Protein 5JSN (pdb70)

Radius of gyration: 28.96 Å; Cα contacts (8 Å, |Δi|>4): 487; chains: 4; bounding box: 71×76×52 Å

Sequence (528 aa):
TGYDNREIVMKYIHYKLSQRGYEWDASPVPPVVHLTLRQAGDDFSRRYRRDFAEMSSQLHLTPFTARGRFATVVEELFRDGVNWGRIVAFFEFGGVMCVESVNREMSPL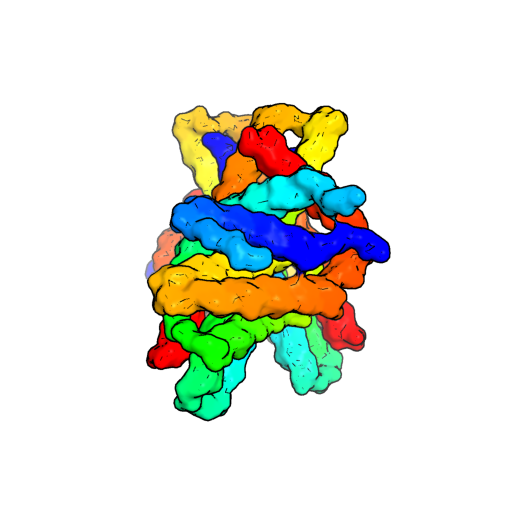VDNIALWMTEYLNRHLHTWIQDNGGWDAFVELYGPSMRLEDPKKVLDKAKDEAENRVRELKQRLEELYKEARKLDLTQEMRQELVDKARAASLQANGDIFYAILRALAEAEKLKKAGLVNSQQLDELKRRLEELAEEARRKAEKLRDEFRLKLEYTGYDNREIVMKYIHYKLSQRGYEWDASPVPPVVHLTLRQAGDDFSSRRYRRDFAEMSSQLHLTPFTARGRFATVVEELFRDGVNWGRIVAFFEFGGVMCVESVNREMSPLVDNIALWMTEYLNRHLHTWIQDNGGWDAFVELYGPSMRLEDPKKVLDKAKDEAENRVRELKQRLEELYKEARKLDLTQEMRQELVDKARAASLQANGDIFYAILRALAEAEKLKKAGLVNSQQLDELKRRLEELAEEARRRKAEKLRDEFRLKLEY

GO terms:
  GO:0031965 nuclear membrane (C, IDA)
  GO:0043066 negative regulation of apoptotic process (P, IGI)
  GO:0008284 positive regulation of cell population proliferation (P, IGI)
  GO:0140297 DNA-binding transcription factor binding (F, IPI)
  GO:0005515 protein binding (F, IPI)
  GO:0005634 nucleus (C, IDA)
  GO:0005737 cytoplasm (C, IDA)
  GO:0005739 mitochondrion (C, IDA)
  GO:0042100 B cell proliferation (P, IDA)
  GO:0016020 membrane (C, IDA)
  GO:0043066 negative regulation of apoptotic process (P, IDA)
  GO:0043524 negative regulation of neuron apoptotic process (P, IDA)
  GO:0009410 response to xenobiotic stimulus (P, IDA)
  GO:0009636 response to toxic substance (P, IDA)
  GO:0043565 sequence-specific DNA binding (F, IDA)
  GO:0030307 positive regulation of cell growth (P, IDA)
  GO:0034097 response to cytokine (P, IDA)
  GO:0051924 regulation of calcium ion transport (P, IDA)
  GO:0070059 intrinsic apoptotic signaling pathway in response to endoplasmic reticulum stress (P, IDA)
  GO:0006915 apoptotic process (P, IDA)

B-factor: mean 54.9, std 17.09, range [26.37, 124.3]

Structure (mmCIF, N/CA/C/O backbone):
data_5JSN
#
_entry.id   5JSN
#
_cell.length_a   65.005
_cell.length_b   65.005
_cell.length_c   134.314
_cell.angle_alpha   90.00
_cell.angle_beta   90.00
_cell.angle_gamma   90.00
#
_symmetry.space_group_name_H-M   'P 41'
#
loop_
_entity.id
_entity.type
_entity.pdbx_description
1 polymer 'Apoptosis regulator Bcl-2'
2 polymer 'Bcl2 inhibitor'
3 water water
#
loop_
_atom_site.group_PDB
_atom_site.id
_atom_site.type_symbol
_atom_site.label_atom_id
_atom_site.label_alt_id
_atom_site.label_comp_id
_atom_site.label_asym_id
_atom_site.label_entity_id
_atom_site.label_seq_id
_atom_site.pdbx_PDB_ins_code
_atom_site.Cartn_x
_atom_site.Cartn_y
_atom_site.Cartn_z
_atom_site.occupancy
_atom_site.B_iso_or_equiv
_atom_site.auth_seq_id
_atom_site.auth_comp_id
_atom_site.auth_asym_id
_atom_site.auth_atom_id
_atom_site.pdbx_PDB_model_num
ATOM 1 N N . THR A 1 7 ? -8.569 -13.462 77.751 1.00 86.41 7 THR A N 1
ATOM 2 C CA . THR A 1 7 ? -9.649 -12.583 77.191 1.00 81.70 7 THR A CA 1
ATOM 3 C C . THR A 1 7 ? -9.095 -11.701 76.005 1.00 71.50 7 THR A C 1
ATOM 4 O O . THR A 1 7 ? -8.030 -11.960 75.409 1.00 60.10 7 THR A O 1
ATOM 8 N N . GLY A 1 8 ? -9.852 -10.668 75.672 1.00 67.16 8 GLY A N 1
ATOM 9 C CA . GLY A 1 8 ? -9.737 -9.998 74.414 1.00 62.47 8 GLY A CA 1
ATOM 10 C C . GLY A 1 8 ? -10.351 -10.787 73.276 1.00 58.82 8 GLY A C 1
ATOM 11 O O . GLY A 1 8 ? -10.767 -11.936 73.409 1.00 61.56 8 GLY A O 1
ATOM 12 N N . TYR A 1 9 ? -10.350 -10.128 72.135 1.00 55.52 9 TYR A N 1
ATOM 13 C CA . TYR A 1 9 ? -11.096 -10.517 70.990 1.00 53.99 9 TYR A CA 1
ATOM 14 C C . TYR A 1 9 ? -10.271 -11.471 70.168 1.00 53.00 9 TYR A C 1
ATOM 15 O O . TYR A 1 9 ? -9.032 -11.396 70.172 1.00 47.22 9 TYR A O 1
ATOM 24 N N . ASP A 1 10 ? -10.984 -12.347 69.462 1.00 49.53 10 ASP A N 1
ATOM 25 C CA . ASP A 1 10 ? -10.416 -13.241 68.499 1.00 51.82 10 ASP A CA 1
ATOM 26 C C . ASP A 1 10 ? -9.739 -12.544 67.309 1.00 52.26 10 ASP A C 1
ATOM 27 O O . ASP A 1 10 ? -10.407 -11.981 66.381 1.00 49.36 10 ASP A O 1
ATOM 32 N N . ASN A 1 11 ? -8.407 -12.661 67.290 1.00 53.37 11 ASN A N 1
ATOM 33 C CA . ASN A 1 11 ? -7.606 -11.977 66.278 1.00 53.53 11 ASN A CA 1
ATOM 34 C C . ASN A 1 11 ? -7.686 -12.631 64.913 1.00 49.35 11 ASN A C 1
ATOM 35 O O . ASN A 1 11 ? -7.489 -11.964 63.926 1.00 46.46 11 ASN A O 1
ATOM 40 N N . ARG A 1 12 ? -7.899 -13.934 64.842 1.00 49.23 12 ARG A N 1
ATOM 41 C CA . ARG A 1 12 ? -8.221 -14.566 63.531 1.00 50.59 12 ARG A CA 1
ATOM 42 C C . ARG A 1 12 ? -9.441 -13.936 62.867 1.00 48.08 12 ARG A C 1
ATOM 43 O O . ARG A 1 12 ? -9.410 -13.628 61.671 1.00 46.24 12 ARG A O 1
ATOM 51 N N . GLU A 1 13 ? -10.473 -13.680 63.645 1.00 48.43 13 GLU A N 1
ATOM 52 C CA . GLU A 1 13 ? -11.701 -13.078 63.086 1.00 51.67 13 GLU A CA 1
ATOM 53 C C . GLU A 1 13 ? -11.406 -11.675 62.599 1.00 46.69 13 GLU A C 1
ATOM 54 O O . GLU A 1 13 ? -11.865 -11.265 61.556 1.00 47.71 13 GLU A O 1
ATOM 60 N N . ILE A 1 14 ? -10.630 -10.919 63.364 1.00 46.23 14 ILE A N 1
ATOM 61 C CA . ILE A 1 14 ? -10.330 -9.576 62.967 1.00 42.58 14 ILE A CA 1
ATOM 62 C C . ILE A 1 14 ? -9.619 -9.556 61.613 1.00 41.88 14 ILE A C 1
ATOM 63 O O . ILE A 1 14 ? -9.987 -8.783 60.702 1.00 39.90 14 ILE A O 1
ATOM 68 N N . VAL A 1 15 ? -8.643 -10.450 61.478 1.00 41.71 15 VAL A N 1
ATOM 69 C CA . VAL A 1 15 ? -7.832 -10.567 60.273 1.00 39.60 15 VAL A CA 1
ATOM 70 C C . VAL A 1 15 ? -8.674 -11.016 59.103 1.00 41.03 15 VAL A C 1
ATOM 71 O O . VAL A 1 15 ? -8.601 -10.418 58.024 1.00 38.79 15 VAL A O 1
ATOM 75 N N . MET A 1 16 ? -9.537 -12.009 59.310 1.00 45.86 16 MET A N 1
ATOM 76 C CA . MET A 1 16 ? -10.372 -12.503 58.208 1.00 49.60 16 MET A CA 1
ATOM 77 C C . MET A 1 16 ? -11.324 -11.467 57.628 1.00 47.43 16 MET A C 1
ATOM 78 O O . MET A 1 16 ? -11.434 -11.340 56.425 1.00 42.58 16 MET A O 1
ATOM 83 N N . LYS A 1 17 ? -12.045 -10.782 58.510 1.00 49.41 17 LYS A N 1
ATOM 84 C CA . LYS A 1 17 ? -12.937 -9.709 58.099 1.00 49.19 17 LYS A CA 1
ATOM 85 C C . LYS A 1 17 ? -12.185 -8.582 57.431 1.00 48.20 17 LYS A C 1
ATOM 86 O O . LYS A 1 17 ? -12.698 -7.949 56.505 1.00 51.58 17 LYS A O 1
ATOM 92 N N . TYR A 1 18 ? -11.008 -8.264 57.943 1.00 43.38 18 TYR A N 1
ATOM 93 C CA . TYR A 1 18 ? -10.290 -7.185 57.391 1.00 41.08 18 TYR A CA 1
ATOM 94 C C . TYR A 1 18 ? -9.847 -7.526 55.910 1.00 40.65 18 TYR A C 1
ATOM 95 O O . TYR A 1 18 ? -10.068 -6.739 55.005 1.00 38.92 18 TYR A O 1
ATOM 104 N N . ILE A 1 19 ? -9.260 -8.708 55.700 1.00 41.69 19 ILE A N 1
ATOM 105 C CA . ILE A 1 19 ? -8.777 -9.123 54.374 1.00 43.61 19 ILE A CA 1
ATOM 106 C C . ILE A 1 19 ? -9.950 -9.338 53.460 1.00 44.52 19 ILE A C 1
ATOM 107 O O . ILE A 1 19 ? -9.958 -8.847 52.321 1.00 46.00 19 ILE A O 1
ATOM 112 N N . HIS A 1 20 ? -10.999 -9.991 53.975 1.00 45.42 20 HIS A N 1
ATOM 113 C CA . HIS A 1 20 ? -12.211 -10.068 53.184 1.00 48.49 20 HIS A CA 1
ATOM 114 C C . HIS A 1 20 ? -12.713 -8.728 52.585 1.00 47.29 20 HIS A C 1
ATOM 115 O O . HIS A 1 20 ? -13.061 -8.641 51.382 1.00 46.49 20 HIS A O 1
ATOM 122 N N . TYR A 1 21 ? -12.814 -7.715 53.432 1.00 45.08 21 TYR A N 1
ATOM 123 C CA . TYR A 1 21 ? -13.214 -6.382 53.005 1.00 46.54 21 TYR A CA 1
ATOM 124 C C . TYR A 1 21 ? -12.216 -5.740 52.008 1.00 47.55 21 TYR A C 1
ATOM 125 O O . TYR A 1 21 ? -12.650 -5.158 51.013 1.00 50.65 21 TYR A O 1
ATOM 134 N N . LYS A 1 22 ? -10.890 -5.788 52.281 1.00 43.81 22 LYS A N 1
ATOM 135 C CA . LYS A 1 22 ? -9.923 -5.225 51.329 1.00 44.01 22 LYS A CA 1
ATOM 136 C C . LYS A 1 22 ? -10.152 -5.831 49.914 1.00 45.95 22 LYS A C 1
ATOM 137 O O . LYS A 1 22 ? -10.230 -5.109 48.920 1.00 45.82 22 LYS A O 1
ATOM 143 N N . LEU A 1 23 ? -10.273 -7.139 49.856 1.00 45.56 23 LEU A N 1
ATOM 144 C CA . LEU A 1 23 ? -10.511 -7.840 48.607 1.00 51.03 23 LEU A CA 1
ATOM 145 C C . LEU A 1 23 ? -11.847 -7.543 47.929 1.00 55.13 23 LEU A C 1
ATOM 146 O O . LEU A 1 23 ? -11.843 -7.240 46.726 1.00 55.96 23 LEU A O 1
ATOM 151 N N . SER A 1 24 ? -12.945 -7.586 48.684 1.00 56.79 24 SER A N 1
ATOM 152 C CA . SER A 1 24 ? -14.278 -7.356 48.097 1.00 62.92 24 SER A CA 1
ATOM 153 C C . SER A 1 24 ? -14.386 -5.896 47.653 1.00 65.36 24 SER A C 1
ATOM 154 O O . SER A 1 24 ? -14.870 -5.633 46.563 1.00 62.44 24 SER A O 1
ATOM 157 N N . GLN A 1 25 ? -13.774 -4.970 48.394 1.00 64.83 25 GLN A N 1
ATOM 158 C CA . GLN A 1 25 ? -13.653 -3.598 47.867 1.00 65.76 25 GLN A CA 1
ATOM 159 C C . GLN A 1 25 ? -12.946 -3.480 46.514 1.00 63.56 25 GLN A C 1
ATOM 160 O O . GLN A 1 25 ? -13.078 -2.459 45.870 1.00 65.05 25 GLN A O 1
ATOM 166 N N . ARG A 1 26 ? -12.203 -4.503 46.090 1.00 59.47 26 ARG A N 1
ATOM 167 C CA . ARG A 1 26 ? -11.602 -4.542 44.742 1.00 57.92 26 ARG A CA 1
ATOM 168 C C . ARG A 1 26 ? -12.196 -5.589 43.834 1.00 61.59 26 ARG A C 1
ATOM 169 O O . ARG A 1 26 ? -11.516 -6.151 42.975 1.00 61.83 26 ARG A O 1
ATOM 177 N N . GLY A 1 27 ? -13.467 -5.897 44.060 1.00 62.79 27 GLY A N 1
ATOM 178 C CA . GLY A 1 27 ? -14.164 -6.838 43.228 1.00 65.05 27 GLY A CA 1
ATOM 179 C C . GLY A 1 27 ? -13.688 -8.281 43.332 1.00 65.17 27 GLY A C 1
ATOM 180 O O . GLY A 1 27 ? -14.038 -9.044 42.459 1.00 67.03 27 GLY A O 1
ATOM 181 N N . TYR A 1 28 ? -12.939 -8.668 44.380 1.00 60.70 28 TYR A N 1
ATOM 182 C CA . TYR A 1 28 ? -12.579 -10.072 44.573 1.00 60.33 28 TYR A CA 1
ATOM 183 C C . TYR A 1 28 ? -13.282 -10.687 45.768 1.00 61.64 28 TYR A C 1
ATOM 184 O O . TYR A 1 28 ? -13.210 -10.182 46.918 1.00 59.86 28 TYR A O 1
ATOM 193 N N . GLU A 1 29 ? -13.858 -11.847 45.544 1.00 64.67 29 GLU A N 1
ATOM 194 C CA . GLU A 1 29 ? -14.599 -12.535 46.568 1.00 68.61 29 GLU A CA 1
ATOM 195 C C . GLU A 1 29 ? -13.675 -13.570 47.185 1.00 65.97 29 GLU A C 1
ATOM 196 O O . GLU A 1 29 ? -13.355 -14.567 46.561 1.00 70.74 29 GLU A O 1
ATOM 202 N N . TRP A 1 30 ? -13.273 -13.338 48.431 1.00 64.68 30 TRP A N 1
ATOM 203 C CA . TRP A 1 30 ? -12.421 -14.276 49.138 1.00 67.19 30 TRP A CA 1
ATOM 204 C C . TRP A 1 30 ? -13.196 -15.196 50.107 1.00 72.52 30 TRP A C 1
ATOM 205 O O . TRP A 1 30 ? -13.647 -14.751 51.152 1.00 77.57 30 TRP A O 1
ATOM 216 N N . ASP A 1 31 ? -13.315 -16.474 49.782 1.00 79.45 31 ASP A N 1
ATOM 217 C CA . ASP A 1 31 ? -13.939 -17.455 50.686 1.00 87.77 31 ASP A CA 1
ATOM 218 C C . ASP A 1 31 ? -12.861 -18.339 51.290 1.00 90.80 31 ASP A C 1
ATOM 219 O O . ASP A 1 31 ? -12.240 -19.119 50.565 1.00 95.88 31 ASP A O 1
ATOM 224 N N . ALA A 1 32 ? -12.643 -18.207 52.600 1.00 93.72 32 ALA A N 1
ATOM 225 C CA . ALA A 1 32 ? -11.777 -19.142 53.356 1.00 96.35 32 ALA A CA 1
ATOM 226 C C . ALA A 1 32 ? -11.947 -18.932 54.851 1.00 90.15 32 ALA A C 1
ATOM 227 O O . ALA A 1 32 ? -11.765 -17.818 55.313 1.00 86.59 32 ALA A O 1
ATOM 229 N N . SER A 1 87 ? -12.890 -14.700 72.239 1.00 71.73 87 SER A N 1
ATOM 230 C CA . SER A 1 87 ? -14.160 -13.956 72.426 1.00 71.06 87 SER A CA 1
ATOM 231 C C . SER A 1 87 ? -14.683 -13.278 71.109 1.00 68.89 87 SER A C 1
ATOM 232 O O . SER A 1 87 ? -13.874 -12.592 70.408 1.00 57.57 87 SER A O 1
ATOM 235 N N . PRO A 1 88 ? -16.001 -13.504 70.744 1.00 66.53 88 PRO A N 1
ATOM 236 C CA . PRO A 1 88 ? -16.647 -12.930 69.530 1.00 67.05 88 PRO A CA 1
ATOM 237 C C . PRO A 1 88 ? -16.531 -11.408 69.416 1.00 65.86 88 PRO A C 1
ATOM 238 O O . PRO A 1 88 ? -16.813 -10.714 70.400 1.00 64.48 88 PRO A O 1
ATOM 242 N N . VAL A 1 89 ? -16.096 -10.887 68.254 1.00 62.32 89 VAL A N 1
ATOM 243 C CA . VAL A 1 89 ? -15.735 -9.453 68.207 1.00 60.15 89 VAL A CA 1
ATOM 244 C C . VAL A 1 89 ? -16.853 -8.484 67.726 1.00 59.88 89 VAL A C 1
ATOM 245 O O . VAL A 1 89 ? -17.562 -8.761 66.746 1.00 58.13 89 VAL A O 1
ATOM 249 N N . PRO A 1 90 ? -17.062 -7.381 68.461 1.00 55.27 90 PRO A N 1
ATOM 250 C CA . PRO A 1 90 ? -18.151 -6.466 68.085 1.00 57.17 90 PRO A CA 1
ATOM 251 C C . PRO A 1 90 ? -17.958 -5.849 66.692 1.00 55.25 90 PRO A C 1
ATOM 252 O O . PRO A 1 90 ? -16.831 -5.585 66.311 1.00 53.06 90 PRO A O 1
ATOM 256 N N . PRO A 1 91 ? -19.064 -5.651 65.928 1.00 57.45 91 PRO A N 1
ATOM 257 C CA . PRO A 1 91 ? -19.002 -4.923 64.684 1.00 55.99 91 PRO A CA 1
ATOM 258 C C . PRO A 1 91 ? -18.154 -3.622 64.705 1.00 52.09 91 PRO A C 1
ATOM 259 O O . PRO A 1 91 ? -17.429 -3.341 63.751 1.00 48.80 91 PRO A O 1
ATOM 263 N N . VAL A 1 92 ? -18.264 -2.853 65.773 1.00 50.89 92 VAL A N 1
ATOM 264 C CA . VAL A 1 92 ? -17.614 -1.575 65.831 1.00 50.18 92 VAL A CA 1
ATOM 265 C C . VAL A 1 92 ? -16.059 -1.734 65.717 1.00 47.19 92 VAL A C 1
ATOM 266 O O . VAL A 1 92 ? -15.417 -0.887 65.152 1.00 43.97 92 VAL A O 1
ATOM 270 N N . VAL A 1 93 ? -15.500 -2.854 66.171 1.00 45.29 93 VAL A N 1
ATOM 271 C CA . VAL A 1 93 ? -14.043 -3.076 66.074 1.00 40.87 93 VAL A CA 1
ATOM 272 C C . VAL A 1 93 ? -13.681 -3.263 64.625 1.00 40.64 93 VAL A C 1
ATOM 273 O O . VAL A 1 93 ? -12.743 -2.562 64.078 1.00 39.08 93 VAL A O 1
ATOM 277 N N . HIS A 1 94 ? -14.475 -4.076 63.936 1.00 42.51 94 HIS A N 1
ATOM 278 C CA . HIS A 1 94 ? -14.211 -4.321 62.528 1.00 42.64 94 HIS A CA 1
ATOM 279 C C . HIS A 1 94 ? -14.272 -3.059 61.667 1.00 43.75 94 HIS A C 1
ATOM 280 O O . HIS A 1 94 ? -13.452 -2.857 60.729 1.00 42.44 94 HIS A O 1
ATOM 287 N N . LEU A 1 95 ? -15.264 -2.245 61.994 1.00 46.72 95 LEU A N 1
ATOM 288 C CA . LEU A 1 95 ? -15.616 -1.042 61.236 1.00 47.28 95 LEU A CA 1
ATOM 289 C C . LEU A 1 95 ? -14.610 0.058 61.468 1.00 43.17 95 LEU A C 1
ATOM 290 O O . LEU A 1 95 ? -14.291 0.794 60.556 1.00 41.53 95 LEU A O 1
ATOM 295 N N . THR A 1 96 ? -14.189 0.203 62.703 1.00 43.22 96 THR A N 1
ATOM 296 C CA . THR A 1 96 ? -13.143 1.109 63.080 1.00 44.20 96 THR A CA 1
ATOM 297 C C . THR A 1 96 ? -11.798 0.825 62.355 1.00 41.24 96 THR A C 1
ATOM 298 O O . THR A 1 96 ? -11.160 1.771 61.827 1.00 38.27 96 THR A O 1
ATOM 302 N N . LEU A 1 97 ? -11.372 -0.438 62.354 1.00 43.03 97 LEU A N 1
ATOM 303 C CA . LEU A 1 97 ? -10.124 -0.906 61.725 1.00 39.05 97 LEU A CA 1
ATOM 304 C C . LEU A 1 97 ? -10.158 -0.766 60.177 1.00 40.59 97 LEU A C 1
ATOM 305 O O . LEU A 1 97 ? -9.254 -0.179 59.639 1.00 42.05 97 LEU A O 1
ATOM 310 N N . ARG A 1 98 ? -11.265 -1.150 59.480 1.00 44.73 98 ARG A N 1
ATOM 311 C CA . ARG A 1 98 ? -11.365 -0.931 58.039 1.00 48.27 98 ARG A CA 1
ATOM 312 C C . ARG A 1 98 ? -11.333 0.558 57.698 1.00 49.31 98 ARG A C 1
ATOM 313 O O . ARG A 1 98 ? -10.786 0.941 56.662 1.00 50.18 98 ARG A O 1
ATOM 321 N N . GLN A 1 99 ? -11.918 1.386 58.538 1.00 46.46 99 GLN A N 1
ATOM 322 C CA . GLN A 1 99 ? -11.860 2.843 58.266 1.00 47.98 99 GLN A CA 1
ATOM 323 C C . GLN A 1 99 ? -10.452 3.487 58.550 1.00 38.10 99 GLN A C 1
ATOM 324 O O . GLN A 1 99 ? -10.018 4.330 57.778 1.00 35.72 99 GLN A O 1
ATOM 330 N N . ALA A 1 100 ? -9.841 3.139 59.679 1.00 35.54 100 ALA A N 1
ATOM 331 C CA . ALA A 1 100 ? -8.484 3.590 59.985 1.00 34.27 100 ALA A CA 1
ATOM 332 C C . ALA A 1 100 ? -7.523 3.096 58.902 1.00 33.70 100 ALA A C 1
ATOM 333 O O . ALA A 1 100 ? -6.739 3.886 58.377 1.00 35.51 100 ALA A O 1
ATOM 335 N N . GLY A 1 101 ? -7.662 1.834 58.487 1.00 33.92 101 GLY A N 1
ATOM 336 C CA . GLY A 1 101 ? -6.869 1.297 57.351 1.00 35.26 101 GLY A CA 1
ATOM 337 C C . GLY A 1 101 ? -7.063 1.989 56.026 1.00 39.13 101 GLY A C 1
ATOM 338 O O . GLY A 1 101 ? -6.055 2.340 55.355 1.00 39.84 101 GLY A O 1
ATOM 339 N N . ASP A 1 102 ? -8.332 2.230 55.631 1.00 39.84 102 ASP A N 1
ATOM 340 C CA . ASP A 1 102 ? -8.591 2.984 54.400 1.00 44.18 102 ASP A CA 1
ATOM 341 C C . ASP A 1 102 ? -7.963 4.398 54.464 1.00 45.60 102 ASP A C 1
ATOM 342 O O . ASP A 1 102 ? -7.463 4.889 53.462 1.00 45.83 102 ASP A O 1
ATOM 347 N N . ASP A 1 103 ? -8.033 5.006 55.648 1.00 45.50 103 ASP A N 1
ATOM 348 C CA . ASP A 1 103 ? -7.489 6.366 55.931 1.00 44.34 103 ASP A CA 1
ATOM 349 C C . ASP A 1 103 ? -5.930 6.387 55.802 1.00 38.95 103 ASP A C 1
ATOM 350 O O . ASP A 1 103 ? -5.345 7.151 54.989 1.00 40.08 103 ASP A O 1
ATOM 355 N N . PHE A 1 104 ? -5.305 5.409 56.404 1.00 35.90 104 PHE A N 1
ATOM 356 C CA . PHE A 1 104 ? -3.886 5.137 56.271 1.00 34.85 104 PHE A CA 1
ATOM 357 C C . PHE A 1 104 ? -3.423 4.924 54.795 1.00 33.51 104 PHE A C 1
ATOM 358 O O . PHE A 1 104 ? -2.429 5.536 54.301 1.00 30.82 104 PHE A O 1
ATOM 366 N N . SER A 1 105 ? -4.161 4.135 54.043 1.00 35.03 105 SER A N 1
ATOM 367 C CA . SER A 1 105 ? -3.834 3.853 52.644 1.00 38.07 105 SER A CA 1
ATOM 368 C C . SER A 1 105 ? -3.991 5.049 51.719 1.00 42.13 105 SER A C 1
ATOM 369 O O . SER A 1 105 ? -3.300 5.173 50.727 1.00 41.24 105 SER A O 1
ATOM 372 N N . ARG A 1 106 ? -4.942 5.922 52.037 1.00 44.89 106 ARG A N 1
ATOM 373 C CA . ARG A 1 106 ? -5.170 7.144 51.318 1.00 45.83 106 ARG A CA 1
ATOM 374 C C . ARG A 1 106 ? -3.992 8.096 51.558 1.00 43.21 106 ARG A C 1
ATOM 375 O O . ARG A 1 106 ? -3.470 8.621 50.658 1.00 42.58 106 ARG A O 1
ATOM 383 N N . ARG A 1 107 ? -3.499 8.214 52.768 1.00 43.77 107 ARG A N 1
ATOM 384 C CA . ARG A 1 107 ? -2.336 9.042 52.997 1.00 44.10 107 ARG A CA 1
ATOM 385 C C . ARG A 1 107 ? -1.045 8.409 52.482 1.00 43.59 107 ARG A C 1
ATOM 386 O O . ARG A 1 107 ? -0.180 9.123 52.147 1.00 43.80 107 ARG A O 1
ATOM 394 N N . TYR A 1 108 ? -0.894 7.080 52.513 1.00 41.88 108 TYR A N 1
ATOM 395 C CA . TYR A 1 108 ? 0.465 6.451 52.360 1.00 41.83 108 TYR A CA 1
ATOM 396 C C . TYR A 1 108 ? 0.512 5.535 51.161 1.00 42.03 108 TYR A C 1
ATOM 397 O O . TYR A 1 108 ? 1.388 4.701 51.001 1.00 42.66 108 TYR A O 1
ATOM 406 N N . ARG A 1 109 ? -0.418 5.774 50.280 1.00 45.91 109 ARG A N 1
ATOM 407 C CA . ARG A 1 109 ? -0.634 5.039 49.036 1.00 47.29 109 ARG A CA 1
ATOM 408 C C . ARG A 1 109 ? 0.580 4.983 48.102 1.00 45.48 109 ARG A C 1
ATOM 409 O O . ARG A 1 109 ? 0.841 3.956 47.480 1.00 44.23 109 ARG A O 1
ATOM 417 N N . ARG A 1 110 ? 1.245 6.114 47.953 1.00 45.11 110 ARG A N 1
ATOM 418 C CA . ARG A 1 110 ? 2.432 6.221 47.117 1.00 48.56 110 ARG A CA 1
ATOM 419 C C . ARG A 1 110 ? 3.547 5.315 47.616 1.00 45.57 110 ARG A C 1
ATOM 420 O O . ARG A 1 110 ? 4.284 4.828 46.809 1.00 46.62 110 ARG A O 1
ATOM 428 N N . ASP A 1 111 ? 3.613 5.064 48.935 1.00 42.17 111 ASP A N 1
ATOM 429 C CA . ASP A 1 111 ? 4.660 4.283 49.566 1.00 40.53 111 ASP A CA 1
ATOM 430 C C . ASP A 1 111 ? 4.393 2.814 49.360 1.00 42.88 111 ASP A C 1
ATOM 431 O O . ASP A 1 111 ? 5.315 2.089 48.971 1.00 42.67 111 ASP A O 1
ATOM 436 N N . PHE A 1 112 ? 3.120 2.367 49.547 1.00 39.28 112 PHE A N 1
ATOM 437 C CA . PHE A 1 112 ? 2.771 1.031 49.196 1.00 39.92 112 PHE A CA 1
ATOM 438 C C . PHE A 1 112 ? 2.896 0.734 47.721 1.00 41.59 112 PHE A C 1
ATOM 439 O O . PHE A 1 112 ? 3.428 -0.328 47.367 1.00 43.19 112 PHE A O 1
ATOM 447 N N . ALA A 1 113 ? 2.480 1.651 46.853 1.00 42.80 113 ALA A N 1
ATOM 448 C CA . ALA A 1 113 ? 2.686 1.524 45.407 1.00 45.19 113 ALA A CA 1
ATOM 449 C C . ALA A 1 113 ? 4.142 1.283 45.006 1.00 48.07 113 ALA A C 1
ATOM 450 O O . ALA A 1 113 ? 4.435 0.519 44.068 1.00 47.09 113 ALA A O 1
ATOM 452 N N . GLU A 1 114 ? 5.056 2.007 45.632 1.00 48.58 114 GLU A N 1
ATOM 453 C CA . GLU A 1 114 ? 6.500 1.812 45.382 1.00 51.37 114 GLU A CA 1
ATOM 454 C C . GLU A 1 114 ? 6.942 0.426 45.922 1.00 50.28 114 GLU A C 1
ATOM 455 O O . GLU A 1 114 ? 7.664 -0.310 45.221 1.00 52.30 114 GLU A O 1
ATOM 461 N N . MET A 1 115 ? 6.480 0.055 47.100 1.00 47.67 115 MET A N 1
ATOM 462 C CA . MET A 1 115 ? 6.705 -1.311 47.634 1.00 55.58 115 MET A CA 1
ATOM 463 C C . MET A 1 115 ? 6.204 -2.403 46.680 1.00 60.36 115 MET A C 1
ATOM 464 O O . MET A 1 115 ? 6.954 -3.275 46.263 1.00 60.94 115 MET A O 1
ATOM 469 N N . SER A 1 116 ? 4.916 -2.322 46.356 1.00 63.33 116 SER A N 1
ATOM 470 C CA . SER A 1 116 ? 4.207 -3.387 45.660 1.00 60.70 116 SER A CA 1
ATOM 471 C C . SER A 1 116 ? 4.608 -3.504 44.204 1.00 64.51 116 SER A C 1
ATOM 472 O O . SER A 1 116 ? 4.637 -4.600 43.707 1.00 72.45 116 SER A O 1
ATOM 475 N N . SER A 1 117 ? 4.975 -2.409 43.533 1.00 67.04 117 SER A N 1
ATOM 476 C CA . SER A 1 117 ? 5.601 -2.496 42.236 1.00 69.41 117 SER A CA 1
ATOM 477 C C . SER A 1 117 ? 6.960 -3.234 42.291 1.00 75.69 117 SER A C 1
ATOM 478 O O . SER A 1 117 ? 7.252 -4.083 41.451 1.00 71.01 117 SER A O 1
ATOM 481 N N . GLN A 1 118 ? 7.782 -2.911 43.285 1.00 77.64 118 GLN A N 1
ATOM 482 C CA . GLN A 1 118 ? 9.134 -3.503 43.443 1.00 81.40 118 GLN A CA 1
ATOM 483 C C . GLN A 1 118 ? 9.111 -4.830 44.227 1.00 80.68 118 GLN A C 1
ATOM 484 O O . GLN A 1 118 ? 9.947 -5.077 45.093 1.00 79.28 118 GLN A O 1
ATOM 490 N N . LEU A 1 119 ? 8.126 -5.664 43.919 1.00 76.55 119 LEU A N 1
ATOM 491 C CA . LEU A 1 119 ? 7.825 -6.854 44.691 1.00 73.15 119 LEU A CA 1
ATOM 492 C C . LEU A 1 119 ? 7.807 -7.978 43.650 1.00 72.52 119 LEU A C 1
ATOM 493 O O . LEU A 1 119 ? 7.006 -7.969 42.718 1.00 70.26 119 LEU A O 1
ATOM 498 N N . HIS A 1 120 ? 8.826 -8.829 43.686 1.00 76.18 120 HIS A N 1
ATOM 499 C CA . HIS A 1 120 ? 8.781 -10.099 42.977 1.00 77.27 120 HIS A CA 1
ATOM 500 C C . HIS A 1 120 ? 8.241 -10.961 44.091 1.00 72.51 120 HIS A C 1
ATOM 501 O O . HIS A 1 120 ? 8.729 -10.935 45.239 1.00 74.83 120 HIS A O 1
ATOM 508 N N . LEU A 1 121 ? 7.173 -11.647 43.775 1.00 68.26 121 LEU A N 1
ATOM 509 C CA . LEU A 1 121 ? 6.404 -12.326 44.775 1.00 62.92 121 LEU A CA 1
ATOM 510 C C . LEU A 1 121 ? 6.217 -13.731 44.247 1.00 59.66 121 LEU A C 1
ATOM 511 O O . LEU A 1 121 ? 5.833 -13.907 43.121 1.00 63.32 121 LEU A O 1
ATOM 516 N N . THR A 1 122 ? 6.535 -14.728 45.056 1.00 57.15 122 THR A N 1
ATOM 517 C CA . THR A 1 122 ? 6.284 -16.123 44.698 1.00 59.51 122 THR A CA 1
ATOM 518 C C . THR A 1 122 ? 5.814 -16.802 45.963 1.00 57.52 122 THR A C 1
ATOM 519 O O . THR A 1 122 ? 6.127 -16.320 47.062 1.00 53.64 122 THR A O 1
ATOM 523 N N . PRO A 1 123 ? 5.082 -17.942 45.842 1.00 56.88 123 PRO A N 1
ATOM 524 C CA . PRO A 1 123 ? 4.594 -18.585 47.088 1.00 56.50 123 PRO A CA 1
ATOM 525 C C . PRO A 1 123 ? 5.678 -18.895 48.111 1.00 54.11 123 PRO A C 1
ATOM 526 O O . PRO A 1 123 ? 5.452 -18.777 49.321 1.00 51.92 123 PRO A O 1
ATOM 530 N N . PHE A 1 124 ? 6.846 -19.238 47.594 1.00 55.91 124 PHE A N 1
ATOM 531 C CA . PHE A 1 124 ? 8.006 -19.566 48.365 1.00 57.33 124 PHE A CA 1
ATOM 532 C C . PHE A 1 124 ? 8.837 -18.375 48.922 1.00 56.03 124 PHE A C 1
ATOM 533 O O . PHE A 1 124 ? 9.588 -18.579 49.831 1.00 56.40 124 PHE A O 1
ATOM 541 N N . THR A 1 125 ? 8.710 -17.170 48.353 1.00 57.36 125 THR A N 1
ATOM 542 C CA . THR A 1 125 ? 9.379 -15.889 48.763 1.00 56.66 125 THR A CA 1
ATOM 543 C C . THR A 1 125 ? 8.517 -15.084 49.712 1.00 53.08 125 THR A C 1
ATOM 544 O O . THR A 1 125 ? 9.026 -14.287 50.484 1.00 54.22 125 THR A O 1
ATOM 548 N N . ALA A 1 126 ? 7.200 -15.240 49.590 1.00 52.35 126 ALA A N 1
ATOM 549 C CA . ALA A 1 126 ? 6.245 -14.293 50.170 1.00 50.16 126 ALA A CA 1
ATOM 550 C C . ALA A 1 126 ? 6.445 -14.151 51.661 1.00 47.65 126 ALA A C 1
ATOM 551 O O . ALA A 1 126 ? 6.398 -13.024 52.134 1.00 44.62 126 ALA A O 1
ATOM 553 N N . ARG A 1 127 ? 6.737 -15.257 52.366 1.00 46.63 127 ARG A N 1
ATOM 554 C CA . ARG A 1 127 ? 6.830 -15.203 53.805 1.00 49.79 127 ARG A CA 1
ATOM 555 C C . ARG A 1 127 ? 8.022 -14.384 54.228 1.00 49.81 127 ARG A C 1
ATOM 556 O O . ARG A 1 127 ? 7.937 -13.611 55.163 1.00 42.34 127 ARG A O 1
ATOM 564 N N . GLY A 1 128 ? 9.151 -14.607 53.581 1.00 51.65 128 GLY A N 1
ATOM 565 C CA . GLY A 1 128 ? 10.321 -13.758 53.851 1.00 52.46 128 GLY A CA 1
ATOM 566 C C . GLY A 1 128 ? 10.122 -12.246 53.724 1.00 49.33 128 GLY A C 1
ATOM 567 O O . GLY A 1 128 ? 10.619 -11.492 54.533 1.00 46.05 128 GLY A O 1
ATOM 568 N N . ARG A 1 129 ? 9.439 -11.820 52.678 1.00 50.32 129 ARG A N 1
ATOM 569 C CA . ARG A 1 129 ? 9.117 -10.418 52.482 1.00 51.76 129 ARG A CA 1
ATOM 570 C C . ARG A 1 129 ? 8.246 -9.836 53.605 1.00 46.89 129 ARG A C 1
ATOM 571 O O . ARG A 1 129 ? 8.551 -8.748 54.187 1.00 44.50 129 ARG A O 1
ATOM 579 N N . PHE A 1 130 ? 7.124 -10.523 53.891 1.00 43.02 130 PHE A N 1
ATOM 580 C CA . PHE A 1 130 ? 6.283 -10.202 55.009 1.00 39.15 130 PHE A CA 1
ATOM 581 C C . PHE A 1 130 ? 7.124 -10.095 56.307 1.00 40.91 130 PHE A C 1
ATOM 582 O O . PHE A 1 130 ? 7.119 -9.059 56.994 1.00 36.40 130 PHE A O 1
ATOM 590 N N . ALA A 1 131 ? 7.958 -11.133 56.576 1.00 40.65 131 ALA A N 1
ATOM 591 C CA . ALA A 1 131 ? 8.745 -11.168 57.841 1.00 40.05 131 ALA A CA 1
ATOM 592 C C . ALA A 1 131 ? 9.668 -9.940 57.999 1.00 39.93 131 ALA A C 1
ATOM 593 O O . ALA A 1 131 ? 9.735 -9.336 59.088 1.00 37.85 131 ALA A O 1
ATOM 595 N N . THR A 1 132 ? 10.354 -9.568 56.928 1.00 38.86 132 THR A N 1
ATOM 596 C CA . THR A 1 132 ? 11.312 -8.438 57.021 1.00 42.32 132 THR A CA 1
ATOM 597 C C . THR A 1 132 ? 10.674 -7.099 57.370 1.00 37.94 132 THR A C 1
ATOM 598 O O . THR A 1 132 ? 11.191 -6.302 58.205 1.00 36.15 132 THR A O 1
ATOM 602 N N . VAL A 1 133 ? 9.556 -6.865 56.751 1.00 36.02 133 VAL A N 1
ATOM 603 C CA . VAL A 1 133 ? 8.783 -5.673 56.953 1.00 38.19 133 VAL A CA 1
ATOM 604 C C . VAL A 1 133 ? 8.225 -5.573 58.398 1.00 37.60 133 VAL A C 1
ATOM 605 O O . VAL A 1 133 ? 8.433 -4.588 59.100 1.00 38.70 133 VAL A O 1
ATOM 609 N N . VAL A 1 134 ? 7.555 -6.622 58.860 1.00 39.39 134 VAL A N 1
ATOM 610 C CA . VAL A 1 134 ? 6.935 -6.570 60.158 1.00 36.56 134 VAL A CA 1
ATOM 611 C C . VAL A 1 134 ? 7.953 -6.595 61.253 1.00 38.59 134 VAL A C 1
ATOM 612 O O . VAL A 1 134 ? 7.739 -5.937 62.255 1.00 33.93 134 VAL A O 1
ATOM 616 N N . GLU A 1 135 ? 9.102 -7.226 61.036 1.00 42.68 135 GLU A N 1
ATOM 617 C CA . GLU A 1 135 ? 10.172 -7.170 61.997 1.00 46.40 135 GLU A CA 1
ATOM 618 C C . GLU A 1 135 ? 10.698 -5.764 62.218 1.00 41.99 135 GLU A C 1
ATOM 619 O O . GLU A 1 135 ? 10.801 -5.289 63.362 1.00 44.43 135 GLU A O 1
ATOM 625 N N . GLU A 1 136 ? 11.018 -5.087 61.135 1.00 42.23 136 GLU A N 1
ATOM 626 C CA . GLU A 1 136 ? 11.418 -3.663 61.158 1.00 39.15 136 GLU A CA 1
ATOM 627 C C . GLU A 1 136 ? 10.289 -2.776 61.725 1.00 39.08 136 GLU A C 1
ATOM 628 O O . GLU A 1 136 ? 10.537 -1.877 62.544 1.00 37.64 136 GLU A O 1
ATOM 634 N N . LEU A 1 137 ? 9.023 -3.101 61.395 1.00 37.14 137 LEU A N 1
ATOM 635 C CA . LEU A 1 137 ? 7.881 -2.294 61.870 1.00 37.23 137 LEU A CA 1
ATOM 636 C C . LEU A 1 137 ? 7.693 -2.256 63.388 1.00 33.89 137 LEU A C 1
ATOM 637 O O . LEU A 1 137 ? 7.342 -1.238 64.003 1.00 31.27 137 LEU A O 1
ATOM 642 N N . PHE A 1 138 ? 7.922 -3.378 64.007 1.00 33.12 138 PHE A N 1
ATOM 643 C CA . PHE A 1 138 ? 7.752 -3.482 65.412 1.00 33.52 138 PHE A CA 1
ATOM 644 C C . PHE A 1 138 ? 9.078 -3.620 66.183 1.00 39.07 138 PHE A C 1
ATOM 645 O O . PHE A 1 138 ? 9.085 -4.079 67.325 1.00 40.18 138 PHE A O 1
ATOM 653 N N . ARG A 1 139 ? 10.203 -3.212 65.572 1.00 45.26 139 ARG A N 1
ATOM 654 C CA . ARG A 1 139 ? 11.582 -3.473 66.120 1.00 46.93 139 ARG A CA 1
ATOM 655 C C . ARG A 1 139 ? 11.777 -2.999 67.586 1.00 47.41 139 ARG A C 1
ATOM 656 O O . ARG A 1 139 ? 12.351 -3.730 68.483 1.00 45.79 139 ARG A O 1
ATOM 664 N N . ASP A 1 140 ? 11.341 -1.768 67.820 1.00 38.50 140 ASP A N 1
ATOM 665 C CA . ASP A 1 140 ? 11.484 -1.081 69.095 1.00 40.69 140 ASP A CA 1
ATOM 666 C C . ASP A 1 140 ? 10.101 -0.705 69.732 1.00 36.99 140 ASP A C 1
ATOM 667 O O . ASP A 1 140 ? 9.995 0.251 70.471 1.00 39.19 140 ASP A O 1
ATOM 672 N N . GLY A 1 141 ? 9.049 -1.420 69.403 1.00 36.27 141 GLY A N 1
ATOM 673 C CA . GLY A 1 141 ? 7.793 -1.274 70.154 1.00 35.43 141 GLY A CA 1
ATOM 674 C C . GLY A 1 141 ? 6.600 -1.380 69.285 1.00 33.79 141 GLY A C 1
ATOM 675 O O . GLY A 1 141 ? 6.730 -1.478 68.064 1.00 33.55 141 GLY A O 1
ATOM 676 N N . VAL A 1 142 ? 5.455 -1.253 69.939 1.00 32.14 142 VAL A N 1
ATOM 677 C CA . VAL A 1 142 ? 4.157 -1.253 69.259 1.00 33.76 142 VAL A CA 1
ATOM 678 C C . VAL A 1 142 ? 3.420 0.018 69.618 1.00 35.39 142 VAL A C 1
ATOM 679 O O . VAL A 1 142 ? 3.463 0.417 70.777 1.00 36.91 142 VAL A O 1
ATOM 683 N N . ASN A 1 143 ? 2.661 0.563 68.676 1.00 36.82 143 ASN A N 1
ATOM 684 C CA . ASN A 1 143 ? 1.611 1.497 68.973 1.00 37.05 143 ASN A CA 1
ATOM 685 C C . ASN A 1 143 ? 0.482 1.277 67.976 1.00 35.89 143 ASN A C 1
ATOM 686 O O . ASN A 1 143 ? 0.659 0.577 67.023 1.00 36.12 143 ASN A O 1
ATOM 691 N N . TRP A 1 144 ? -0.679 1.923 68.181 1.00 32.71 144 TRP A N 1
ATOM 692 C CA . TRP A 1 144 ? -1.780 1.656 67.311 1.00 31.95 144 TRP A CA 1
ATOM 693 C C . TRP A 1 144 ? -1.479 2.030 65.869 1.00 30.09 144 TRP A C 1
ATOM 694 O O . TRP A 1 144 ? -2.078 1.503 64.963 1.00 31.20 144 TRP A O 1
ATOM 705 N N . GLY A 1 145 ? -0.675 3.020 65.629 1.00 33.27 145 GLY A N 1
ATOM 706 C CA . GLY A 1 145 ? -0.425 3.423 64.220 1.00 31.06 145 GLY A CA 1
ATOM 707 C C . GLY A 1 145 ? 0.391 2.289 63.548 1.00 30.27 145 GLY A C 1
ATOM 708 O O . GLY A 1 145 ? 0.175 1.974 62.372 1.00 29.35 145 GLY A O 1
ATOM 709 N N . ARG A 1 146 ? 1.375 1.749 64.262 1.00 27.80 146 ARG A N 1
ATOM 710 C CA . ARG A 1 146 ? 2.170 0.607 63.647 1.00 28.67 146 ARG A CA 1
ATOM 711 C C . ARG A 1 146 ? 1.232 -0.537 63.343 1.00 31.44 146 ARG A C 1
ATOM 712 O O . ARG A 1 146 ? 1.366 -1.190 62.336 1.00 33.39 146 ARG A O 1
ATOM 720 N N . ILE A 1 147 ? 0.276 -0.788 64.241 1.00 29.93 147 ILE A N 1
ATOM 721 C CA . ILE A 1 147 ? -0.731 -1.838 64.002 1.00 34.78 147 ILE A CA 1
ATOM 722 C C . ILE A 1 147 ? -1.561 -1.626 62.783 1.00 34.44 147 ILE A C 1
ATOM 723 O O . ILE A 1 147 ? -1.630 -2.535 61.929 1.00 33.08 147 ILE A O 1
ATOM 728 N N . VAL A 1 148 ? -2.034 -0.381 62.581 1.00 31.69 148 VAL A N 1
ATOM 729 C CA . VAL A 1 148 ? -2.724 -0.097 61.365 1.00 29.95 148 VAL A CA 1
ATOM 730 C C . VAL A 1 148 ? -1.827 -0.242 60.133 1.00 32.56 148 VAL A C 1
ATOM 731 O O . VAL A 1 148 ? -2.309 -0.742 59.119 1.00 33.88 148 VAL A O 1
ATOM 735 N N . ALA A 1 149 ? -0.517 0.152 60.246 1.00 32.38 149 ALA A N 1
ATOM 736 C CA . ALA A 1 149 ? 0.409 0.003 59.133 1.00 33.34 149 ALA A CA 1
ATOM 737 C C . ALA A 1 149 ? 0.591 -1.464 58.780 1.00 32.05 149 ALA A C 1
ATOM 738 O O . ALA A 1 149 ? 0.689 -1.810 57.646 1.00 33.27 149 ALA A O 1
ATOM 740 N N . PHE A 1 150 ? 0.690 -2.297 59.816 1.00 33.23 150 PHE A N 1
ATOM 741 C CA . PHE A 1 150 ? 0.649 -3.716 59.710 1.00 33.76 150 PHE A CA 1
ATOM 742 C C . PHE A 1 150 ? -0.539 -4.334 58.962 1.00 31.68 150 PHE A C 1
ATOM 743 O O . PHE A 1 150 ? -0.381 -5.165 58.031 1.00 32.14 150 PHE A O 1
ATOM 751 N N . PHE A 1 151 ? -1.706 -3.943 59.356 1.00 33.73 151 PHE A N 1
ATOM 752 C CA . PHE A 1 151 ? -2.902 -4.392 58.685 1.00 31.93 151 PHE A CA 1
ATOM 753 C C . PHE A 1 151 ? -2.905 -4.038 57.209 1.00 34.51 151 PHE A C 1
ATOM 754 O O . PHE A 1 151 ? -3.198 -4.895 56.381 1.00 35.40 151 PHE A O 1
ATOM 762 N N . GLU A 1 152 ? -2.629 -2.785 56.877 1.00 35.43 152 GLU A N 1
ATOM 763 C CA . GLU A 1 152 ? -2.608 -2.374 55.506 1.00 34.98 152 GLU A CA 1
ATOM 764 C C . GLU A 1 152 ? -1.447 -2.957 54.797 1.00 34.37 152 GLU A C 1
ATOM 765 O O . GLU A 1 152 ? -1.561 -3.195 53.629 1.00 35.82 152 GLU A O 1
ATOM 771 N N . PHE A 1 153 ? -0.305 -3.147 55.453 1.00 31.99 153 PHE A N 1
ATOM 772 C CA . PHE A 1 153 ? 0.716 -3.881 54.713 1.00 33.14 153 PHE A CA 1
ATOM 773 C C . PHE A 1 153 ? 0.214 -5.257 54.305 1.00 33.96 153 PHE A C 1
ATOM 774 O O . PHE A 1 153 ? 0.393 -5.687 53.162 1.00 35.43 153 PHE A O 1
ATOM 782 N N . GLY A 1 154 ? -0.420 -5.956 55.226 1.00 32.77 154 GLY A N 1
ATOM 783 C CA . GLY A 1 154 ? -0.814 -7.343 54.886 1.00 32.65 154 GLY A CA 1
ATOM 784 C C . GLY A 1 154 ? -1.892 -7.305 53.787 1.00 35.17 154 GLY A C 1
ATOM 785 O O . GLY A 1 154 ? -1.887 -8.135 52.900 1.00 34.25 154 GLY A O 1
ATOM 786 N N . GLY A 1 155 ? -2.766 -6.298 53.809 1.00 32.20 155 GLY A N 1
ATOM 787 C CA . GLY A 1 155 ? -3.740 -6.087 52.760 1.00 34.85 155 GLY A CA 1
ATOM 788 C C . GLY A 1 155 ? -3.212 -5.862 51.370 1.00 37.18 155 GLY A C 1
ATOM 789 O O . GLY A 1 155 ? -3.814 -6.324 50.417 1.00 36.89 155 GLY A O 1
ATOM 790 N N . VAL A 1 156 ? -2.135 -5.069 51.268 1.00 34.95 156 VAL A N 1
ATOM 791 C CA . VAL A 1 156 ? -1.457 -4.796 50.030 1.00 36.00 156 VAL A CA 1
ATOM 792 C C . VAL A 1 156 ? -0.816 -6.044 49.439 1.00 38.34 156 VAL A C 1
ATOM 793 O O . VAL A 1 156 ? -0.889 -6.224 48.238 1.00 42.71 156 VAL A O 1
ATOM 797 N N . MET A 1 157 ? -0.167 -6.867 50.264 1.00 36.23 157 MET A N 1
ATOM 798 C CA . MET A 1 157 ? 0.322 -8.166 49.805 1.00 39.15 157 MET A CA 1
ATOM 799 C C . MET A 1 157 ? -0.803 -9.119 49.320 1.00 36.30 157 MET A C 1
ATOM 800 O O . MET A 1 157 ? -0.620 -9.880 48.412 1.00 40.30 157 MET A O 1
ATOM 805 N N . CYS A 1 158 ? -1.946 -9.109 49.981 1.00 36.30 158 CYS A N 1
ATOM 806 C CA . CYS A 1 158 ? -3.126 -9.854 49.467 1.00 39.05 158 CYS A CA 1
ATOM 807 C C . CYS A 1 158 ? -3.650 -9.375 48.133 1.00 39.78 158 CYS A C 1
ATOM 808 O O . CYS A 1 158 ? -3.880 -10.186 47.230 1.00 46.45 158 CYS A O 1
ATOM 811 N N . VAL A 1 159 ? -3.805 -8.064 47.976 1.00 39.63 159 VAL A N 1
ATOM 812 C CA . VAL A 1 159 ? -4.254 -7.497 46.742 1.00 39.67 159 VAL A CA 1
ATOM 813 C C . VAL A 1 159 ? -3.247 -7.722 45.637 1.00 40.17 159 VAL A C 1
ATOM 814 O O . VAL A 1 159 ? -3.563 -8.101 44.540 1.00 42.33 159 VAL A O 1
ATOM 818 N N . GLU A 1 160 ? -1.986 -7.585 45.937 1.00 41.46 160 GLU A N 1
ATOM 819 C CA . GLU A 1 160 ? -0.979 -7.844 44.892 1.00 42.68 160 GLU A CA 1
ATOM 820 C C . GLU A 1 160 ? -1.071 -9.354 44.435 1.00 42.74 160 GLU A C 1
ATOM 821 O O . GLU A 1 160 ? -0.955 -9.673 43.259 1.00 40.66 160 GLU A O 1
ATOM 827 N N . SER A 1 161 ? -1.313 -10.241 45.384 1.00 42.65 161 SER A N 1
ATOM 828 C CA . SER A 1 161 ? -1.353 -11.674 45.121 1.00 44.14 161 SER A CA 1
ATOM 829 C C . SER A 1 161 ? -2.435 -12.011 44.143 1.00 44.74 161 SER A C 1
ATOM 830 O O . SER A 1 161 ? -2.184 -12.751 43.212 1.00 46.35 161 SER A O 1
ATOM 833 N N . VAL A 1 162 ? -3.631 -11.446 44.362 1.00 46.05 162 VAL A N 1
ATOM 834 C CA . VAL A 1 162 ? -4.792 -11.684 43.478 1.00 50.18 162 VAL A CA 1
ATOM 835 C C . VAL A 1 162 ? -4.449 -11.021 42.110 1.00 49.13 162 VAL A C 1
ATOM 836 O O . VAL A 1 162 ? -4.679 -11.605 41.028 1.00 49.01 162 VAL A O 1
ATOM 840 N N . ASN A 1 163 ? -3.837 -9.820 42.151 1.00 47.43 163 ASN A N 1
ATOM 841 C CA . ASN A 1 163 ? -3.437 -9.141 40.893 1.00 52.11 163 ASN A CA 1
ATOM 842 C C . ASN A 1 163 ? -2.503 -9.971 40.028 1.00 52.92 163 ASN A C 1
ATOM 843 O O . ASN A 1 163 ? -2.644 -9.922 38.836 1.00 51.04 163 ASN A O 1
ATOM 848 N N . ARG A 1 164 ? -1.585 -10.711 40.659 1.00 52.25 164 ARG A N 1
ATOM 849 C CA . ARG A 1 164 ? -0.613 -11.496 39.945 1.00 56.18 164 ARG A CA 1
ATOM 850 C C . ARG A 1 164 ? -1.022 -12.924 39.732 1.00 55.26 164 ARG A C 1
ATOM 851 O O . ARG A 1 164 ? -0.216 -13.740 39.321 1.00 55.32 164 ARG A O 1
ATOM 859 N N . GLU A 1 165 ? -2.289 -13.224 39.964 1.00 58.86 165 GLU A N 1
ATOM 860 C CA . GLU A 1 165 ? -2.834 -14.545 39.677 1.00 61.83 165 GLU A CA 1
ATOM 861 C C . GLU A 1 165 ? -2.257 -15.542 40.686 1.00 59.54 165 GLU A C 1
ATOM 862 O O . GLU A 1 165 ? -2.073 -16.691 40.374 1.00 59.99 165 GLU A O 1
ATOM 868 N N . MET A 1 166 ? -2.003 -15.084 41.904 1.00 56.65 166 MET A N 1
ATOM 869 C CA . MET A 1 166 ? -1.555 -15.957 43.004 1.00 55.79 166 MET A CA 1
ATOM 870 C C . MET A 1 166 ? -2.462 -15.818 44.214 1.00 50.74 166 MET A C 1
ATOM 871 O O . MET A 1 166 ? -2.004 -15.625 45.340 1.00 48.76 166 MET A O 1
ATOM 876 N N . SER A 1 167 ? -3.760 -15.982 43.980 1.00 50.88 167 SER A N 1
ATOM 877 C CA . SER A 1 167 ? -4.840 -15.963 45.001 1.00 49.84 167 SER A CA 1
ATOM 878 C C . SER A 1 167 ? -4.678 -16.880 46.197 1.00 49.14 167 SER A C 1
ATOM 879 O O . SER A 1 167 ? -5.074 -16.534 47.258 1.00 48.53 167 SER A O 1
ATOM 882 N N . PRO A 1 168 ? -4.118 -18.088 46.039 1.00 51.18 168 PRO A N 1
ATOM 883 C CA . PRO A 1 168 ? -3.964 -18.933 47.252 1.00 52.19 168 PRO A CA 1
ATOM 884 C C . PRO A 1 168 ? -3.006 -18.346 48.275 1.00 53.01 168 PRO A C 1
ATOM 885 O O . PRO A 1 168 ? -3.084 -18.675 49.471 1.00 56.97 168 PRO A O 1
ATOM 889 N N . LEU A 1 169 ? -2.162 -17.404 47.863 1.00 52.65 169 LEU A N 1
ATOM 890 C CA . LEU A 1 169 ? -1.326 -16.717 48.834 1.00 49.51 169 LEU A CA 1
ATOM 891 C C . LEU A 1 169 ? -2.048 -15.856 49.815 1.00 50.07 169 LEU A C 1
ATOM 892 O O . LEU A 1 169 ? -1.464 -15.566 50.844 1.00 45.36 169 LEU A O 1
ATOM 897 N N . VAL A 1 170 ? -3.282 -15.422 49.493 1.00 50.76 170 VAL A N 1
ATOM 898 C CA . VAL A 1 170 ? -4.036 -14.664 50.470 1.00 48.43 170 VAL A CA 1
ATOM 899 C C . VAL A 1 170 ? -4.319 -15.514 51.764 1.00 46.94 170 VAL A C 1
ATOM 900 O O . VAL A 1 170 ? -4.237 -14.988 52.908 1.00 46.77 170 VAL A O 1
ATOM 904 N N . ASP A 1 171 ? -4.591 -16.815 51.623 1.00 45.21 171 ASP A N 1
ATOM 905 C CA . ASP A 1 171 ? -4.795 -17.664 52.832 1.00 45.35 171 ASP A CA 1
ATOM 906 C C . ASP A 1 171 ? -3.566 -17.778 53.755 1.00 43.08 171 ASP A C 1
ATOM 907 O O . ASP A 1 171 ? -3.658 -17.729 54.984 1.00 39.82 171 ASP A O 1
ATOM 912 N N . ASN A 1 172 ? -2.413 -18.012 53.140 1.00 42.43 172 ASN A N 1
ATOM 913 C CA . ASN A 1 172 ? -1.155 -17.956 53.856 1.00 44.39 172 ASN A CA 1
ATOM 914 C C . ASN A 1 172 ? -0.924 -16.617 54.561 1.00 41.46 172 ASN A C 1
ATOM 915 O O . ASN A 1 172 ? -0.479 -16.582 55.722 1.00 42.16 172 ASN A O 1
ATOM 920 N N . ILE A 1 173 ? -1.233 -15.490 53.883 1.00 42.61 173 ILE A N 1
ATOM 921 C CA . ILE A 1 173 ? -0.897 -14.164 54.389 1.00 40.23 173 ILE A CA 1
ATOM 922 C C . ILE A 1 173 ? -1.757 -13.786 55.578 1.00 39.61 173 ILE A C 1
ATOM 923 O O . ILE A 1 173 ? -1.271 -13.201 56.576 1.00 39.54 173 ILE A O 1
ATOM 928 N N . ALA A 1 174 ? -3.032 -14.102 55.471 1.00 40.03 174 ALA A N 1
ATOM 929 C CA . ALA A 1 174 ? -3.962 -14.063 56.596 1.00 40.29 174 ALA A CA 1
ATOM 930 C C . ALA A 1 174 ? -3.479 -14.942 57.777 1.00 41.25 174 ALA A C 1
ATOM 931 O O . ALA A 1 174 ? -3.641 -14.571 58.922 1.00 45.20 174 ALA A O 1
ATOM 933 N N . LEU A 1 175 ? -2.954 -16.132 57.514 1.00 41.18 175 LEU A N 1
ATOM 934 C CA . LEU A 1 175 ? -2.331 -16.946 58.584 1.00 42.42 175 LEU A CA 1
ATOM 935 C C . LEU A 1 175 ? -1.156 -16.216 59.246 1.00 37.33 175 LEU A C 1
ATOM 936 O O . LEU A 1 175 ? -1.064 -16.173 60.444 1.00 38.37 175 LEU A O 1
ATOM 941 N N . TRP A 1 176 ? -0.289 -15.616 58.474 1.00 36.60 176 TRP A N 1
ATOM 942 C CA . TRP A 1 176 ? 0.884 -14.983 59.052 1.00 36.54 176 TRP A CA 1
ATOM 943 C C . TRP A 1 176 ? 0.498 -13.765 59.925 1.00 36.25 176 TRP A C 1
ATOM 944 O O . TRP A 1 176 ? 1.075 -13.518 60.986 1.00 36.04 176 TRP A O 1
ATOM 955 N N . MET A 1 177 ? -0.525 -13.035 59.465 1.00 35.07 177 MET A N 1
ATOM 956 C CA . MET A 1 177 ? -0.997 -11.864 60.175 1.00 33.21 177 MET A CA 1
ATOM 957 C C . MET A 1 177 ? -1.578 -12.365 61.468 1.00 33.10 177 MET A C 1
ATOM 958 O O . MET A 1 177 ? -1.314 -11.808 62.473 1.00 38.74 177 MET A O 1
ATOM 963 N N . THR A 1 178 ? -2.407 -13.434 61.420 1.00 36.58 178 THR A N 1
ATOM 964 C CA . THR A 1 178 ? -2.992 -14.018 62.603 1.00 37.31 178 THR A CA 1
ATOM 965 C C . THR A 1 178 ? -1.983 -14.499 63.651 1.00 39.93 178 THR A C 1
ATOM 966 O O . THR A 1 178 ? -2.153 -14.140 64.865 1.00 39.59 178 THR A O 1
ATOM 970 N N . GLU A 1 179 ? -0.962 -15.227 63.202 1.00 41.55 179 GLU A N 1
ATOM 971 C CA . GLU A 1 179 ? 0.099 -15.709 64.110 1.00 44.52 179 GLU A CA 1
ATOM 972 C C . GLU A 1 179 ? 0.955 -14.580 64.670 1.00 41.32 179 GLU A C 1
ATOM 973 O O . GLU A 1 179 ? 1.270 -14.603 65.808 1.00 42.59 179 GLU A O 1
ATOM 979 N N . TYR A 1 180 ? 1.358 -13.624 63.862 1.00 38.83 180 TYR A N 1
ATOM 980 C CA . TYR A 1 180 ? 2.023 -12.407 64.395 1.00 38.27 180 TYR A CA 1
ATOM 981 C C . TYR A 1 180 ? 1.219 -11.638 65.470 1.00 38.17 180 TYR A C 1
ATOM 982 O O . TYR A 1 180 ? 1.760 -11.324 66.536 1.00 38.45 180 TYR A O 1
ATOM 991 N N . LEU A 1 181 ? -0.060 -11.432 65.229 1.00 38.23 181 LEU A N 1
ATOM 992 C CA . LEU A 1 181 ? -0.960 -10.858 66.238 1.00 40.50 181 LEU A CA 1
ATOM 993 C C . LEU A 1 181 ? -1.008 -11.668 67.506 1.00 40.54 181 LEU A C 1
ATOM 994 O O . LEU A 1 181 ? -0.837 -11.105 68.581 1.00 41.36 181 LEU A O 1
ATOM 999 N N . ASN A 1 182 ? -1.320 -12.953 67.394 1.00 42.19 182 ASN A N 1
ATOM 1000 C CA . ASN A 1 182 ? -1.458 -13.825 68.579 1.00 44.00 182 ASN A CA 1
ATOM 1001 C C . ASN A 1 182 ? -0.123 -14.002 69.355 1.00 47.41 182 ASN A C 1
ATOM 1002 O O . ASN A 1 182 ? -0.125 -14.079 70.588 1.00 43.06 182 ASN A O 1
ATOM 1007 N N . ARG A 1 183 ? 0.996 -14.053 68.628 1.00 45.05 183 ARG A N 1
ATOM 1008 C CA . ARG A 1 183 ? 2.248 -14.438 69.246 1.00 48.01 183 ARG A CA 1
ATOM 1009 C C . ARG A 1 183 ? 3.046 -13.187 69.673 1.00 45.19 183 ARG A C 1
ATOM 1010 O O . ARG A 1 183 ? 3.723 -13.281 70.662 1.00 53.13 183 ARG A O 1
ATOM 1018 N N . HIS A 1 184 ? 2.890 -12.055 69.000 1.00 40.22 184 HIS A N 1
ATOM 1019 C CA . HIS A 1 184 ? 3.712 -10.848 69.245 1.00 39.49 184 HIS A CA 1
ATOM 1020 C C . HIS A 1 184 ? 3.013 -9.591 69.643 1.00 39.93 184 HIS A C 1
ATOM 1021 O O . HIS A 1 184 ? 3.656 -8.735 70.204 1.00 45.03 184 HIS A O 1
ATOM 1028 N N . LEU A 1 185 ? 1.762 -9.383 69.254 1.00 37.18 185 LEU A N 1
ATOM 1029 C CA . LEU A 1 185 ? 1.108 -8.160 69.531 1.00 38.21 185 LEU A CA 1
ATOM 1030 C C . LEU A 1 185 ? 0.064 -8.305 70.598 1.00 40.29 185 LEU A C 1
ATOM 1031 O O . LEU A 1 185 ? -0.377 -7.290 71.061 1.00 43.61 185 LEU A O 1
ATOM 1036 N N . HIS A 1 186 ? -0.466 -9.515 70.860 1.00 39.53 186 HIS A N 1
ATOM 1037 C CA . HIS A 1 186 ? -1.551 -9.692 71.770 1.00 42.26 186 HIS A CA 1
ATOM 1038 C C . HIS A 1 186 ? -1.432 -9.102 73.186 1.00 44.87 186 HIS A C 1
ATOM 1039 O O . HIS A 1 186 ? -2.370 -8.464 73.716 1.00 48.48 186 HIS A O 1
ATOM 1046 N N . THR A 1 187 ? -0.301 -9.309 73.804 1.00 44.45 187 THR A N 1
ATOM 1047 C CA . THR A 1 187 ? -0.124 -8.860 75.157 1.00 44.44 187 THR A CA 1
ATOM 1048 C C . THR A 1 187 ? 0.059 -7.358 75.234 1.00 42.62 187 THR A C 1
ATOM 1049 O O . THR A 1 187 ? -0.459 -6.756 76.152 1.00 41.76 187 THR A O 1
ATOM 1053 N N . TRP A 1 188 ? 0.628 -6.727 74.207 1.00 38.45 188 TRP A N 1
ATOM 1054 C CA . TRP A 1 188 ? 0.643 -5.320 74.119 1.00 38.58 188 TRP A CA 1
ATOM 1055 C C . TRP A 1 188 ? -0.762 -4.720 73.884 1.00 37.88 188 TRP A C 1
ATOM 1056 O O . TRP A 1 188 ? -1.167 -3.753 74.517 1.00 34.58 188 TRP A O 1
ATOM 1067 N N . ILE A 1 189 ? -1.515 -5.319 72.983 1.00 40.16 189 ILE A N 1
ATOM 1068 C CA . ILE A 1 189 ? -2.945 -4.896 72.807 1.00 38.13 189 ILE A CA 1
ATOM 1069 C C . ILE A 1 189 ? -3.701 -4.972 74.166 1.00 36.34 189 ILE A C 1
ATOM 1070 O O . ILE A 1 189 ? -4.308 -3.989 74.605 1.00 37.70 189 ILE A O 1
ATOM 1075 N N . GLN A 1 190 ? -3.586 -6.075 74.872 1.00 40.20 190 GLN A N 1
ATOM 1076 C CA . GLN A 1 190 ? -4.265 -6.233 76.145 1.00 43.30 190 GLN A CA 1
ATOM 1077 C C . GLN A 1 190 ? -3.789 -5.269 77.260 1.00 44.44 190 GLN A C 1
ATOM 1078 O O . GLN A 1 190 ? -4.630 -4.648 77.933 1.00 46.65 190 GLN A O 1
ATOM 1084 N N . ASP A 1 191 ? -2.471 -5.108 77.413 1.00 39.25 191 ASP A N 1
ATOM 1085 C CA . ASP A 1 191 ? -1.903 -4.128 78.292 1.00 42.58 191 ASP A CA 1
ATOM 1086 C C . ASP A 1 191 ? -2.298 -2.683 77.996 1.00 42.06 191 ASP A C 1
ATOM 1087 O O . ASP A 1 191 ? -2.231 -1.844 78.878 1.00 47.80 191 ASP A O 1
ATOM 1092 N N . ASN A 1 192 ? -2.649 -2.382 76.763 1.00 42.50 192 ASN A N 1
ATOM 1093 C CA . ASN A 1 192 ? -3.048 -1.070 76.372 1.00 41.23 192 ASN A CA 1
ATOM 1094 C C . ASN A 1 192 ? -4.557 -0.909 76.156 1.00 42.47 192 ASN A C 1
ATOM 1095 O O . ASN A 1 192 ? -4.998 0.070 75.541 1.00 42.55 192 ASN A O 1
ATOM 1100 N N . GLY A 1 193 ? -5.347 -1.767 76.778 1.00 42.03 193 GLY A N 1
ATOM 1101 C CA . GLY A 1 193 ? -6.809 -1.586 76.903 1.00 46.14 193 GLY A CA 1
ATOM 1102 C C . GLY A 1 193 ? -7.660 -2.354 75.918 1.00 43.14 193 GLY A C 1
ATOM 1103 O O . GLY A 1 193 ? -8.870 -2.151 75.852 1.00 47.98 193 GLY A O 1
ATOM 1104 N N . GLY A 1 194 ? -7.008 -3.175 75.102 1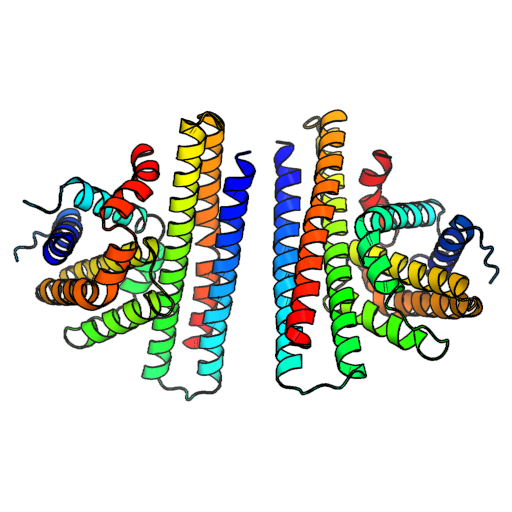.00 42.94 194 GLY A N 1
ATOM 1105 C CA . GLY A 1 194 ? -7.630 -4.009 74.101 1.00 38.09 194 GLY A CA 1
ATOM 1106 C C . GLY A 1 194 ? -7.995 -3.196 72.904 1.00 38.22 194 GLY A C 1
ATOM 1107 O O . GLY A 1 194 ? -7.760 -1.985 72.809 1.00 39.25 194 GLY A O 1
ATOM 1108 N N . TRP A 1 195 ? -8.613 -3.879 71.949 1.00 37.90 195 TRP A N 1
ATOM 1109 C CA . TRP A 1 195 ? -9.191 -3.235 70.787 1.00 39.83 195 TRP A CA 1
ATOM 1110 C C . TRP A 1 195 ? -10.248 -2.145 71.063 1.00 43.28 195 TRP A C 1
ATOM 1111 O O . TRP A 1 195 ? -10.448 -1.255 70.233 1.00 43.94 195 TRP A O 1
ATOM 1122 N N . ASP A 1 196 ? -10.933 -2.222 72.212 1.00 46.65 196 ASP A N 1
ATOM 1123 C CA . ASP A 1 196 ? -11.801 -1.128 72.704 1.00 46.50 196 ASP A CA 1
ATOM 1124 C C . ASP A 1 196 ? -11.054 0.223 72.860 1.00 46.36 196 ASP A C 1
ATOM 1125 O O . ASP A 1 196 ? -11.622 1.291 72.602 1.00 46.28 196 ASP A O 1
ATOM 1130 N N . ALA A 1 197 ? -9.805 0.203 73.330 1.00 45.93 197 ALA A N 1
ATOM 1131 C CA . ALA A 1 197 ? -8.989 1.427 73.368 1.00 43.35 197 ALA A CA 1
ATOM 1132 C C . ALA A 1 197 ? -8.764 1.968 72.019 1.00 39.47 197 ALA A C 1
ATOM 1133 O O . ALA A 1 197 ? -8.665 3.174 71.851 1.00 40.69 197 ALA A O 1
ATOM 1135 N N . PHE A 1 198 ? -8.570 1.108 71.021 1.00 41.06 198 PHE A N 1
ATOM 1136 C CA . PHE A 1 198 ? -8.383 1.581 69.683 1.00 40.25 198 PHE A CA 1
ATOM 1137 C C . PHE A 1 198 ? -9.609 2.293 69.084 1.00 42.26 198 PHE A C 1
ATOM 1138 O O . PHE A 1 198 ? -9.510 3.353 68.409 1.00 38.05 198 PHE A O 1
ATOM 1146 N N . VAL A 1 199 ? -10.753 1.633 69.269 1.00 45.38 199 VAL A N 1
ATOM 1147 C CA . VAL A 1 199 ? -12.066 2.173 68.903 1.00 45.74 199 VAL A CA 1
ATOM 1148 C C . VAL A 1 199 ? -12.251 3.583 69.475 1.00 47.50 199 VAL A C 1
ATOM 1149 O O . VAL A 1 199 ? -12.715 4.506 68.785 1.00 46.70 199 VAL A O 1
ATOM 1153 N N . GLU A 1 200 ? -11.945 3.712 70.752 1.00 50.05 200 GLU A N 1
ATOM 1154 C CA . GLU A 1 200 ? -11.992 5.013 71.458 1.00 54.73 200 GLU A CA 1
ATOM 1155 C C . GLU A 1 200 ? -10.986 6.047 70.931 1.00 53.15 200 GLU A C 1
ATOM 1156 O O . GLU A 1 200 ? -11.319 7.203 70.790 1.00 55.65 200 GLU A O 1
ATOM 1162 N N . LEU A 1 201 ? -9.747 5.629 70.646 1.00 48.40 201 LEU A N 1
ATOM 1163 C CA . LEU A 1 201 ? -8.750 6.503 70.028 1.00 46.65 201 LEU A CA 1
ATOM 1164 C C . LEU A 1 201 ? -9.118 7.021 68.616 1.00 44.59 201 LEU A C 1
ATOM 1165 O O . LEU A 1 201 ? -9.023 8.226 68.329 1.00 43.83 201 LEU A O 1
ATOM 1170 N N . TYR A 1 202 ? -9.547 6.102 67.744 1.00 40.70 202 TYR A N 1
ATOM 1171 C CA . TYR A 1 202 ? -9.994 6.469 66.435 1.00 41.95 202 TYR A CA 1
ATOM 1172 C C . TYR A 1 202 ? -11.375 7.174 66.354 1.00 45.25 202 TYR A C 1
ATOM 1173 O O . TYR A 1 202 ? -11.630 7.854 65.384 1.00 43.78 202 TYR A O 1
ATOM 1182 N N . GLY A 1 203 ? -12.254 7.038 67.353 1.00 46.99 203 GLY A N 1
ATOM 1183 C CA . GLY A 1 203 ? -13.595 7.673 67.312 1.00 52.85 203 GLY A CA 1
ATOM 1184 C C . GLY A 1 203 ? -13.567 9.147 66.926 1.00 54.76 203 GLY A C 1
ATOM 1185 O O . GLY A 1 203 ? -14.276 9.550 65.997 1.00 57.09 203 GLY A O 1
ATOM 1186 N N . PRO A 1 204 ? -12.665 9.941 67.539 1.00 56.32 204 PRO A N 1
ATOM 1187 C CA . PRO A 1 204 ? -12.570 11.360 67.172 1.00 58.05 204 PRO A CA 1
ATOM 1188 C C . PRO A 1 204 ? -12.262 11.567 65.692 1.00 57.41 204 PRO A C 1
ATOM 1189 O O . PRO A 1 204 ? -12.851 12.451 65.094 1.00 58.80 204 PRO A O 1
ATOM 1193 N N . SER A 1 205 ? -11.437 10.726 65.078 1.00 55.43 205 SER A N 1
ATOM 1194 C CA . SER A 1 205 ? -11.260 10.793 63.609 1.00 56.46 205 SER A CA 1
ATOM 1195 C C . SER A 1 205 ? -12.492 10.322 62.840 1.00 59.08 205 SER A C 1
ATOM 1196 O O . SER A 1 205 ? -12.741 10.841 61.752 1.00 58.67 205 SER A O 1
ATOM 1199 N N . MET A 1 206 ? -13.257 9.373 63.389 1.00 63.01 206 MET A N 1
ATOM 1200 C CA . MET A 1 206 ? -14.474 8.853 62.723 1.00 66.38 206 MET A CA 1
ATOM 1201 C C . MET A 1 206 ? -15.528 9.923 62.671 1.00 69.77 206 MET A C 1
ATOM 1202 O O . MET A 1 206 ? -16.108 10.142 61.608 1.00 75.40 206 MET A O 1
ATOM 1207 N N . ARG A 1 207 ? -15.772 10.561 63.823 1.00 66.24 207 ARG A N 1
ATOM 1208 C CA . ARG A 1 207 ? -16.797 11.591 63.964 1.00 68.05 207 ARG A CA 1
ATOM 1209 C C . ARG A 1 207 ? -16.581 12.826 63.059 1.00 73.23 207 ARG A C 1
ATOM 1210 O O . ARG A 1 207 ? -17.497 13.653 62.936 1.00 72.33 207 ARG A O 1
ATOM 1218 N N . LEU A 1 208 ? -15.400 12.957 62.429 1.00 75.18 208 LEU A N 1
ATOM 1219 C CA . LEU A 1 208 ? -15.197 13.968 61.358 1.00 79.19 208 LEU A CA 1
ATOM 1220 C C . LEU A 1 208 ? -15.808 13.502 60.026 1.00 82.33 208 LEU A C 1
ATOM 1221 O O . LEU A 1 208 ? -16.519 14.273 59.367 1.00 82.71 208 LEU A O 1
ATOM 1226 N N . GLU A 1 209 ? -15.511 12.252 59.634 1.00 84.07 209 GLU A N 1
ATOM 1227 C CA . GLU A 1 209 ? -16.219 11.578 58.519 1.00 87.42 209 GLU A CA 1
ATOM 1228 C C . GLU A 1 209 ? -17.627 11.118 58.933 1.00 88.46 209 GLU A C 1
ATOM 1229 O O . GLU A 1 209 ? -18.585 11.921 58.961 1.00 94.95 209 GLU A O 1
ATOM 1235 N N . ASP B 2 3 ? -5.574 27.926 72.480 1.00 122.41 3 ASP B N 1
ATOM 1236 C CA . ASP B 2 3 ? -5.145 28.244 71.090 1.00 120.24 3 ASP B CA 1
ATOM 1237 C C . ASP B 2 3 ? -5.144 26.983 70.198 1.00 115.94 3 ASP B C 1
ATOM 1238 O O . ASP B 2 3 ? -4.309 26.086 70.411 1.00 121.03 3 ASP B O 1
ATOM 1243 N N . PRO B 2 4 ? -6.056 26.923 69.185 1.00 111.44 4 PRO B N 1
ATOM 1244 C CA . PRO B 2 4 ? -6.176 25.775 68.232 1.00 102.80 4 PRO B CA 1
ATOM 1245 C C . PRO B 2 4 ? -4.930 25.452 67.389 1.00 94.32 4 PRO B C 1
ATOM 1246 O O . PRO B 2 4 ? -4.729 24.284 66.976 1.00 96.99 4 PRO B O 1
ATOM 1250 N N . LYS B 2 5 ? -4.133 26.481 67.091 1.00 86.36 5 LYS B N 1
ATOM 1251 C CA . LYS B 2 5 ? -2.845 26.311 66.405 1.00 80.80 5 LYS B CA 1
ATOM 1252 C C . LYS B 2 5 ? -1.851 25.393 67.126 1.00 76.26 5 LYS B C 1
ATOM 1253 O O . LYS B 2 5 ? -1.037 24.724 66.450 1.00 78.81 5 LYS B O 1
ATOM 1259 N N . LYS B 2 6 ? -1.869 25.402 68.463 1.00 71.23 6 LYS B N 1
ATOM 1260 C CA . LYS B 2 6 ? -0.923 24.608 69.234 1.00 68.66 6 LYS B CA 1
ATOM 1261 C C . LYS B 2 6 ? -1.100 23.121 68.987 1.00 64.27 6 LYS B C 1
ATOM 1262 O O . LYS B 2 6 ? -0.127 22.397 69.052 1.00 57.96 6 LYS B O 1
ATOM 1268 N N . VAL B 2 7 ? -2.305 22.666 68.667 1.00 63.23 7 VAL B N 1
ATOM 1269 C CA . VAL B 2 7 ? -2.461 21.226 68.372 1.00 62.98 7 VAL B CA 1
ATOM 1270 C C . VAL B 2 7 ? -1.692 20.911 67.098 1.00 61.20 7 VAL B C 1
ATOM 1271 O O . VAL B 2 7 ? -0.913 19.987 67.085 1.00 58.67 7 VAL B O 1
ATOM 1275 N N . LEU B 2 8 ? -1.879 21.718 66.056 1.00 61.47 8 LEU B N 1
ATOM 1276 C CA . LEU B 2 8 ? -1.173 21.529 64.813 1.00 62.17 8 LEU B CA 1
ATOM 1277 C C . LEU B 2 8 ? 0.355 21.617 65.019 1.00 61.90 8 LEU B C 1
ATOM 1278 O O . LEU B 2 8 ? 1.082 20.775 64.490 1.00 62.81 8 LEU B O 1
ATOM 1283 N N . ASP B 2 9 ? 0.812 22.527 65.871 1.00 62.42 9 ASP B N 1
ATOM 1284 C CA . ASP B 2 9 ? 2.263 22.703 66.145 1.00 66.29 9 ASP B CA 1
ATOM 1285 C C . ASP B 2 9 ? 2.908 21.504 66.833 1.00 62.11 9 ASP B C 1
ATOM 1286 O O . ASP B 2 9 ? 4.051 21.145 66.541 1.00 61.67 9 ASP B O 1
ATOM 1291 N N . LYS B 2 10 ? 2.223 20.925 67.793 1.00 59.67 10 LYS B N 1
ATOM 1292 C CA . LYS B 2 10 ? 2.754 19.734 68.480 1.00 61.90 10 LYS B CA 1
ATOM 1293 C C . LYS B 2 10 ? 2.858 18.531 67.499 1.00 54.34 10 LYS B C 1
ATOM 1294 O O . LYS B 2 10 ? 3.822 17.800 67.493 1.00 57.18 10 LYS B O 1
ATOM 1300 N N . ALA B 2 11 ? 1.862 18.358 66.649 1.00 52.70 11 ALA B N 1
ATOM 1301 C CA . ALA B 2 11 ? 1.831 17.290 65.690 1.00 50.77 11 ALA B CA 1
ATOM 1302 C C . ALA B 2 11 ? 3.019 17.488 64.670 1.00 53.22 11 ALA B C 1
ATOM 1303 O O . ALA B 2 11 ? 3.676 16.537 64.271 1.00 51.52 11 ALA B O 1
ATOM 1305 N N . LYS B 2 12 ? 3.260 18.731 64.259 1.00 53.88 12 LYS B N 1
ATOM 1306 C CA . LYS B 2 12 ? 4.443 19.104 63.402 1.00 55.02 12 LYS B CA 1
ATOM 1307 C C . LYS B 2 12 ? 5.743 18.762 64.048 1.00 52.65 12 L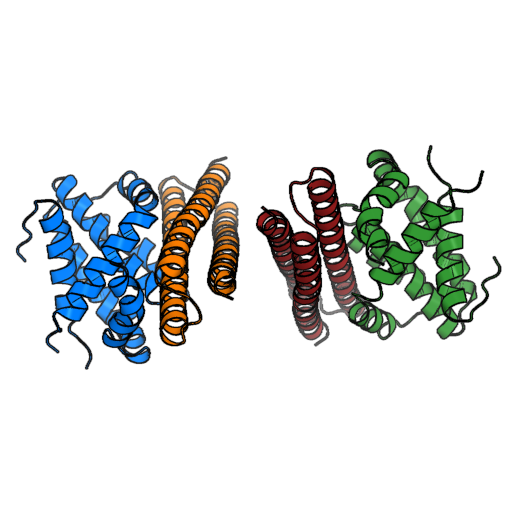YS B C 1
ATOM 1308 O O . LYS B 2 12 ? 6.574 18.114 63.437 1.00 49.38 12 LYS B O 1
ATOM 1314 N N . ASP B 2 13 ? 5.897 19.179 65.289 1.00 49.65 13 ASP B N 1
ATOM 1315 C CA . ASP B 2 13 ? 7.068 18.868 66.085 1.00 51.94 13 ASP B CA 1
ATOM 1316 C C . ASP B 2 13 ? 7.364 17.370 66.092 1.00 49.14 13 ASP B C 1
ATOM 1317 O O . ASP B 2 13 ? 8.537 16.914 65.895 1.00 49.50 13 ASP B O 1
ATOM 1322 N N . GLU B 2 14 ? 6.323 16.607 66.350 1.00 49.60 14 GLU B N 1
ATOM 1323 C CA . GLU B 2 14 ? 6.402 15.140 66.482 1.00 48.20 14 GLU B CA 1
ATOM 1324 C C . GLU B 2 14 ? 6.819 14.520 65.179 1.00 42.46 14 GLU B C 1
ATOM 1325 O O . GLU B 2 14 ? 7.674 13.655 65.173 1.00 43.19 14 GLU B O 1
ATOM 1331 N N . ALA B 2 15 ? 6.231 15.007 64.090 1.00 39.19 15 ALA B N 1
ATOM 1332 C CA . ALA B 2 15 ? 6.470 14.526 62.782 1.00 40.09 15 ALA B CA 1
ATOM 1333 C C . ALA B 2 15 ? 7.870 14.838 62.300 1.00 43.36 15 ALA B C 1
ATOM 1334 O O . ALA B 2 15 ? 8.500 13.976 61.686 1.00 40.16 15 ALA B O 1
ATOM 1336 N N . GLU B 2 16 ? 8.331 16.042 62.584 1.00 44.93 16 GLU B N 1
ATOM 1337 C CA . GLU B 2 16 ? 9.649 16.473 62.184 1.00 46.85 16 GLU B CA 1
ATOM 1338 C C . GLU B 2 16 ? 10.699 15.701 62.969 1.00 45.05 16 GLU B C 1
ATOM 1339 O O . GLU B 2 16 ? 11.697 15.289 62.405 1.00 41.55 16 GLU B O 1
ATOM 1345 N N . ASN B 2 17 ? 10.465 15.469 64.261 1.00 44.46 17 ASN B N 1
ATOM 1346 C CA . ASN B 2 17 ? 11.329 14.572 65.055 1.00 44.66 17 ASN B CA 1
ATOM 1347 C C . ASN B 2 17 ? 11.397 13.150 64.477 1.00 43.42 17 ASN B C 1
ATOM 1348 O O . ASN B 2 17 ? 12.462 12.528 64.458 1.00 42.76 17 ASN B O 1
ATOM 1353 N N . ARG B 2 18 ? 10.240 12.617 64.077 1.00 39.89 18 ARG B N 1
ATOM 1354 C CA . ARG B 2 18 ? 10.211 11.246 63.634 1.00 37.68 18 ARG B CA 1
ATOM 1355 C C . ARG B 2 18 ? 10.989 11.058 62.331 1.00 35.90 18 ARG B C 1
ATOM 1356 O O . ARG B 2 18 ? 11.588 10.024 62.164 1.00 34.18 18 ARG B O 1
ATOM 1364 N N . VAL B 2 19 ? 10.893 12.022 61.420 1.00 36.38 19 VAL B N 1
ATOM 1365 C CA . VAL B 2 19 ? 11.714 12.071 60.171 1.00 38.85 19 VAL B CA 1
ATOM 1366 C C . VAL B 2 19 ? 13.230 12.109 60.507 1.00 38.48 19 VAL B C 1
ATOM 1367 O O . VAL B 2 19 ? 14.013 11.419 59.895 1.00 40.61 19 VAL B O 1
ATOM 1371 N N . ARG B 2 20 ? 13.600 12.846 61.545 1.00 42.56 20 ARG B N 1
ATOM 1372 C CA . ARG B 2 20 ? 15.038 12.942 61.954 1.00 44.39 20 ARG B CA 1
ATOM 1373 C C . ARG B 2 20 ? 15.411 11.609 62.527 1.00 45.02 20 ARG B C 1
ATOM 1374 O O . ARG B 2 20 ? 16.491 11.122 62.205 1.00 41.10 20 ARG B O 1
ATOM 1382 N N . GLU B 2 21 ? 14.477 10.918 63.224 1.00 43.07 21 GLU B N 1
ATOM 1383 C CA . GLU B 2 21 ? 14.812 9.562 63.632 1.00 45.36 21 GLU B CA 1
ATOM 1384 C C . GLU B 2 21 ? 14.950 8.660 62.461 1.00 42.73 21 GLU B C 1
ATOM 1385 O O . GLU B 2 21 ? 15.843 7.810 62.456 1.00 45.36 21 GLU B O 1
ATOM 1391 N N . LEU B 2 22 ? 14.101 8.816 61.446 1.00 39.53 22 LEU B N 1
ATOM 1392 C CA . LEU B 2 22 ? 14.264 7.985 60.258 1.00 37.62 22 LEU B CA 1
ATOM 1393 C C . LEU B 2 22 ? 15.643 8.154 59.564 1.00 39.32 22 LEU B C 1
ATOM 1394 O O . LEU B 2 22 ? 16.261 7.186 59.150 1.00 37.20 22 LEU B O 1
ATOM 1399 N N . LYS B 2 23 ? 16.074 9.396 59.414 1.00 40.64 23 LYS B N 1
ATOM 1400 C CA . LYS B 2 23 ? 17.327 9.743 58.769 1.00 45.78 23 LYS B CA 1
ATOM 1401 C C . LYS B 2 23 ? 18.419 8.988 59.520 1.00 49.25 23 LYS B C 1
ATOM 1402 O O . LYS B 2 23 ? 19.159 8.228 58.949 1.00 43.30 23 LYS B O 1
ATOM 1408 N N . GLN B 2 24 ? 18.389 9.129 60.833 1.00 51.39 24 GLN B N 1
ATOM 1409 C CA . GLN B 2 24 ? 19.234 8.379 61.707 1.00 54.45 24 GLN B CA 1
ATOM 1410 C C . GLN B 2 24 ? 19.240 6.892 61.503 1.00 50.99 24 GLN B C 1
ATOM 1411 O O . GLN B 2 24 ? 20.313 6.285 61.460 1.00 50.13 24 GLN B O 1
ATOM 1417 N N . ARG B 2 25 ? 18.078 6.293 61.433 1.00 46.80 25 ARG B N 1
ATOM 1418 C CA . ARG B 2 25 ? 17.971 4.834 61.231 1.00 44.74 25 ARG B CA 1
ATOM 1419 C C . ARG B 2 25 ? 18.535 4.387 59.881 1.00 44.48 25 ARG B C 1
ATOM 1420 O O . ARG B 2 25 ? 19.153 3.342 59.808 1.00 43.58 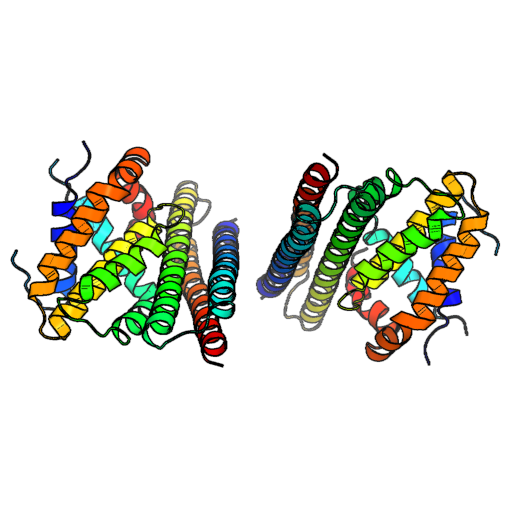25 ARG B O 1
ATOM 1428 N N . LEU B 2 26 ? 18.324 5.171 58.833 1.00 40.95 26 LEU B N 1
ATOM 1429 C CA . LEU B 2 26 ? 18.819 4.853 57.508 1.00 42.13 26 LEU B CA 1
ATOM 1430 C C . LEU B 2 26 ? 20.337 5.079 57.408 1.00 47.78 26 LEU B C 1
ATOM 1431 O O . LEU B 2 26 ? 20.980 4.400 56.633 1.00 46.03 26 LEU B O 1
ATOM 1436 N N . GLU B 2 27 ? 20.872 6.030 58.156 1.00 50.88 27 GLU B N 1
ATOM 1437 C CA . GLU B 2 27 ? 22.321 6.117 58.350 1.00 56.53 27 GLU B CA 1
ATOM 1438 C C . GLU B 2 27 ? 22.917 4.902 59.091 1.00 58.33 27 GLU B C 1
ATOM 1439 O O . GLU B 2 27 ? 23.947 4.384 58.628 1.00 57.75 27 GLU B O 1
ATOM 1445 N N . GLU B 2 28 ? 22.311 4.426 60.190 1.00 56.56 28 GLU B N 1
ATOM 1446 C CA . GLU B 2 28 ? 22.718 3.127 60.775 1.00 59.53 28 GLU B CA 1
ATOM 1447 C C . GLU B 2 28 ? 22.700 2.062 59.687 1.00 60.00 28 GLU B C 1
ATOM 1448 O O . GLU B 2 28 ? 23.676 1.389 59.482 1.00 63.60 28 GLU B O 1
ATOM 1454 N N . LEU B 2 29 ? 21.575 1.919 58.992 1.00 57.56 29 LEU B N 1
ATOM 1455 C CA . LEU B 2 29 ? 21.508 0.952 57.907 1.00 57.84 29 LEU B CA 1
ATOM 1456 C C . LEU B 2 29 ? 22.577 1.093 56.816 1.00 57.15 29 LEU B C 1
ATOM 1457 O O . LEU B 2 29 ? 23.111 0.072 56.354 1.00 55.63 29 LEU B O 1
ATOM 1462 N N . TYR B 2 30 ? 22.924 2.320 56.443 1.00 57.94 30 TYR B N 1
ATOM 1463 C CA . TYR B 2 30 ? 23.931 2.555 55.415 1.00 60.94 30 TYR B CA 1
ATOM 1464 C C . TYR B 2 30 ? 25.347 2.281 55.912 1.00 65.03 30 TYR B C 1
ATOM 1465 O O . TYR B 2 30 ? 26.246 1.933 55.106 1.00 66.76 30 TYR B O 1
ATOM 1474 N N . LYS B 2 31 ? 25.567 2.535 57.209 1.00 67.99 31 LYS B N 1
ATOM 1475 C CA . LYS B 2 31 ? 26.919 2.433 57.856 1.00 71.97 31 LYS B CA 1
ATOM 1476 C C . LYS B 2 31 ? 27.325 0.962 57.979 1.00 74.98 31 LYS B C 1
ATOM 1477 O O . LYS B 2 31 ? 28.411 0.567 57.582 1.00 77.21 31 LYS B O 1
ATOM 1483 N N . GLU B 2 32 ? 26.387 0.142 58.428 1.00 76.76 32 GLU B N 1
ATOM 1484 C CA . GLU B 2 32 ? 26.587 -1.294 58.477 1.00 80.74 32 GLU B CA 1
ATOM 1485 C C . GLU B 2 32 ? 26.358 -1.995 57.118 1.00 85.09 32 GLU B C 1
ATOM 1486 O O . GLU B 2 32 ? 26.619 -3.191 56.993 1.00 92.51 32 GLU B O 1
ATOM 1492 N N . ALA B 2 33 ? 25.906 -1.263 56.095 1.00 82.94 33 ALA B N 1
ATOM 1493 C CA . ALA B 2 33 ? 26.025 -1.733 54.697 1.00 80.36 33 ALA B CA 1
ATOM 1494 C C . ALA B 2 33 ? 27.427 -1.490 54.142 1.00 82.27 33 ALA B C 1
ATOM 1495 O O . ALA B 2 33 ? 27.953 -2.320 53.413 1.00 79.86 33 ALA B O 1
ATOM 1497 N N . ARG B 2 34 ? 27.967 -0.305 54.436 1.00 83.96 34 ARG B N 1
ATOM 1498 C CA . ARG B 2 34 ? 29.288 0.143 53.958 1.00 89.05 34 ARG B CA 1
ATOM 1499 C C . ARG B 2 34 ? 30.409 -0.814 54.333 1.00 92.92 34 ARG B C 1
ATOM 1500 O O . ARG B 2 34 ? 31.220 -1.173 53.496 1.00 97.80 34 ARG B O 1
ATOM 1508 N N . LYS B 2 35 ? 30.456 -1.193 55.607 1.00 98.89 35 LYS B N 1
ATOM 1509 C CA . LYS B 2 35 ? 31.513 -2.067 56.135 1.00 102.47 35 LYS B CA 1
ATOM 1510 C C . LYS B 2 35 ? 31.499 -3.455 55.448 1.00 104.90 35 LYS B C 1
ATOM 1511 O O . LYS B 2 35 ? 32.555 -4.077 55.226 1.00 109.12 35 LYS B O 1
ATOM 1517 N N . LEU B 2 36 ? 30.303 -3.890 55.060 1.00 100.64 36 LEU B N 1
ATOM 1518 C CA . LEU B 2 36 ? 30.101 -5.109 54.278 1.00 100.65 36 LEU B CA 1
ATOM 1519 C C . LEU B 2 36 ? 30.354 -4.736 52.806 1.00 97.72 36 LEU B C 1
ATOM 1520 O O . LEU B 2 36 ? 30.575 -3.563 52.516 1.00 99.48 36 LEU B O 1
ATOM 1525 N N . ASP B 2 37 ? 30.347 -5.710 51.897 1.00 93.47 37 ASP B N 1
ATOM 1526 C CA . ASP B 2 37 ? 30.412 -5.448 50.449 1.00 91.48 37 ASP B CA 1
ATOM 1527 C C . ASP B 2 37 ? 29.437 -6.424 49.758 1.00 87.86 37 ASP B C 1
ATOM 1528 O O . ASP B 2 37 ? 29.548 -7.646 49.935 1.00 89.42 37 ASP B O 1
ATOM 1533 N N . LEU B 2 38 ? 28.479 -5.881 48.992 1.00 79.50 38 LEU B N 1
ATOM 1534 C CA . LEU B 2 38 ? 27.161 -6.526 48.819 1.00 77.19 38 LEU B CA 1
ATOM 1535 C C . LEU B 2 38 ? 26.863 -7.078 47.455 1.00 80.24 38 LEU B C 1
ATOM 1536 O O . LEU B 2 38 ? 27.414 -6.642 46.454 1.00 82.16 38 LEU B O 1
ATOM 1541 N N . THR B 2 39 ? 25.998 -8.081 47.471 1.00 80.44 39 THR B N 1
ATOM 1542 C CA . THR B 2 39 ? 25.450 -8.690 46.287 1.00 81.38 39 THR B CA 1
ATOM 1543 C C . THR B 2 39 ? 24.148 -7.956 45.991 1.00 81.67 39 THR B C 1
ATOM 1544 O O . THR B 2 39 ? 23.754 -7.011 46.711 1.00 74.62 39 THR B O 1
ATOM 1548 N N . GLN B 2 40 ? 23.446 -8.402 44.958 1.00 84.24 40 GLN B N 1
ATOM 1549 C CA . GLN B 2 40 ? 22.111 -7.844 44.662 1.00 84.62 40 GLN B CA 1
ATOM 1550 C C . GLN B 2 40 ? 21.043 -8.250 45.650 1.00 81.13 40 GLN B C 1
ATOM 1551 O O . GLN B 2 40 ? 20.259 -7.394 46.097 1.00 79.74 40 GLN B O 1
ATOM 1557 N N . GLU B 2 41 ? 21.010 -9.527 46.007 1.00 79.66 41 GLU B N 1
ATOM 1558 C CA . GLU B 2 41 ? 20.102 -10.010 47.051 1.00 81.88 41 GLU B CA 1
ATOM 1559 C C . GLU B 2 41 ? 20.170 -9.182 48.364 1.00 83.05 41 GLU B C 1
ATOM 1560 O O . GLU B 2 41 ? 19.127 -8.724 48.904 1.00 75.95 41 GLU B O 1
ATOM 1566 N N . MET B 2 42 ? 21.399 -8.938 48.831 1.00 83.76 42 MET B N 1
ATOM 1567 C CA . MET B 2 42 ? 21.641 -8.262 50.123 1.00 83.52 42 MET B CA 1
ATOM 1568 C C . MET B 2 42 ? 21.224 -6.782 50.079 1.00 79.72 42 MET B C 1
ATOM 1569 O O . MET B 2 42 ? 20.786 -6.220 51.085 1.00 79.36 42 MET B O 1
ATOM 1574 N N . ARG B 2 43 ? 21.400 -6.184 48.901 1.00 75.73 43 ARG B N 1
ATOM 1575 C CA . ARG B 2 43 ? 21.147 -4.793 48.627 1.00 71.22 43 ARG B CA 1
ATOM 1576 C C . ARG B 2 43 ? 19.653 -4.514 48.504 1.00 70.15 43 ARG B C 1
ATOM 1577 O O . ARG B 2 43 ? 19.146 -3.504 49.013 1.00 65.17 43 ARG B O 1
ATOM 1585 N N . GLN B 2 44 ? 18.968 -5.396 47.791 1.00 68.79 44 GLN B N 1
ATOM 1586 C CA . GLN B 2 44 ? 17.506 -5.390 47.748 1.00 66.99 44 GLN B CA 1
ATOM 1587 C C . GLN B 2 44 ? 16.910 -5.570 49.124 1.00 62.92 44 GLN B C 1
ATOM 1588 O O . GLN B 2 44 ? 15.974 -4.853 49.464 1.00 63.92 44 GLN B O 1
ATOM 1594 N N . GLU B 2 45 ? 17.455 -6.456 49.945 1.00 61.02 45 GLU B N 1
ATOM 1595 C CA . GLU B 2 45 ? 17.023 -6.546 51.370 1.00 59.83 45 GLU B CA 1
ATOM 1596 C C . GLU B 2 45 ? 17.151 -5.204 52.141 1.00 55.85 45 GLU B C 1
ATOM 1597 O O . GLU B 2 45 ? 16.285 -4.885 52.960 1.00 50.62 45 GLU B O 1
ATOM 1603 N N . LEU B 2 46 ? 18.234 -4.462 51.917 1.00 55.41 46 LEU B N 1
ATOM 1604 C CA . LEU B 2 46 ? 18.446 -3.220 52.629 1.00 52.37 46 LEU B CA 1
ATOM 1605 C C . LEU B 2 46 ? 17.446 -2.162 52.156 1.00 49.92 46 LEU B C 1
ATOM 1606 O O . LEU B 2 46 ? 16.926 -1.450 52.963 1.00 45.17 46 LEU B O 1
ATOM 1611 N N . VAL B 2 47 ? 17.189 -2.111 50.855 1.00 52.05 47 VAL B N 1
ATOM 1612 C CA . VAL B 2 47 ? 16.224 -1.236 50.303 1.00 53.49 47 VAL B CA 1
ATOM 1613 C C . VAL B 2 47 ? 14.861 -1.544 50.889 1.00 51.82 47 VAL B C 1
ATOM 1614 O O . VAL B 2 47 ? 14.195 -0.631 51.303 1.00 49.86 47 VAL B O 1
ATOM 1618 N N . ASP B 2 48 ? 14.486 -2.811 50.934 1.00 52.58 48 ASP B N 1
ATOM 1619 C CA . ASP B 2 48 ? 13.277 -3.235 51.620 1.00 50.28 48 ASP B CA 1
ATOM 1620 C C . ASP B 2 48 ? 13.225 -2.917 53.109 1.00 45.61 48 ASP B C 1
ATOM 1621 O O . ASP B 2 48 ? 12.162 -2.498 53.638 1.00 42.59 48 ASP B O 1
ATOM 1626 N N . LYS B 2 49 ? 14.325 -3.075 53.827 1.00 42.28 49 LYS B N 1
ATOM 1627 C CA . LYS B 2 49 ? 14.327 -2.617 55.216 1.00 41.47 49 LYS B CA 1
ATOM 1628 C C . LYS B 2 49 ? 14.128 -1.074 55.331 1.00 37.35 49 LYS B C 1
ATOM 1629 O O . LYS B 2 49 ? 13.581 -0.598 56.299 1.00 36.71 49 LYS B O 1
ATOM 1635 N N . ALA B 2 50 ? 14.579 -0.341 54.327 1.00 36.29 50 ALA B N 1
ATOM 1636 C CA . ALA B 2 50 ? 14.482 1.089 54.303 1.00 37.29 50 ALA B CA 1
ATOM 1637 C C . ALA B 2 50 ? 12.990 1.482 54.086 1.00 35.96 50 ALA B C 1
ATOM 1638 O O . ALA B 2 50 ? 12.457 2.290 54.840 1.00 32.41 50 ALA B O 1
ATOM 1640 N N . ARG B 2 51 ? 12.326 0.785 53.163 1.00 39.03 51 ARG B N 1
ATOM 1641 C CA . ARG B 2 51 ? 10.909 0.947 52.888 1.00 37.71 51 ARG B CA 1
ATOM 1642 C C . ARG B 2 51 ? 10.141 0.601 54.174 1.00 37.43 51 ARG B C 1
ATOM 1643 O O . ARG B 2 51 ? 9.302 1.358 54.558 1.00 39.84 51 ARG B O 1
ATOM 1651 N N . ALA B 2 52 ? 10.507 -0.477 54.906 1.00 37.23 52 ALA B N 1
ATOM 1652 C CA . ALA B 2 52 ? 9.852 -0.823 56.171 1.00 35.27 52 ALA B CA 1
ATOM 1653 C C . ALA B 2 52 ? 10.081 0.120 57.334 1.00 36.65 52 ALA B C 1
ATOM 1654 O O . ALA B 2 52 ? 9.113 0.456 58.138 1.00 34.36 52 ALA B O 1
ATOM 1656 N N . ALA B 2 53 ? 11.305 0.667 57.413 1.00 36.17 53 ALA B N 1
ATOM 1657 C CA . ALA B 2 53 ? 11.567 1.743 58.288 1.00 33.12 53 ALA B CA 1
ATOM 1658 C C . ALA B 2 53 ? 10.686 3.005 57.960 1.00 34.11 53 ALA B C 1
ATOM 1659 O O . ALA B 2 53 ? 10.182 3.651 58.890 1.00 35.75 53 ALA B O 1
ATOM 1661 N N . SER B 2 54 ? 10.455 3.342 56.718 1.00 33.65 54 SER B N 1
ATOM 1662 C CA . SER B 2 54 ? 9.515 4.405 56.356 1.00 33.40 54 SER B CA 1
ATOM 1663 C C . SER B 2 54 ? 8.070 4.128 56.688 1.00 34.27 54 SER B C 1
ATOM 1664 O O . SER B 2 54 ? 7.379 5.062 57.152 1.00 31.01 54 SER B O 1
ATOM 1667 N N . LEU B 2 55 ? 7.683 2.880 56.533 1.00 36.04 55 LEU B N 1
ATOM 1668 C CA . LEU B 2 55 ? 6.393 2.431 56.925 1.00 36.91 55 LEU B CA 1
ATOM 1669 C C . LEU B 2 55 ? 6.205 2.697 58.395 1.00 35.89 55 LEU B C 1
ATOM 1670 O O . LEU B 2 55 ? 5.161 3.196 58.794 1.00 35.32 55 LEU B O 1
ATOM 1675 N N . GLN B 2 56 ? 7.200 2.344 59.177 1.00 36.54 56 GLN B N 1
ATOM 1676 C CA . GLN B 2 56 ? 7.141 2.537 60.589 1.00 38.31 56 GLN B CA 1
ATOM 1677 C C . GLN B 2 56 ? 6.981 4.039 60.892 1.00 34.94 56 GLN B C 1
ATOM 1678 O O . GLN B 2 56 ? 6.122 4.385 61.682 1.00 36.73 56 GLN B O 1
ATOM 1684 N N . ALA B 2 57 ? 7.806 4.894 60.304 1.00 35.53 57 ALA B N 1
ATOM 1685 C CA . ALA B 2 57 ? 7.669 6.352 60.516 1.00 37.00 57 ALA B CA 1
ATOM 1686 C C . ALA B 2 57 ? 6.252 6.847 60.164 1.00 38.37 57 ALA B C 1
ATOM 1687 O O . ALA B 2 57 ? 5.696 7.668 60.834 1.00 39.28 57 ALA B O 1
ATOM 1689 N N . ASN B 2 58 ? 5.686 6.291 59.121 1.00 38.44 58 ASN B N 1
ATOM 1690 C CA . ASN B 2 58 ? 4.392 6.665 58.713 1.00 39.49 58 A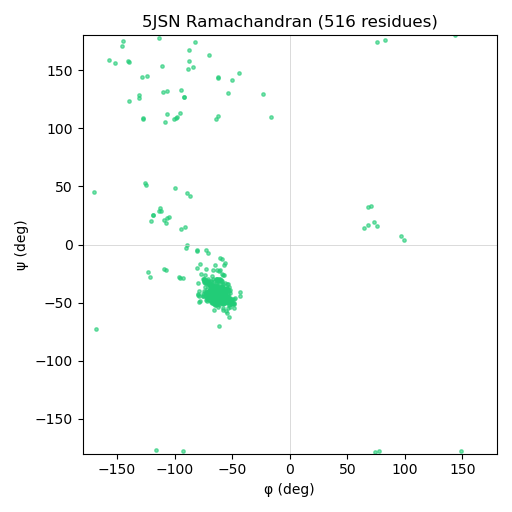SN B CA 1
ATOM 1691 C C . ASN B 2 58 ? 3.305 6.203 59.711 1.00 37.43 58 ASN B C 1
ATOM 1692 O O . ASN B 2 58 ? 2.403 6.988 60.009 1.00 31.79 58 ASN B O 1
ATOM 1697 N N . GLY B 2 59 ? 3.418 4.963 60.183 1.00 31.76 59 GLY B N 1
ATOM 1698 C CA . GLY B 2 59 ? 2.686 4.539 61.342 1.00 32.17 59 GLY B CA 1
ATOM 1699 C C . GLY B 2 59 ? 2.701 5.439 62.556 1.00 33.65 59 GLY B C 1
ATOM 1700 O O . GLY B 2 59 ? 1.638 5.676 63.169 1.00 32.16 59 GLY B O 1
ATOM 1701 N N . ASP B 2 60 ? 3.900 5.935 62.918 1.00 33.81 60 ASP B N 1
ATOM 1702 C CA . ASP B 2 60 ? 4.071 6.775 64.101 1.00 35.23 60 ASP B CA 1
ATOM 1703 C C . ASP B 2 60 ? 3.493 8.120 63.920 1.00 35.89 60 ASP B C 1
ATOM 1704 O O . ASP B 2 60 ? 3.099 8.765 64.876 1.00 36.98 60 ASP B O 1
ATOM 1709 N N . ILE B 2 61 ? 3.562 8.610 62.721 1.00 35.77 61 ILE B N 1
ATOM 1710 C CA . ILE B 2 61 ? 3.021 9.870 62.425 1.00 35.79 61 ILE B CA 1
ATOM 1711 C C . ILE B 2 61 ? 1.510 9.768 62.271 1.00 36.82 61 ILE B C 1
ATOM 1712 O O . ILE B 2 61 ? 0.798 10.642 62.737 1.00 38.21 61 ILE B O 1
ATOM 1717 N N . PHE B 2 62 ? 1.015 8.725 61.658 1.00 32.50 62 PHE B N 1
ATOM 1718 C CA . PHE B 2 62 ? -0.410 8.438 61.679 1.00 32.67 62 PHE B CA 1
ATOM 1719 C C . PHE B 2 62 ? -0.893 8.445 63.171 1.00 34.82 62 PHE B C 1
ATOM 1720 O O . PHE B 2 62 ? -1.923 9.060 63.533 1.00 34.47 62 PHE B O 1
ATOM 1728 N N . TYR B 2 63 ? -0.171 7.780 64.033 1.00 34.35 63 TYR B N 1
ATOM 1729 C CA . TYR B 2 63 ? -0.557 7.686 65.460 1.00 35.04 63 TYR B CA 1
ATOM 1730 C C . TYR B 2 63 ? -0.524 9.116 66.123 1.00 38.09 63 TYR B C 1
ATOM 1731 O O . TYR B 2 63 ? -1.386 9.429 66.916 1.00 33.07 63 TYR B O 1
ATOM 1740 N N . ALA B 2 64 ? 0.488 9.933 65.818 1.00 35.03 64 ALA B N 1
ATOM 1741 C CA . ALA B 2 64 ? 0.532 11.271 66.313 1.00 39.26 64 ALA B CA 1
ATOM 1742 C C . ALA B 2 64 ? -0.697 12.085 65.880 1.00 40.03 64 ALA B C 1
ATOM 1743 O O . ALA B 2 64 ? -1.162 12.891 66.633 1.00 41.53 64 ALA B O 1
ATOM 1745 N N . ILE B 2 65 ? -1.181 11.840 64.665 1.00 38.71 65 ILE B N 1
ATOM 1746 C CA . ILE B 2 65 ? -2.340 12.427 64.120 1.00 39.89 65 ILE B CA 1
ATOM 1747 C C . ILE B 2 65 ? -3.665 11.946 64.723 1.00 40.68 65 ILE B C 1
ATOM 1748 O O . ILE B 2 65 ? -4.499 12.775 64.993 1.00 38.79 65 ILE B O 1
ATOM 1753 N N . LEU B 2 66 ? -3.784 10.674 65.031 1.00 38.63 66 LEU B N 1
ATOM 1754 C CA . LEU B 2 66 ? -4.913 10.190 65.787 1.00 41.68 66 LEU B CA 1
ATOM 1755 C C . LEU B 2 66 ? -4.986 10.884 67.126 1.00 39.40 66 LEU B C 1
ATOM 1756 O O . LEU B 2 66 ? -6.090 11.235 67.532 1.00 40.07 66 LEU B O 1
ATOM 1761 N N . ARG B 2 67 ? -3.860 11.015 67.806 1.00 38.32 67 ARG B N 1
ATOM 1762 C CA . ARG B 2 67 ? -3.819 11.688 69.084 1.00 40.92 67 ARG B CA 1
ATOM 1763 C C . ARG B 2 67 ? -4.174 13.201 68.978 1.00 40.14 67 ARG B C 1
ATOM 1764 O O . ARG B 2 67 ? -4.864 13.721 69.836 1.00 41.41 67 ARG B O 1
ATOM 1772 N N . ALA B 2 68 ? -3.712 13.881 67.933 1.00 40.65 68 ALA B N 1
ATOM 1773 C CA . ALA B 2 68 ? -4.055 15.280 67.665 1.00 42.85 68 ALA B CA 1
ATOM 1774 C C . ALA B 2 68 ? -5.562 15.506 67.414 1.00 42.23 68 ALA B C 1
ATOM 1775 O O . ALA B 2 68 ? -6.193 16.425 67.973 1.00 42.35 68 ALA B O 1
ATOM 1777 N N . LEU B 2 69 ? -6.167 14.645 66.648 1.00 41.55 69 LEU B N 1
ATOM 1778 C CA . LEU B 2 69 ? -7.573 14.626 66.473 1.00 42.04 69 LEU B CA 1
ATOM 1779 C C . LEU B 2 69 ? -8.365 14.327 67.745 1.00 44.72 69 LEU B C 1
ATOM 1780 O O . LEU B 2 69 ? -9.379 15.012 68.019 1.00 40.86 69 LEU B O 1
ATOM 1785 N N . ALA B 2 70 ? -7.870 13.425 68.597 1.00 44.26 70 ALA B N 1
ATOM 1786 C CA . ALA B 2 70 ? -8.538 13.207 69.879 1.00 45.33 70 ALA B CA 1
ATOM 1787 C C . ALA B 2 70 ? -8.460 14.431 70.821 1.00 46.98 70 ALA B C 1
ATOM 1788 O O . ALA B 2 70 ? -9.458 14.829 71.437 1.00 41.98 70 ALA B O 1
ATOM 1790 N N . GLU B 2 71 ? -7.280 15.006 70.959 1.00 44.16 71 GLU B N 1
ATOM 1791 C CA . GLU B 2 71 ? -7.184 16.271 71.625 1.00 47.04 71 GLU B CA 1
ATOM 1792 C C . GLU B 2 71 ? -8.101 17.344 71.025 1.00 46.03 71 GLU B C 1
ATOM 1793 O O . GLU B 2 71 ? -8.662 18.180 71.758 1.00 44.95 71 GLU B O 1
ATOM 1799 N N . ALA B 2 72 ? -8.127 17.422 69.712 1.00 44.34 72 ALA B N 1
ATOM 1800 C CA . ALA B 2 72 ? -8.970 18.405 69.004 1.00 47.61 72 ALA B CA 1
ATOM 1801 C C . ALA B 2 72 ? -10.420 18.233 69.414 1.00 49.46 72 ALA B C 1
ATOM 1802 O O . ALA B 2 72 ? -11.113 19.206 69.624 1.00 54.18 72 ALA B O 1
ATOM 1804 N N . GLU B 2 73 ? -10.880 16.994 69.508 1.00 46.55 73 GLU B N 1
ATOM 1805 C CA . GLU B 2 73 ? -12.210 16.753 69.914 1.00 50.63 73 GLU B CA 1
ATOM 1806 C C . GLU B 2 73 ? -12.475 17.230 71.350 1.00 52.36 73 GLU B C 1
ATOM 1807 O O . GLU B 2 73 ? -13.511 17.848 71.598 1.00 53.18 73 GLU B O 1
ATOM 1813 N N . LYS B 2 74 ? -11.538 17.039 72.261 1.00 50.84 74 LYS B N 1
ATOM 1814 C CA . LYS B 2 74 ? -11.728 17.561 73.607 1.00 54.32 74 LYS B CA 1
ATOM 1815 C C . LYS B 2 74 ? -11.834 19.081 73.673 1.00 55.22 74 LYS B C 1
ATOM 1816 O O . LYS B 2 74 ? -12.622 19.633 74.419 1.00 57.17 74 LYS B O 1
ATOM 1822 N N . LEU B 2 75 ? -11.011 19.746 72.889 1.00 54.77 75 LEU B N 1
ATOM 1823 C CA . LEU B 2 75 ? -11.058 21.175 72.763 1.00 55.92 75 LEU B CA 1
ATOM 1824 C C . LEU B 2 75 ? -12.407 21.611 72.249 1.00 55.75 75 LEU B C 1
ATOM 1825 O O . LEU B 2 75 ? -12.921 22.653 72.661 1.00 55.65 75 LEU B O 1
ATOM 1830 N N . LYS B 2 76 ? -12.987 20.819 71.347 1.00 54.24 76 LYS B N 1
ATOM 1831 C CA . LYS B 2 76 ? -14.262 21.166 70.741 1.00 56.94 76 LYS B CA 1
ATOM 1832 C C . LYS B 2 76 ? -15.376 21.088 71.800 1.00 57.78 76 LYS B C 1
ATOM 1833 O O . LYS B 2 76 ? -16.130 22.025 71.913 1.00 57.56 76 LYS B O 1
ATOM 1839 N N . LYS B 2 77 ? -15.382 20.016 72.607 1.00 56.31 77 LYS B N 1
ATOM 1840 C CA . LYS B 2 77 ? -16.312 19.805 73.734 1.00 59.18 77 LYS B CA 1
ATOM 1841 C C . LYS B 2 77 ? -16.160 20.938 74.796 1.00 60.87 77 LYS B C 1
ATOM 1842 O O . LYS B 2 77 ? -17.143 21.387 75.332 1.00 59.20 77 LYS B O 1
ATOM 1848 N N . ALA B 2 78 ? -14.916 21.362 75.088 1.00 59.51 78 ALA B N 1
ATOM 1849 C CA . ALA B 2 78 ? -14.707 22.536 75.956 1.00 60.95 78 ALA B CA 1
ATOM 1850 C C . ALA B 2 78 ? -15.045 23.886 75.279 1.00 63.05 78 ALA B C 1
ATOM 1851 O O . ALA B 2 78 ? -15.009 24.925 75.951 1.00 64.73 78 ALA B O 1
ATOM 1853 N N . GLY B 2 79 ? -15.389 23.874 73.977 1.00 63.69 79 GLY B N 1
ATOM 1854 C CA . GLY B 2 79 ? -15.770 25.105 73.253 1.00 67.95 79 GLY B CA 1
ATOM 1855 C C . GLY B 2 79 ? -14.583 26.004 72.888 1.00 68.87 79 GLY B C 1
ATOM 1856 O O . GLY B 2 79 ? -14.779 27.169 72.590 1.00 72.61 79 GLY B O 1
ATOM 1857 N N . LEU B 2 80 ? -13.363 25.475 72.950 1.00 65.63 80 LEU B N 1
ATOM 1858 C CA . LEU B 2 80 ? -12.125 26.229 72.633 1.00 67.45 80 LEU B CA 1
ATOM 1859 C C . LEU B 2 80 ? -11.736 26.157 71.156 1.00 66.69 80 LEU B C 1
ATOM 1860 O O . LEU B 2 80 ? -10.795 26.802 70.740 1.00 66.08 80 LEU B O 1
ATOM 1865 N N . VAL B 2 81 ? -12.529 25.439 70.374 1.00 69.02 81 VAL B N 1
ATOM 1866 C CA . VAL B 2 81 ? -12.381 25.377 68.935 1.00 71.50 81 VAL B CA 1
ATOM 1867 C C . VAL B 2 81 ? -13.757 24.965 68.406 1.00 72.49 81 VAL B C 1
ATOM 1868 O O . VAL B 2 81 ? -14.536 24.396 69.155 1.00 72.12 81 VAL B O 1
ATOM 1872 N N . ASN B 2 82 ? -14.070 25.222 67.144 1.00 73.78 82 ASN B N 1
ATOM 1873 C CA . ASN B 2 82 ? -15.428 24.948 66.599 1.00 76.86 82 ASN B CA 1
ATOM 1874 C C . ASN B 2 82 ? -15.354 23.882 65.500 1.00 77.63 82 ASN B C 1
ATOM 1875 O O . ASN B 2 82 ? -14.267 23.407 65.186 1.00 71.64 82 ASN B O 1
ATOM 1880 N N . SER B 2 83 ? -16.469 23.562 64.854 1.00 81.06 83 SER B N 1
ATOM 1881 C CA . SER B 2 83 ? -16.427 22.538 63.775 1.00 81.23 83 SER B CA 1
ATOM 1882 C C . SER B 2 83 ? -15.639 22.902 62.511 1.00 80.92 83 SER B C 1
ATOM 1883 O O . SER B 2 83 ? -15.110 22.010 61.841 1.00 80.22 83 SER B O 1
ATOM 1886 N N . GLN B 2 84 ? -15.584 24.200 62.188 1.00 85.06 84 GLN B N 1
ATOM 1887 C CA . GLN B 2 84 ? -14.814 24.728 61.034 1.00 85.89 84 GLN B CA 1
ATOM 1888 C C . GLN B 2 84 ? -13.310 24.674 61.278 1.00 80.24 84 GLN B C 1
ATOM 1889 O O . GLN B 2 84 ? -12.542 24.248 60.416 1.00 74.90 84 GLN B O 1
ATOM 1895 N N . GLN B 2 85 ? -12.888 25.160 62.441 1.00 79.07 85 GLN B N 1
ATOM 1896 C CA . GLN B 2 85 ? -11.467 25.140 62.795 1.00 77.97 85 GLN B CA 1
ATOM 1897 C C . GLN B 2 85 ? -10.953 23.701 62.879 1.00 74.31 85 GLN B C 1
ATOM 1898 O O . GLN B 2 85 ? -9.828 23.419 62.535 1.00 74.04 85 GLN B O 1
ATOM 1904 N N . LEU B 2 86 ? -11.800 22.830 63.406 1.00 72.92 86 LEU B N 1
ATOM 1905 C CA . LEU B 2 86 ? -11.593 21.396 63.400 1.00 73.45 86 LEU B CA 1
ATOM 1906 C C . LEU B 2 86 ? -11.480 20.817 61.942 1.00 72.54 86 LEU B C 1
ATOM 1907 O O . LEU B 2 86 ? -10.625 19.962 61.680 1.00 68.33 86 LEU B O 1
ATOM 1912 N N . ASP B 2 87 ? -12.280 21.331 61.016 1.00 73.00 87 ASP B N 1
ATOM 1913 C CA . ASP B 2 87 ? -12.123 21.047 59.576 1.00 73.90 87 ASP B CA 1
ATOM 1914 C C . ASP B 2 87 ? -10.789 21.544 59.004 1.00 72.28 87 ASP B C 1
ATOM 1915 O O . ASP B 2 87 ? -10.148 20.845 58.233 1.00 72.01 87 ASP B O 1
ATOM 1920 N N . GLU B 2 88 ? -10.383 22.749 59.387 1.00 72.19 88 GLU B N 1
ATOM 1921 C CA . GLU B 2 88 ? -9.093 23.286 59.006 1.00 73.54 88 GLU B CA 1
ATOM 1922 C C . GLU B 2 88 ? -7.934 22.444 59.592 1.00 71.50 88 GLU B C 1
ATOM 1923 O O . GLU B 2 88 ? -6.947 22.179 58.910 1.00 68.35 88 GLU B O 1
ATOM 1929 N N . LEU B 2 89 ? -8.078 22.019 60.838 1.00 69.17 89 LEU B N 1
ATOM 1930 C CA . LEU B 2 89 ? -7.047 21.261 61.507 1.00 64.22 89 LEU B CA 1
ATOM 1931 C C . LEU B 2 89 ? -6.876 19.935 60.792 1.00 62.88 89 LEU B C 1
ATOM 1932 O O . LEU B 2 89 ? -5.743 19.569 60.426 1.00 57.24 89 LEU B O 1
ATOM 1937 N N . LYS B 2 90 ? -7.980 19.253 60.533 1.00 62.33 90 LYS B N 1
ATOM 1938 C CA . LYS B 2 90 ? -7.953 18.013 59.774 1.00 64.61 90 LYS B CA 1
ATOM 1939 C C . LYS B 2 90 ? -7.166 18.204 58.460 1.00 67.11 90 LYS B C 1
ATOM 1940 O O . LYS B 2 90 ? -6.257 17.429 58.143 1.00 63.54 90 LYS B O 1
ATOM 1946 N N . ARG B 2 91 ? -7.535 19.257 57.719 1.00 70.66 91 ARG B N 1
ATOM 1947 C CA . ARG B 2 91 ? -6.880 19.634 56.452 1.00 69.16 91 ARG B CA 1
ATOM 1948 C C . ARG B 2 91 ? -5.367 19.820 56.584 1.00 64.99 91 ARG B C 1
ATOM 1949 O O . ARG B 2 91 ? -4.609 19.202 55.840 1.00 60.86 91 ARG B O 1
ATOM 1957 N N . ARG B 2 92 ? -4.938 20.588 57.582 1.00 60.22 92 ARG B N 1
ATOM 1958 C CA . ARG B 2 92 ? -3.528 20.803 57.866 1.00 57.90 92 ARG B CA 1
ATOM 1959 C C . ARG B 2 92 ? -2.777 19.498 58.283 1.00 55.10 92 ARG B C 1
ATOM 1960 O O . ARG B 2 92 ? -1.644 19.305 57.906 1.00 50.80 92 ARG B O 1
ATOM 1968 N N . LEU B 2 93 ? -3.415 18.657 59.088 1.00 51.35 93 LEU B N 1
ATOM 1969 C CA . LEU B 2 93 ? -2.867 17.389 59.507 1.00 49.04 93 LEU B CA 1
ATOM 1970 C C . LEU B 2 93 ? -2.660 16.446 58.287 1.00 50.58 93 LEU B C 1
ATOM 1971 O O . LEU B 2 93 ? -1.675 15.723 58.272 1.00 51.11 93 LEU B O 1
ATOM 1976 N N . GLU B 2 94 ? -3.538 16.475 57.269 1.00 53.84 94 GLU B N 1
ATOM 1977 C CA . GLU B 2 94 ? -3.337 15.684 56.053 1.00 55.42 94 GLU B CA 1
ATOM 1978 C C . GLU B 2 94 ? -2.208 16.232 55.162 1.00 59.77 94 GLU B C 1
ATOM 1979 O O . GLU B 2 94 ? -1.414 15.449 54.595 1.00 52.33 94 GLU B O 1
ATOM 1985 N N . GLU B 2 95 ? -2.130 17.553 55.021 1.00 58.73 95 GLU B N 1
ATOM 1986 C CA . GLU B 2 95 ? -0.998 18.128 54.289 1.00 63.57 95 GLU B CA 1
ATOM 1987 C C . GLU B 2 95 ? 0.322 17.824 55.042 1.00 55.90 95 GLU B C 1
ATOM 1988 O O . GLU B 2 95 ? 1.321 17.473 54.439 1.00 54.04 95 GLU B O 1
ATOM 1994 N N . LEU B 2 96 ? 0.278 17.935 56.365 1.00 53.56 96 LEU B N 1
ATOM 1995 C CA . LEU B 2 96 ? 1.380 17.514 57.203 1.00 56.20 96 LEU B CA 1
ATOM 1996 C C . LEU B 2 96 ? 1.874 16.069 56.962 1.00 51.59 96 LEU B C 1
ATOM 1997 O O . LEU B 2 96 ? 3.074 15.847 56.950 1.00 57.28 96 LEU B O 1
ATOM 2002 N N . ALA B 2 97 ? 0.938 15.131 56.858 1.00 50.47 97 ALA B N 1
ATOM 2003 C CA . ALA B 2 97 ? 1.251 13.725 56.675 1.00 50.43 97 ALA B CA 1
ATOM 2004 C C . ALA B 2 97 ? 1.931 13.570 55.332 1.00 48.79 97 ALA B C 1
ATOM 2005 O O . ALA B 2 97 ? 2.875 12.844 55.219 1.00 50.71 97 ALA B O 1
ATOM 2007 N N . GLU B 2 98 ? 1.442 14.287 54.339 1.00 49.86 98 GLU B N 1
ATOM 2008 C CA . GLU B 2 98 ? 1.990 14.221 53.004 1.00 53.86 98 GLU B CA 1
ATOM 2009 C C . GLU B 2 98 ? 3.418 14.863 53.043 1.00 55.86 98 GLU B C 1
ATOM 2010 O O . GLU B 2 98 ? 4.321 14.304 52.510 1.00 58.36 98 GLU B O 1
ATOM 2016 N N . GLU B 2 99 ? 3.591 15.995 53.714 1.00 57.09 99 GLU B N 1
ATOM 2017 C CA . GLU B 2 99 ? 4.898 16.663 53.735 1.00 61.41 99 GLU B CA 1
ATOM 2018 C C . GLU B 2 99 ? 5.922 15.739 54.381 1.00 57.67 99 GLU B C 1
ATOM 2019 O O . GLU B 2 99 ? 7.030 15.605 53.881 1.00 51.39 99 GLU B O 1
ATOM 2025 N N . ALA B 2 100 ? 5.530 15.088 55.466 1.00 54.29 100 ALA B N 1
ATOM 2026 C CA . ALA B 2 100 ? 6.393 14.139 56.149 1.00 45.51 100 ALA B CA 1
ATOM 2027 C C . ALA B 2 100 ? 6.693 12.895 55.315 1.00 45.29 100 ALA B C 1
ATOM 2028 O O . ALA B 2 100 ? 7.859 12.430 55.221 1.00 44.66 100 ALA B O 1
ATOM 2030 N N . ARG B 2 101 ? 5.677 12.404 54.647 1.00 44.56 101 ARG B N 1
ATOM 2031 C CA . ARG B 2 101 ? 5.830 11.359 53.690 1.00 47.32 101 ARG B CA 1
ATOM 2032 C C . ARG B 2 101 ? 6.822 11.710 52.527 1.00 46.20 101 ARG B C 1
ATOM 2033 O O . ARG B 2 101 ? 7.689 10.927 52.223 1.00 47.57 101 ARG B O 1
ATOM 2041 N N . ARG B 2 102 ? 6.642 12.855 51.884 1.00 47.24 102 ARG B N 1
ATOM 2042 C CA . ARG B 2 102 ? 7.589 13.357 50.858 1.00 49.59 102 ARG B CA 1
ATOM 2043 C C . ARG B 2 102 ? 9.031 13.343 51.402 1.00 45.74 102 ARG B C 1
ATOM 2044 O O . ARG B 2 102 ? 9.930 12.836 50.770 1.00 45.71 102 ARG B O 1
ATOM 2052 N N . LYS B 2 103 ? 9.225 13.855 52.588 1.00 43.18 103 LYS B N 1
ATOM 2053 C CA . LYS B 2 103 ? 10.559 13.911 53.196 1.00 46.63 103 LYS B CA 1
ATOM 2054 C C . LYS B 2 103 ? 11.175 12.573 53.459 1.00 45.89 103 LYS B C 1
ATOM 2055 O O . LYS B 2 103 ? 12.349 12.404 53.216 1.00 44.59 103 LYS B O 1
ATOM 2061 N N . ALA B 2 104 ? 10.395 11.645 53.987 1.00 42.27 104 ALA B N 1
ATOM 2062 C CA . ALA B 2 104 ? 10.830 10.258 54.103 1.00 41.57 104 ALA B CA 1
ATOM 2063 C C . ALA B 2 104 ? 11.181 9.610 52.799 1.00 40.91 104 ALA B C 1
ATOM 2064 O O . ALA B 2 104 ? 12.153 8.891 52.742 1.00 38.74 104 ALA B O 1
ATOM 2066 N N . GLU B 2 105 ? 10.436 9.893 51.729 1.00 42.69 105 GLU B N 1
ATOM 2067 C CA . GLU B 2 105 ? 10.763 9.345 50.396 1.00 43.51 105 GLU B CA 1
ATOM 2068 C C . GLU B 2 105 ? 12.136 9.852 49.896 1.00 44.50 105 GLU B C 1
ATOM 2069 O O . GLU B 2 105 ? 12.950 9.086 49.363 1.00 44.87 105 GLU B O 1
ATOM 2075 N N . LYS B 2 106 ? 12.396 11.122 50.104 1.00 43.35 106 LYS B N 1
ATOM 2076 C CA . LYS B 2 106 ? 13.668 11.749 49.704 1.00 46.69 106 LYS B CA 1
ATOM 2077 C C . LYS B 2 106 ? 14.749 11.110 50.511 1.00 44.22 106 LYS B C 1
ATOM 2078 O O . LYS B 2 106 ? 15.707 10.603 49.938 1.00 47.44 106 LYS B O 1
ATOM 2084 N N . LEU B 2 107 ? 14.563 10.959 51.814 1.00 41.40 107 LEU B N 1
ATOM 2085 C CA . LEU B 2 107 ? 15.506 10.179 52.565 1.00 42.03 107 LEU B CA 1
ATOM 2086 C C . LEU B 2 107 ? 15.727 8.771 51.929 1.00 45.78 107 LEU B C 1
ATOM 2087 O O . LEU B 2 107 ? 16.864 8.338 51.899 1.00 45.41 107 LEU B O 1
ATOM 2092 N N . ARG B 2 108 ? 14.680 8.062 51.455 1.00 44.93 108 ARG B N 1
ATOM 2093 C CA . ARG B 2 108 ? 14.933 6.718 50.772 1.00 46.05 108 ARG B CA 1
ATOM 2094 C C . ARG B 2 108 ? 15.706 6.799 49.538 1.00 48.51 108 ARG B C 1
ATOM 2095 O O . ARG B 2 108 ? 16.672 6.068 49.354 1.00 50.97 108 ARG B O 1
ATOM 2103 N N . ASP B 2 109 ? 15.263 7.661 48.630 1.00 51.33 109 ASP B N 1
ATOM 2104 C CA . ASP B 2 109 ? 15.959 7.777 47.382 1.00 54.59 109 ASP B CA 1
ATOM 2105 C C . ASP B 2 109 ? 17.438 8.079 47.612 1.00 57.67 109 ASP B C 1
ATOM 2106 O O . ASP B 2 109 ? 18.296 7.549 46.881 1.00 59.42 109 ASP B O 1
ATOM 2111 N N . GLU B 2 110 ? 17.748 8.919 48.595 1.00 52.96 110 GLU B N 1
ATOM 2112 C CA . GLU B 2 110 ? 19.148 9.237 48.890 1.00 57.37 110 GLU B CA 1
ATOM 2113 C C . GLU B 2 110 ? 19.880 8.085 49.545 1.00 58.61 110 GLU B C 1
ATOM 2114 O O . GLU B 2 110 ? 21.049 7.916 49.262 1.00 62.44 110 GLU B O 1
ATOM 2120 N N . PHE B 2 111 ? 19.204 7.274 50.348 1.00 60.19 111 PHE B N 1
ATOM 2121 C CA . PHE B 2 111 ? 19.785 6.029 50.874 1.00 64.30 111 PHE B CA 1
ATOM 2122 C C . PHE B 2 111 ? 20.284 5.107 49.734 1.00 68.49 111 PHE B C 1
ATOM 2123 O O . PHE B 2 111 ? 21.410 4.651 49.795 1.00 72.75 111 PHE B O 1
ATOM 2131 N N . ARG B 2 112 ? 19.460 4.889 48.706 1.00 67.58 112 ARG B N 1
ATOM 2132 C CA . ARG B 2 112 ? 19.806 4.015 47.544 1.00 69.83 112 ARG B CA 1
ATOM 2133 C C . ARG B 2 112 ? 20.934 4.574 46.716 1.00 71.53 112 ARG B C 1
ATOM 2134 O O . ARG B 2 112 ? 21.949 3.884 46.410 1.00 64.52 112 ARG B O 1
ATOM 2142 N N . LEU B 2 113 ? 20.782 5.843 46.347 1.00 69.87 113 LEU B N 1
ATOM 2143 C CA . LEU B 2 113 ? 21.852 6.474 45.596 1.00 71.09 113 LEU B CA 1
ATOM 2144 C C . LEU B 2 113 ? 23.196 6.308 46.344 1.00 73.45 113 LEU B C 1
ATOM 2145 O O . LEU B 2 113 ? 24.200 6.021 45.704 1.00 78.26 113 LEU B O 1
A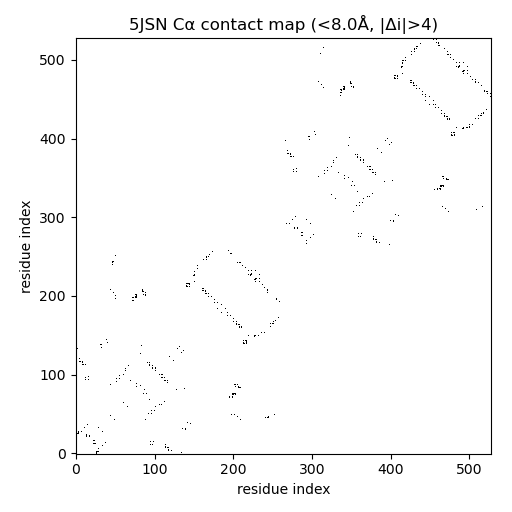TOM 2150 N N . LYS B 2 114 ? 23.208 6.429 47.673 1.00 74.13 114 LYS B N 1
ATOM 2151 C CA . LYS B 2 114 ? 24.399 6.172 48.489 1.00 79.31 114 LYS B CA 1
ATOM 2152 C C . LYS B 2 114 ? 24.774 4.691 48.448 1.00 84.36 114 LYS B C 1
ATOM 2153 O O . LYS B 2 114 ? 25.956 4.373 48.260 1.00 95.07 114 LYS B O 1
ATOM 2159 N N . LEU B 2 115 ? 23.793 3.793 48.593 1.00 83.31 115 LEU B N 1
ATOM 2160 C CA . LEU B 2 115 ? 24.055 2.332 48.539 1.00 84.38 115 LEU B CA 1
ATOM 2161 C C . LEU B 2 115 ? 24.826 1.983 47.249 1.00 84.78 115 LEU B C 1
ATOM 2162 O O . LEU B 2 115 ? 25.982 1.541 47.321 1.00 88.27 115 LEU B O 1
ATOM 2167 N N . GLU B 2 116 ? 24.211 2.241 46.095 1.00 83.43 116 GLU B N 1
ATOM 2168 C CA . GLU B 2 116 ? 24.745 1.812 44.777 1.00 86.48 116 GLU B CA 1
ATOM 2169 C C . GLU B 2 116 ? 25.960 2.622 44.256 1.00 89.71 116 GLU B C 1
ATOM 2170 O O . GLU B 2 116 ? 26.803 2.079 43.541 1.00 96.84 116 GLU B O 1
ATOM 2176 N N . TYR B 2 117 ? 26.027 3.905 44.600 1.00 89.43 117 TYR B N 1
ATOM 2177 C CA . TYR B 2 117 ? 27.055 4.822 44.129 1.00 92.20 117 TYR B CA 1
ATOM 2178 C C . TYR B 2 117 ? 27.733 5.479 45.302 1.00 91.79 117 TYR B C 1
ATOM 2179 O O . TYR B 2 117 ? 28.735 6.142 45.111 1.00 97.36 117 TYR B O 1
ATOM 2188 N N . THR C 1 7 ? 43.506 44.9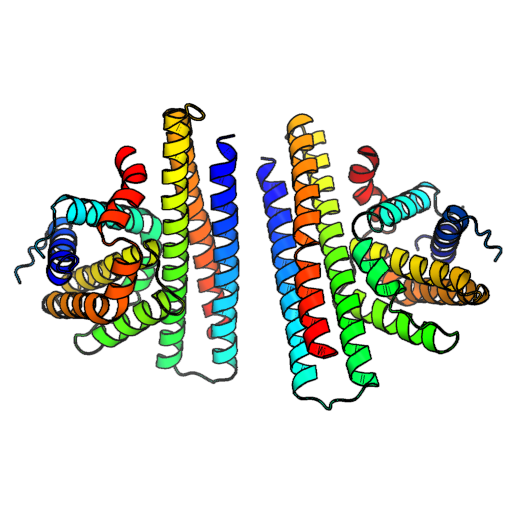29 54.256 1.00 81.93 7 THR C N 1
ATOM 2189 C CA . THR C 1 7 ? 42.030 44.765 54.035 1.00 79.69 7 THR C CA 1
ATOM 2190 C C . THR C 1 7 ? 41.367 44.560 55.412 1.00 74.40 7 THR C C 1
ATOM 2191 O O . THR C 1 7 ? 41.835 43.746 56.196 1.00 76.75 7 THR C O 1
ATOM 2195 N N . GLY C 1 8 ? 40.315 45.318 55.726 1.00 65.98 8 GLY C N 1
ATOM 2196 C CA . GLY C 1 8 ? 39.604 45.123 56.957 1.00 62.67 8 GLY C CA 1
ATOM 2197 C C . GLY C 1 8 ? 40.193 45.788 58.172 1.00 61.77 8 GLY C C 1
ATOM 2198 O O . GLY C 1 8 ? 41.272 46.424 58.164 1.00 57.98 8 GLY C O 1
ATOM 2199 N N . TYR C 1 9 ? 39.448 45.645 59.238 1.00 58.88 9 TYR C N 1
ATOM 2200 C CA . TYR C 1 9 ? 39.667 46.396 60.463 1.00 60.58 9 TYR C CA 1
ATOM 2201 C C . TYR C 1 9 ? 40.730 45.744 61.328 1.00 58.85 9 TYR C C 1
ATOM 2202 O O . TYR C 1 9 ? 40.932 44.515 61.276 1.00 54.84 9 TYR C O 1
ATOM 2211 N N . ASP C 1 10 ? 41.389 46.594 62.127 1.00 60.53 10 ASP C N 1
ATOM 2212 C CA . ASP C 1 10 ? 42.395 46.166 63.097 1.00 58.10 10 ASP C CA 1
ATOM 2213 C C . ASP C 1 10 ? 41.883 45.280 64.235 1.00 55.07 10 ASP C C 1
ATOM 2214 O O . ASP C 1 10 ? 41.165 45.747 65.142 1.00 50.98 10 ASP C O 1
ATOM 2219 N N . ASN C 1 11 ? 42.259 44.006 64.163 1.00 50.85 11 ASN C N 1
ATOM 2220 C CA . ASN C 1 11 ? 41.757 43.003 65.058 1.00 54.28 11 ASN C CA 1
ATOM 2221 C C . ASN C 1 11 ? 42.363 43.141 66.443 1.00 53.10 11 ASN C C 1
ATOM 2222 O O . ASN C 1 11 ? 41.736 42.707 67.377 1.00 53.36 11 ASN C O 1
ATOM 2227 N N . ARG C 1 12 ? 43.560 43.711 66.572 1.00 51.88 12 ARG C N 1
ATOM 2228 C CA . ARG C 1 12 ? 44.105 44.004 67.896 1.00 54.25 12 ARG C CA 1
ATOM 2229 C C . ARG C 1 12 ? 43.186 44.997 68.597 1.00 49.66 12 ARG C C 1
ATOM 2230 O O . ARG C 1 12 ? 42.888 44.800 69.753 1.00 46.21 12 ARG C O 1
ATOM 2238 N N . GLU C 1 13 ? 42.784 46.065 67.898 1.00 49.67 13 GLU C N 1
ATOM 2239 C CA . GLU C 1 13 ? 41.928 47.106 68.476 1.00 47.53 13 GLU C CA 1
ATOM 2240 C C . GLU C 1 13 ? 40.539 46.471 68.867 1.00 45.24 13 GLU C C 1
ATOM 2241 O O . GLU C 1 13 ? 40.058 46.692 69.957 1.00 42.62 13 GLU C O 1
ATOM 2247 N N . ILE C 1 14 ? 39.986 45.613 68.037 1.00 41.44 14 ILE C N 1
ATOM 2248 C CA . ILE C 1 14 ? 38.712 44.944 68.391 1.00 46.27 14 ILE C CA 1
ATOM 2249 C C . ILE C 1 14 ? 38.835 44.122 69.689 1.00 44.52 14 ILE C C 1
ATOM 2250 O O . ILE C 1 14 ? 38.044 44.276 70.614 1.00 47.96 14 ILE C O 1
ATOM 2255 N N . VAL C 1 15 ? 39.905 43.341 69.780 1.00 44.93 15 VAL C N 1
ATOM 2256 C CA . VAL C 1 15 ? 40.198 42.530 70.922 1.00 44.89 15 VAL C CA 1
ATOM 2257 C C . VAL C 1 15 ? 40.420 43.412 72.152 1.00 42.80 15 VAL C C 1
ATOM 2258 O O . VAL C 1 15 ? 39.878 43.126 73.203 1.00 35.12 15 VAL C O 1
ATOM 2262 N N . MET C 1 16 ? 41.255 44.426 72.033 1.00 44.89 16 MET C N 1
ATOM 2263 C CA . MET C 1 16 ? 41.548 45.282 73.205 1.00 50.17 16 MET C CA 1
ATOM 2264 C C . MET C 1 16 ? 40.313 45.919 73.785 1.00 50.25 16 MET C C 1
ATOM 2265 O O . MET C 1 16 ? 40.195 45.983 75.025 1.00 44.23 16 MET C O 1
ATOM 2270 N N . LYS C 1 17 ? 39.474 46.475 72.901 1.00 45.62 17 LYS C N 1
ATOM 2271 C CA . LYS C 1 17 ? 38.271 47.180 73.346 1.00 49.95 17 LYS C CA 1
ATOM 2272 C C . LYS C 1 17 ? 37.250 46.219 73.921 1.00 43.52 17 LYS C C 1
ATOM 2273 O O . LYS C 1 17 ? 36.617 46.503 74.901 1.00 42.35 17 LYS C O 1
ATOM 2279 N N . TYR C 1 18 ? 37.195 45.046 73.348 1.00 40.72 18 TYR C N 1
ATOM 2280 C CA . TYR C 1 18 ? 36.337 44.034 73.875 1.00 41.04 18 TYR C CA 1
ATOM 2281 C C . TYR C 1 18 ? 36.763 43.626 75.302 1.00 42.43 18 TYR C C 1
ATOM 2282 O O . TYR C 1 18 ? 35.938 43.627 76.248 1.00 40.36 18 TYR C O 1
ATOM 2291 N N . ILE C 1 19 ? 38.050 43.304 75.483 1.00 41.18 19 ILE C N 1
ATOM 2292 C CA . ILE C 1 19 ? 38.544 42.843 76.799 1.00 39.65 19 ILE C CA 1
ATOM 2293 C C . ILE C 1 19 ? 38.491 43.938 77.769 1.00 38.92 19 ILE C C 1
ATOM 2294 O O . ILE C 1 19 ? 38.002 43.765 78.958 1.00 35.44 19 ILE C O 1
ATOM 2299 N N . HIS C 1 20 ? 38.909 45.108 77.336 1.00 39.08 20 HIS C N 1
ATOM 2300 C CA . HIS C 1 20 ? 38.750 46.246 78.220 1.00 44.58 20 HIS C CA 1
ATOM 2301 C C . HIS C 1 20 ? 37.353 46.409 78.855 1.00 43.01 20 HIS C C 1
ATOM 2302 O O . HIS C 1 20 ? 37.175 46.707 80.064 1.00 45.18 20 HIS C O 1
ATOM 2309 N N . TYR C 1 21 ? 36.362 46.379 78.012 1.00 46.11 21 TYR C N 1
ATOM 2310 C CA . TYR C 1 21 ? 34.960 46.453 78.455 1.00 45.60 21 TYR C CA 1
ATOM 2311 C C . TYR C 1 21 ? 34.516 45.303 79.378 1.00 47.45 21 TYR C C 1
ATOM 2312 O O . TYR C 1 21 ? 33.831 45.565 80.370 1.00 53.15 21 TYR C O 1
ATOM 2321 N N . LYS C 1 22 ? 34.832 44.042 79.050 1.00 42.40 22 LYS C N 1
ATOM 2322 C CA . LYS C 1 22 ? 34.483 42.932 79.931 1.00 41.35 22 LYS C CA 1
ATOM 2323 C C . LYS C 1 22 ? 35.037 43.133 81.322 1.00 43.36 22 LYS C C 1
ATOM 2324 O O . LYS C 1 22 ? 34.300 43.077 82.323 1.00 47.83 22 LYS C O 1
ATOM 2330 N N . LEU C 1 23 ? 36.307 43.520 81.407 1.00 43.98 23 LEU C N 1
ATOM 2331 C CA . LEU C 1 23 ? 36.927 43.891 82.675 1.00 46.87 23 LEU C CA 1
ATOM 2332 C C . LEU C 1 23 ? 36.332 45.087 83.420 1.00 50.43 23 LEU C C 1
ATOM 2333 O O . LEU C 1 23 ? 36.034 44.975 84.617 1.00 49.11 23 LEU C O 1
ATOM 2338 N N . SER C 1 24 ? 36.130 46.214 82.736 1.00 54.00 24 SER C N 1
ATOM 2339 C CA . SER C 1 24 ? 35.620 47.419 83.386 1.00 56.10 24 SER C CA 1
ATOM 2340 C C . SER C 1 24 ? 34.167 47.160 83.809 1.00 56.51 24 SER C C 1
ATOM 2341 O O . SER C 1 24 ? 33.793 47.537 84.892 1.00 57.29 24 SER C O 1
ATOM 2344 N N . GLN C 1 25 ? 33.384 46.427 83.019 1.00 56.25 25 GLN C N 1
ATOM 2345 C CA . GLN C 1 25 ? 32.068 45.994 83.499 1.00 57.56 25 GLN C CA 1
ATOM 2346 C C . GLN C 1 25 ? 32.106 45.183 84.823 1.00 59.48 25 GLN C C 1
ATOM 2347 O O . GLN C 1 25 ? 31.091 45.089 85.471 1.00 64.98 25 GLN C O 1
ATOM 2353 N N . ARG C 1 26 ? 33.277 44.677 85.236 1.00 59.34 26 ARG C N 1
ATOM 2354 C CA . ARG C 1 26 ? 33.476 44.045 86.531 1.00 57.69 26 ARG C CA 1
ATOM 2355 C C . ARG C 1 26 ? 34.386 44.816 87.457 1.00 58.17 26 ARG C C 1
ATOM 2356 O O . ARG C 1 26 ? 35.066 44.254 88.319 1.00 56.16 26 ARG C O 1
ATOM 2364 N N . GLY C 1 27 ? 34.354 46.138 87.315 1.00 62.06 27 GLY C N 1
ATOM 2365 C CA . GLY C 1 27 ? 35.109 47.008 88.183 1.00 62.50 27 GLY C CA 1
ATOM 2366 C C . GLY C 1 27 ? 36.605 46.865 88.074 1.00 62.77 27 GLY C C 1
ATOM 2367 O O . GLY C 1 27 ? 37.270 47.339 88.973 1.00 63.50 27 GLY C O 1
ATOM 2368 N N . TYR C 1 28 ? 37.158 46.201 87.026 1.00 61.97 28 TYR C N 1
ATOM 2369 C CA . TYR C 1 28 ? 38.634 46.151 86.847 1.00 62.78 28 TYR C CA 1
ATOM 2370 C C . TYR C 1 28 ? 39.104 47.039 85.702 1.00 61.05 28 TYR C C 1
ATOM 2371 O O . TYR C 1 28 ? 38.617 46.955 84.575 1.00 61.38 28 TYR C O 1
ATOM 2380 N N . GLU C 1 29 ? 40.118 47.825 85.989 1.00 64.17 29 GLU C N 1
ATOM 2381 C CA . GLU C 1 29 ? 40.613 48.802 85.056 1.00 65.65 29 GLU C CA 1
ATOM 2382 C C . GLU C 1 29 ? 41.847 48.225 84.403 1.00 64.92 29 GLU C C 1
ATOM 2383 O O . GLU C 1 29 ? 42.883 48.053 85.038 1.00 68.90 29 GLU C O 1
ATOM 2389 N N . TRP C 1 30 ? 41.727 47.857 83.139 1.00 65.63 30 TRP C N 1
ATOM 2390 C CA . TRP C 1 30 ? 42.842 47.207 82.446 1.00 65.18 30 TRP C CA 1
ATOM 2391 C C . TRP C 1 30 ? 43.642 48.238 81.666 1.00 70.55 30 TRP C C 1
ATOM 2392 O O . TRP C 1 30 ? 43.134 48.750 80.692 1.00 76.65 30 TRP C O 1
ATOM 2403 N N . ASP C 1 31 ? 44.893 48.497 82.054 1.00 75.67 31 ASP C N 1
ATOM 2404 C CA . ASP C 1 31 ? 45.775 49.435 81.323 1.00 81.33 31 ASP C CA 1
ATOM 2405 C C . ASP C 1 31 ? 46.870 48.643 80.585 1.00 85.77 31 ASP C C 1
ATOM 2406 O O . ASP C 1 31 ? 47.784 48.096 81.212 1.00 91.79 31 ASP C O 1
ATOM 2411 N N . ALA C 1 32 ? 46.733 48.530 79.268 1.00 84.77 32 ALA C N 1
ATOM 2412 C CA . ALA C 1 32 ? 47.723 47.882 78.406 1.00 85.59 32 ALA C CA 1
ATOM 2413 C C . ALA C 1 32 ? 47.336 48.160 76.967 1.00 84.94 32 ALA C C 1
ATOM 2414 O O . ALA C 1 32 ? 46.240 47.788 76.551 1.00 90.72 32 ALA C O 1
ATOM 2416 N N . SER C 1 87 ? 41.815 56.736 61.214 1.00 78.53 87 SER C N 1
ATOM 2417 C CA . SER C 1 87 ? 40.517 55.993 61.439 1.00 76.24 87 SER C CA 1
ATOM 2418 C C . SER C 1 87 ? 40.576 54.812 62.423 1.00 72.49 87 SER C C 1
ATOM 2419 O O . SER C 1 87 ? 41.148 53.753 62.089 1.00 62.90 87 SER C O 1
ATOM 2422 N N . PRO C 1 88 ? 39.939 54.974 63.614 1.00 77.14 88 PRO C N 1
ATOM 2423 C CA . PRO C 1 88 ? 39.403 53.825 64.355 1.00 75.00 88 PRO C CA 1
ATOM 2424 C C . PRO C 1 88 ? 38.653 52.819 63.483 1.00 73.75 88 PRO C C 1
ATOM 2425 O O . PRO C 1 88 ? 37.997 53.246 62.520 1.00 77.51 88 PRO C O 1
ATOM 2429 N N . VAL C 1 89 ? 38.701 51.522 63.835 1.00 73.80 89 VAL C N 1
ATOM 2430 C CA . VAL C 1 89 ? 37.593 50.600 63.456 1.00 69.92 89 VAL C CA 1
ATOM 2431 C C . VAL C 1 89 ? 36.397 51.404 63.948 1.00 63.17 89 VAL C C 1
ATOM 2432 O O . VAL C 1 89 ? 36.483 52.053 64.991 1.00 59.39 89 VAL C O 1
ATOM 2436 N N . PRO C 1 90 ? 35.299 51.392 63.198 1.00 61.30 90 PRO C N 1
ATOM 2437 C CA . PRO C 1 90 ? 34.158 52.228 63.617 1.00 62.34 90 PRO C CA 1
ATOM 2438 C C . PRO C 1 90 ? 33.601 51.805 64.991 1.00 57.17 90 PRO C C 1
ATOM 2439 O O . PRO C 1 90 ? 33.533 50.609 65.273 1.00 52.47 90 PRO C O 1
ATOM 2443 N N . PRO C 1 91 ? 33.148 52.767 65.798 1.00 56.45 91 PRO C N 1
ATOM 2444 C CA . PRO C 1 91 ? 32.397 52.442 67.003 1.00 53.85 91 PRO C CA 1
ATOM 2445 C C . PRO C 1 91 ? 31.318 51.347 66.870 1.00 51.20 91 PRO C C 1
ATOM 2446 O O . PRO C 1 91 ? 31.181 50.493 67.788 1.00 43.71 91 PRO C O 1
ATOM 2450 N N . VAL C 1 92 ? 30.532 51.407 65.793 1.00 48.23 92 VAL C N 1
ATOM 2451 C CA . VAL C 1 92 ? 29.407 50.497 65.680 1.00 46.27 92 VAL C CA 1
ATOM 2452 C C . VAL C 1 92 ? 29.921 49.030 65.727 1.00 42.20 92 VAL C C 1
ATOM 2453 O O . VAL C 1 92 ? 29.230 48.164 66.217 1.00 42.28 92 VAL C O 1
ATOM 2457 N N . VAL C 1 93 ? 31.131 48.761 65.236 1.00 40.47 93 VAL C N 1
ATOM 2458 C CA . VAL C 1 93 ? 31.700 47.386 65.265 1.00 39.84 93 VAL C CA 1
ATOM 2459 C C . VAL C 1 93 ? 31.910 46.943 66.710 1.00 40.26 93 VAL C C 1
ATOM 2460 O O . VAL C 1 93 ? 31.462 45.821 67.158 1.00 36.76 93 VAL C O 1
ATOM 2464 N N . HIS C 1 94 ? 32.511 47.828 67.464 1.00 39.78 94 HIS C N 1
ATOM 2465 C CA . HIS C 1 94 ? 32.810 47.521 68.854 1.00 42.80 94 HIS C CA 1
ATOM 2466 C C . HIS C 1 94 ? 31.563 47.260 69.690 1.00 43.35 94 HIS C C 1
ATOM 2467 O O . HIS C 1 94 ? 31.557 46.351 70.578 1.00 41.31 94 HIS C O 1
ATOM 2474 N N . LEU C 1 95 ? 30.578 48.126 69.473 1.00 45.03 95 LEU C N 1
ATOM 2475 C CA . LEU C 1 95 ? 29.345 48.125 70.214 1.00 47.02 95 LEU C CA 1
ATOM 2476 C C . LEU C 1 95 ? 28.494 46.914 69.886 1.00 43.84 95 LEU C C 1
ATOM 2477 O O . LEU C 1 95 ? 27.814 46.469 70.747 1.00 40.67 95 LEU C O 1
ATOM 2482 N N . THR C 1 96 ? 28.457 46.536 68.603 1.00 41.54 96 THR C N 1
ATOM 2483 C CA . THR C 1 96 ? 27.754 45.383 68.133 1.00 41.40 96 THR C CA 1
ATOM 2484 C C . THR C 1 96 ? 28.318 44.101 68.755 1.00 38.40 96 THR C C 1
ATOM 2485 O O . THR C 1 96 ? 27.564 43.292 69.293 1.00 37.55 96 THR C O 1
ATOM 2489 N N . LEU C 1 97 ? 29.624 44.024 68.800 1.00 39.73 97 LEU C N 1
ATOM 2490 C CA . LEU C 1 97 ? 30.314 42.919 69.425 1.00 40.56 97 LEU C CA 1
ATOM 2491 C C . LEU C 1 97 ? 30.111 42.816 70.951 1.00 40.44 97 LEU C C 1
ATOM 2492 O O . LEU C 1 97 ? 29.793 41.738 71.448 1.00 37.15 97 LEU C O 1
ATOM 2497 N N . ARG C 1 98 ? 30.254 43.900 71.691 1.00 47.33 98 ARG C N 1
ATOM 2498 C CA . ARG C 1 98 ? 30.059 43.832 73.141 1.00 46.89 98 ARG C CA 1
ATOM 2499 C C . ARG C 1 98 ? 28.630 43.454 73.454 1.00 47.72 98 ARG C C 1
ATOM 2500 O O . ARG C 1 98 ? 28.392 42.784 74.428 1.00 44.39 98 ARG C O 1
ATOM 2508 N N . GLN C 1 99 ? 27.685 43.928 72.646 1.00 47.36 99 GLN C N 1
ATOM 2509 C CA . GLN C 1 99 ? 26.286 43.566 72.853 1.00 46.68 99 GLN C CA 1
ATOM 2510 C C . GLN C 1 99 ? 25.902 42.111 72.466 1.00 41.43 99 GLN C C 1
ATOM 2511 O O . GLN C 1 99 ? 25.160 41.441 73.217 1.00 37.22 99 GLN C O 1
ATOM 2517 N N . ALA C 1 100 ? 26.400 41.629 71.354 1.00 36.64 100 ALA C N 1
ATOM 2518 C CA . ALA C 1 100 ? 26.272 40.256 71.010 1.00 37.80 100 ALA C CA 1
ATOM 2519 C C . ALA C 1 100 ? 26.946 39.365 72.064 1.00 37.59 100 ALA C C 1
ATOM 2520 O O . ALA C 1 100 ? 26.347 38.373 72.470 1.00 34.93 100 ALA C O 1
ATOM 2522 N N . GLY C 1 101 ? 28.193 39.712 72.476 1.00 36.62 101 GLY C N 1
ATOM 2523 C CA . GLY C 1 101 ? 28.838 39.005 73.537 1.00 34.80 101 GLY C CA 1
ATOM 2524 C C . GLY C 1 101 ? 28.068 38.942 74.818 1.00 37.90 101 GLY C C 1
ATOM 2525 O O . GLY C 1 101 ? 27.926 37.857 75.458 1.00 36.23 101 GLY C O 1
ATOM 2526 N N . ASP C 1 102 ? 27.560 40.094 75.251 1.00 35.37 102 ASP C N 1
ATOM 2527 C CA . ASP C 1 102 ? 26.793 40.104 76.461 1.00 37.78 102 ASP C CA 1
ATOM 2528 C C . ASP C 1 102 ? 25.523 39.243 76.342 1.00 39.69 102 ASP C C 1
ATOM 2529 O O . ASP C 1 102 ? 25.089 38.628 77.345 1.00 42.45 102 ASP C O 1
ATOM 2534 N N . ASP C 1 103 ? 24.885 39.303 75.184 1.00 38.22 103 ASP C N 1
ATOM 2535 C CA . ASP C 1 103 ? 23.651 38.548 74.875 1.00 41.15 103 ASP C CA 1
ATOM 2536 C C . ASP C 1 103 ? 23.949 37.003 74.930 1.00 38.59 103 ASP C C 1
ATOM 2537 O O . ASP C 1 103 ? 23.267 36.267 75.634 1.00 36.88 103 ASP C O 1
ATOM 2542 N N . PHE C 1 104 ? 25.075 36.601 74.345 1.00 35.90 104 PHE C N 1
ATOM 2543 C CA . PHE C 1 104 ? 25.576 35.234 74.360 1.00 37.17 104 PHE C CA 1
ATOM 2544 C C . PHE C 1 104 ? 25.870 34.740 75.826 1.00 38.52 104 PHE C C 1
ATOM 2545 O O . PHE C 1 104 ? 25.367 33.691 76.248 1.00 38.72 104 PHE C O 1
ATOM 2553 N N . SER C 1 105 ? 26.503 35.596 76.619 1.00 38.19 105 SER C N 1
ATOM 2554 C CA A SER C 1 105 ? 26.840 35.253 78.002 0.50 40.55 105 SER C CA 1
ATOM 2555 C CA B SER C 1 105 ? 26.824 35.380 78.058 0.50 41.04 105 SER C CA 1
ATOM 2556 C C . SER C 1 105 ? 25.639 35.115 78.929 1.00 42.28 105 SER C C 1
ATOM 2557 O O . SER C 1 105 ? 25.663 34.268 79.818 1.00 43.65 105 SER C O 1
ATOM 2562 N N . ARG C 1 106 ? 24.613 35.906 78.682 1.00 42.09 106 ARG C N 1
ATOM 2563 C CA . ARG C 1 106 ? 23.396 35.842 79.387 1.00 46.62 106 ARG C CA 1
ATOM 2564 C C . ARG C 1 106 ? 22.732 34.523 79.009 1.00 42.89 106 ARG C C 1
ATOM 2565 O O . ARG C 1 106 ? 22.269 33.820 79.852 1.00 44.15 106 ARG C O 1
ATOM 2573 N N . ARG C 1 107 ? 22.621 34.205 77.746 1.00 39.51 107 ARG C N 1
ATOM 2574 C CA . ARG C 1 107 ? 21.899 32.990 77.387 1.00 41.74 107 ARG C CA 1
ATOM 2575 C C . ARG C 1 107 ? 22.634 31.748 77.858 1.00 39.03 107 ARG C C 1
ATOM 2576 O O . ARG C 1 107 ? 21.966 30.798 78.204 1.00 38.80 107 ARG C O 1
ATOM 2584 N N . TYR C 1 108 ? 23.955 31.765 77.843 1.00 36.55 108 TYR C N 1
ATOM 2585 C CA . TYR C 1 108 ? 24.758 30.563 78.032 1.00 41.61 108 TYR C CA 1
ATOM 2586 C C . TYR C 1 108 ? 25.577 30.568 79.336 1.00 43.08 108 TYR C C 1
ATOM 2587 O O . TYR C 1 108 ? 26.636 29.941 79.417 1.00 39.85 108 TYR C O 1
ATOM 2596 N N . ARG C 1 109 ? 25.047 31.264 80.339 1.00 47.49 109 ARG C N 1
ATOM 2597 C CA . ARG C 1 109 ? 25.710 31.579 81.620 1.00 49.85 109 ARG C CA 1
ATOM 2598 C C . ARG C 1 109 ? 26.043 30.354 82.430 1.00 48.86 109 ARG C C 1
ATOM 2599 O O . ARG C 1 109 ? 27.125 30.242 83.000 1.00 51.66 109 ARG C O 1
ATOM 2607 N N . ARG C 1 110 ? 25.088 29.455 82.490 1.00 50.90 110 ARG C N 1
ATOM 2608 C CA . ARG C 1 110 ? 25.300 28.213 83.225 1.00 52.51 110 ARG C CA 1
ATOM 2609 C C . ARG C 1 110 ? 26.500 27.445 82.618 1.00 49.10 110 ARG C C 1
ATOM 2610 O O . ARG C 1 110 ? 27.164 26.800 83.364 1.00 49.47 110 ARG C O 1
ATOM 2618 N N . ASP C 1 111 ? 26.734 27.505 81.290 1.00 45.13 111 ASP C N 1
ATOM 2619 C CA . ASP C 1 111 ? 27.749 26.714 80.623 1.00 42.83 111 ASP C CA 1
ATOM 2620 C C . ASP C 1 111 ? 29.141 27.273 80.889 1.00 43.58 111 ASP C C 1
ATOM 2621 O O . ASP C 1 111 ? 30.076 26.525 81.245 1.00 41.35 111 ASP C O 1
ATOM 2626 N N . PHE C 1 112 ? 29.252 28.591 80.835 1.00 40.51 112 PHE C N 1
ATOM 2627 C CA . PHE C 1 112 ? 30.479 29.231 81.228 1.00 41.25 112 PHE C CA 1
ATOM 2628 C C . PHE C 1 112 ? 30.791 29.094 82.708 1.00 43.25 112 PHE C C 1
ATOM 2629 O O . PHE C 1 112 ? 31.970 28.855 83.022 1.00 48.52 112 PHE C O 1
ATOM 2637 N N . ALA C 1 113 ? 29.767 29.189 83.574 1.00 44.57 113 ALA C N 1
ATOM 2638 C CA . ALA C 1 113 ? 29.943 29.013 85.013 1.00 52.58 113 ALA C CA 1
ATOM 2639 C C . ALA C 1 113 ? 30.522 27.659 85.328 1.00 56.37 113 ALA C C 1
ATOM 2640 O O . ALA C 1 113 ? 31.366 27.529 86.212 1.00 54.45 113 ALA C O 1
ATOM 2642 N N . GLU C 1 114 ? 30.038 26.647 84.609 1.00 60.18 114 GLU C N 1
ATOM 2643 C CA . GLU C 1 114 ? 30.534 25.288 84.798 1.00 61.63 114 GLU C CA 1
ATOM 2644 C C . GLU C 1 114 ? 32.001 25.230 84.313 1.00 58.54 114 GLU C C 1
ATOM 2645 O O . GLU C 1 114 ? 32.847 24.636 84.990 1.00 64.04 114 GLU C O 1
ATOM 2651 N N . MET C 1 115 ? 32.296 25.831 83.170 1.00 59.18 115 MET C N 1
ATOM 2652 C CA . MET C 1 115 ? 33.687 25.889 82.662 1.00 62.62 115 MET C CA 1
ATOM 2653 C C . MET C 1 115 ? 34.624 26.558 83.653 1.00 64.31 115 MET C C 1
ATOM 2654 O O . MET C 1 115 ? 35.610 25.971 84.074 1.00 65.34 115 MET C O 1
ATOM 2659 N N . SER C 1 116 ? 34.276 27.781 84.031 1.00 62.72 116 SER C N 1
ATOM 2660 C CA . SER C 1 116 ? 35.206 28.631 84.781 1.00 65.92 116 SER C CA 1
ATOM 2661 C C . SER C 1 116 ? 35.372 28.155 86.211 1.00 68.44 116 SER C C 1
ATOM 2662 O O . SER C 1 116 ? 36.437 28.353 86.773 1.00 71.83 116 SER C O 1
ATOM 2665 N N . SER C 1 117 ? 34.336 27.552 86.802 1.00 72.24 117 SER C N 1
ATOM 2666 C CA . SER C 1 117 ? 34.488 26.924 88.128 1.00 76.13 117 SER C CA 1
ATOM 2667 C C . SER C 1 117 ? 35.461 25.745 88.077 1.00 80.67 117 SER C C 1
ATOM 2668 O O . SER C 1 117 ? 36.328 25.602 88.937 1.00 82.12 117 SER C O 1
ATOM 2671 N N . GLN C 1 118 ? 35.336 24.928 87.029 1.00 88.94 118 GLN C N 1
ATOM 2672 C CA . GLN C 1 118 ? 36.170 23.717 86.832 1.00 91.82 118 GLN C CA 1
ATOM 2673 C C . GLN C 1 118 ? 37.448 24.034 86.061 1.00 95.41 118 GLN C C 1
ATOM 2674 O O . GLN C 1 118 ? 37.861 23.289 85.161 1.00 96.02 118 GLN C O 1
ATOM 2680 N N . LEU C 1 119 ? 38.087 25.131 86.450 1.00 98.23 119 LEU C N 1
ATOM 2681 C CA . LEU C 1 119 ? 39.224 25.665 85.739 1.00 98.23 119 LEU C CA 1
ATOM 2682 C C . LEU C 1 119 ? 40.277 25.812 86.834 1.00 101.06 119 LEU C C 1
ATOM 2683 O O . LEU C 1 119 ? 40.116 26.583 87.777 1.00 100.82 119 LEU C O 1
ATOM 2688 N N . HIS C 1 120 ? 41.283 24.952 86.783 1.00 102.78 120 HIS C N 1
ATOM 2689 C CA . HIS C 1 120 ? 42.500 25.184 87.524 1.00 103.97 120 HIS C CA 1
ATOM 2690 C C . HIS C 1 120 ? 43.282 25.915 86.456 1.00 96.82 120 HIS C C 1
ATOM 2691 O O . HIS C 1 120 ? 43.371 25.469 85.301 1.00 97.04 120 HIS C O 1
ATOM 2698 N N . LEU C 1 121 ? 43.773 27.079 86.825 1.00 87.48 121 LEU C N 1
ATOM 2699 C CA . LEU C 1 121 ? 44.341 28.002 85.878 1.00 82.55 121 LEU C CA 1
ATOM 2700 C C . LEU C 1 121 ? 45.690 28.427 86.466 1.00 77.84 121 LEU C C 1
ATOM 2701 O O . LEU C 1 121 ? 45.770 28.779 87.634 1.00 76.37 121 LEU C O 1
ATOM 2706 N N . THR C 1 122 ? 46.758 28.272 85.690 1.00 72.30 122 THR C N 1
ATOM 2707 C CA . THR C 1 122 ? 48.097 28.692 86.105 1.00 71.05 122 THR C CA 1
ATOM 2708 C C . THR C 1 122 ? 48.713 29.304 84.860 1.00 71.51 122 THR C C 1
ATOM 2709 O O . THR C 1 122 ? 48.308 28.952 83.760 1.00 69.99 122 THR C O 1
ATOM 2713 N N . PRO C 1 123 ? 49.718 30.190 85.015 1.00 73.04 123 PRO C N 1
ATOM 2714 C CA . PRO C 1 123 ? 50.328 30.794 83.816 1.00 73.36 123 PRO C CA 1
ATOM 2715 C C . PRO C 1 123 ? 50.814 29.790 82.769 1.00 76.58 123 PRO C C 1
ATOM 2716 O O . PRO C 1 123 ? 50.692 30.066 81.576 1.00 83.21 123 PRO C O 1
ATOM 2720 N N . PHE C 1 124 ? 51.292 28.629 83.212 1.00 79.86 124 PHE C N 1
ATOM 2721 C CA . PHE C 1 124 ? 51.657 27.514 82.287 1.00 81.82 124 PHE C CA 1
ATOM 2722 C C . PHE C 1 124 ? 50.429 26.934 81.566 1.00 76.15 124 PHE C C 1
ATOM 2723 O O . PHE C 1 124 ? 50.347 26.867 80.347 1.00 81.33 124 PHE C O 1
ATOM 2731 N N . THR C 1 125 ? 49.421 26.624 82.343 1.00 73.84 125 THR C N 1
ATOM 2732 C CA . THR C 1 125 ? 48.324 25.771 81.928 1.00 67.16 125 THR C CA 1
ATOM 2733 C C . THR C 1 125 ? 47.393 26.564 81.032 1.00 66.26 125 THR C C 1
ATOM 2734 O O . THR C 1 125 ? 46.749 25.986 80.169 1.00 61.58 125 THR C O 1
ATOM 2738 N N . ALA C 1 126 ? 47.392 27.890 81.195 1.00 60.05 126 ALA C N 1
ATOM 2739 C CA . ALA C 1 126 ? 46.362 28.724 80.586 1.00 57.26 126 ALA C CA 1
ATOM 2740 C C . ALA C 1 126 ? 46.341 28.596 79.095 1.00 51.73 126 ALA C C 1
ATOM 2741 O O . ALA C 1 126 ? 45.261 28.498 78.551 1.00 47.49 126 ALA C O 1
ATOM 2743 N N . ARG C 1 127 ? 47.510 28.528 78.456 1.00 52.35 127 ARG C N 1
ATOM 2744 C CA . ARG C 1 127 ? 47.578 28.513 77.004 1.00 54.41 127 ARG C CA 1
ATOM 2745 C C . ARG C 1 127 ? 47.041 27.205 76.454 1.00 53.21 127 ARG C C 1
ATOM 2746 O O . ARG C 1 127 ? 46.308 27.223 75.481 1.00 48.43 127 ARG C O 1
ATOM 2754 N N . GLY C 1 128 ? 47.360 26.103 77.107 1.00 51.91 128 GLY C N 1
ATOM 2755 C CA . GLY C 1 128 ? 46.834 24.820 76.732 1.00 55.03 128 GLY C CA 1
ATOM 2756 C C . GLY C 1 128 ? 45.319 24.710 76.815 1.00 54.08 128 GLY C C 1
ATOM 2757 O O . GLY C 1 128 ? 44.719 24.154 75.918 1.00 51.00 128 GLY C O 1
ATOM 2758 N N . ARG C 1 129 ? 44.712 25.290 77.855 1.00 57.79 129 ARG C N 1
ATOM 2759 C CA . ARG C 1 129 ? 43.236 25.356 77.980 1.00 57.56 129 ARG C CA 1
ATOM 2760 C C . ARG C 1 129 ? 42.584 26.160 76.854 1.00 51.58 129 ARG C C 1
ATOM 2761 O O . ARG C 1 129 ? 41.642 25.701 76.206 1.00 52.37 129 ARG C O 1
ATOM 2769 N N . PHE C 1 130 ? 43.052 27.392 76.680 1.00 48.44 130 PHE C N 1
ATOM 2770 C CA . PHE C 1 130 ? 42.618 28.243 75.588 1.00 45.14 130 PHE C CA 1
ATOM 2771 C C . PHE C 1 130 ? 42.695 27.440 74.284 1.00 45.94 130 PHE C C 1
ATOM 2772 O O . PHE C 1 130 ? 41.678 27.328 73.553 1.00 44.96 130 PHE C O 1
ATOM 2780 N N . ALA C 1 131 ? 43.865 26.867 73.988 1.00 46.51 131 ALA C N 1
ATOM 2781 C CA . ALA C 1 131 ? 44.134 26.193 72.706 1.00 48.23 131 ALA C CA 1
ATOM 2782 C C . ALA C 1 131 ? 43.155 25.086 72.424 1.00 46.81 131 ALA C C 1
ATOM 2783 O O . ALA C 1 131 ? 42.593 24.991 71.284 1.00 43.63 131 ALA C O 1
ATOM 2785 N N . THR C 1 132 ? 42.946 24.237 73.421 1.00 47.94 132 THR C N 1
ATOM 2786 C CA . THR C 1 132 ? 42.027 23.064 73.259 1.00 49.52 132 THR C CA 1
ATOM 2787 C C . THR C 1 132 ? 40.616 23.514 72.914 1.00 44.08 132 THR C C 1
ATOM 2788 O O . THR C 1 132 ? 39.934 22.948 72.067 1.00 47.74 132 THR C O 1
ATOM 2792 N N . VAL C 1 133 ? 40.177 24.546 73.604 1.00 42.18 133 VAL C N 1
ATOM 2793 C CA . VAL C 1 133 ? 38.834 25.077 73.430 1.00 40.86 133 VAL C CA 1
ATOM 2794 C C . VAL C 1 133 ? 38.650 25.686 72.008 1.00 37.89 133 VAL C C 1
ATOM 2795 O O . VAL C 1 133 ? 37.713 25.385 71.289 1.00 39.56 133 VAL C O 1
ATOM 2799 N N . VAL C 1 134 ? 39.495 26.624 71.661 1.00 38.56 134 VAL C N 1
ATOM 2800 C CA . VAL C 1 134 ? 39.400 27.308 70.400 1.00 38.60 134 VAL C CA 1
ATOM 2801 C C . VAL C 1 134 ? 39.603 26.346 69.243 1.00 42.63 134 VAL C C 1
ATOM 2802 O O . VAL C 1 134 ? 38.912 26.473 68.226 1.00 44.71 134 VAL C O 1
ATOM 2806 N N . GLU C 1 135 ? 40.435 25.308 69.407 1.00 42.86 135 GLU C N 1
ATOM 2807 C CA . GLU C 1 135 ? 40.574 24.291 68.363 1.00 45.85 135 GLU C CA 1
ATOM 2808 C C . GLU C 1 135 ? 39.290 23.525 68.090 1.00 46.21 135 GLU C C 1
ATOM 2809 O O . GLU C 1 135 ? 38.944 23.293 66.951 1.00 46.14 135 GLU C O 1
ATOM 2815 N N . GLU C 1 136 ? 38.645 23.077 69.156 1.00 45.76 136 GLU C N 1
ATOM 2816 C CA . GLU C 1 136 ? 37.380 22.353 69.067 1.00 45.12 136 GLU C CA 1
ATOM 2817 C C . GLU C 1 136 ? 36.305 23.278 68.537 1.00 42.47 136 GLU C C 1
ATOM 2818 O O . GLU C 1 136 ? 35.519 22.892 67.707 1.00 42.10 136 GLU C O 1
ATOM 2824 N N . LEU C 1 137 ? 36.346 24.540 68.957 1.00 41.93 137 LEU C N 1
ATOM 2825 C CA . LEU C 1 137 ? 35.369 25.526 68.528 1.00 41.00 137 LEU C CA 1
ATOM 2826 C C . LEU C 1 137 ? 35.299 25.741 67.018 1.00 39.93 137 LEU C C 1
ATOM 2827 O O . LEU C 1 137 ? 34.204 25.922 66.417 1.00 36.60 137 LEU C O 1
ATOM 2832 N N . PHE C 1 138 ? 36.458 25.810 66.403 1.00 35.81 138 PHE C N 1
ATOM 2833 C CA . PHE C 1 138 ? 36.542 26.059 65.004 1.00 37.12 138 PHE C CA 1
ATOM 2834 C C . PHE C 1 138 ? 36.955 24.843 64.198 1.00 39.53 138 PHE C C 1
ATOM 2835 O O . PHE C 1 138 ? 37.315 24.979 63.040 1.00 41.41 138 PHE C O 1
ATOM 2843 N N . ARG C 1 139 ? 36.820 23.659 64.770 1.00 43.29 139 ARG C N 1
ATOM 2844 C CA . ARG C 1 139 ? 37.277 22.377 64.126 1.00 46.23 139 ARG C CA 1
ATOM 2845 C C . ARG C 1 139 ? 36.793 22.226 62.673 1.00 47.89 139 ARG C C 1
ATOM 2846 O O . ARG C 1 139 ? 37.595 21.882 61.748 1.00 50.68 139 ARG C O 1
ATOM 2854 N N . ASP C 1 140 ? 35.475 22.405 62.500 1.00 42.46 140 ASP C N 1
ATOM 2855 C CA . ASP C 1 140 ? 34.798 22.170 61.252 1.00 43.68 140 ASP C CA 1
ATOM 2856 C C . ASP C 1 140 ? 34.129 23.423 60.685 1.00 41.38 140 ASP C C 1
ATOM 2857 O O . ASP C 1 140 ? 33.158 23.328 59.893 1.00 42.88 140 ASP C O 1
ATOM 2862 N N . GLY C 1 141 ? 34.637 24.587 61.055 1.00 35.43 141 GLY C N 1
ATOM 2863 C CA . GLY C 1 141 ? 34.248 25.822 60.299 1.00 36.44 141 GLY C CA 1
ATOM 2864 C C . GLY C 1 141 ? 34.250 26.980 61.146 1.00 32.58 141 GLY C C 1
ATOM 2865 O O . GLY C 1 141 ? 34.392 26.851 62.396 1.00 34.68 141 GLY C O 1
ATOM 2866 N N . VAL C 1 142 ? 33.870 28.090 60.565 1.00 37.56 142 VAL C N 1
ATOM 2867 C CA . VAL C 1 142 ? 33.667 29.341 61.312 1.00 34.80 142 VAL C CA 1
ATOM 2868 C C . VAL C 1 142 ? 32.308 29.819 60.941 1.00 39.23 142 VAL C C 1
ATOM 2869 O O . VAL C 1 142 ? 31.927 29.700 59.782 1.00 36.91 142 VAL C O 1
ATOM 2873 N N . ASN C 1 143 ? 31.600 30.414 61.906 1.00 35.77 143 ASN C N 1
ATOM 2874 C CA . ASN C 1 143 ? 30.496 31.330 61.617 1.00 34.67 143 ASN C CA 1
ATOM 2875 C C . ASN C 1 143 ? 30.469 32.431 62.652 1.00 31.51 143 ASN C C 1
ATOM 2876 O O . ASN C 1 143 ? 31.177 32.322 63.641 1.00 32.27 143 ASN C O 1
ATOM 2881 N N . TRP C 1 144 ? 29.602 33.417 62.526 1.00 29.64 144 TRP C N 1
ATOM 2882 C CA . TRP C 1 144 ? 29.610 34.522 63.431 1.00 31.18 144 TRP C CA 1
ATOM 2883 C C . TRP C 1 144 ? 29.272 34.053 64.830 1.00 30.74 144 TRP C C 1
ATOM 2884 O O . TRP C 1 144 ? 29.707 34.665 65.781 1.00 34.20 144 TRP C O 1
ATOM 2895 N N . GLY C 1 145 ? 28.486 33.000 64.998 1.00 31.09 145 GLY C N 1
ATOM 2896 C CA . GLY C 1 145 ? 28.114 32.654 66.392 1.00 30.33 145 GLY C CA 1
ATOM 2897 C C . GLY C 1 145 ? 29.348 32.052 67.105 1.00 29.47 145 GLY C C 1
ATOM 2898 O O . GLY C 1 145 ? 29.579 32.272 68.301 1.00 26.37 145 GLY C O 1
ATOM 2899 N N . ARG C 1 146 ? 30.099 31.184 66.395 1.00 31.23 146 ARG C N 1
ATOM 2900 C CA . ARG C 1 146 ? 31.373 30.671 66.939 1.00 32.49 146 ARG C CA 1
ATOM 2901 C C . ARG C 1 146 ? 32.376 31.807 67.285 1.00 32.22 146 ARG C C 1
ATOM 2902 O O . ARG C 1 146 ? 33.020 31.792 68.288 1.00 33.83 146 ARG C O 1
ATOM 2910 N N . ILE C 1 147 ? 32.455 32.810 66.455 1.00 34.75 147 ILE C N 1
ATOM 2911 C CA . ILE C 1 147 ? 33.276 34.003 66.731 1.00 30.87 147 ILE C CA 1
ATOM 2912 C C . ILE C 1 147 ? 32.851 34.685 68.025 1.00 32.11 147 ILE C C 1
ATOM 2913 O O . ILE C 1 147 ? 33.712 34.986 68.910 1.00 32.28 147 ILE C O 1
ATOM 2918 N N . VAL C 1 148 ? 31.565 34.872 68.220 1.00 31.90 148 VAL C N 1
ATOM 2919 C CA . VAL C 1 148 ? 31.093 35.447 69.441 1.00 35.05 148 VAL C CA 1
ATOM 2920 C C . VAL C 1 148 ? 31.449 34.550 70.630 1.00 36.43 148 VAL C C 1
ATOM 2921 O O . VAL C 1 148 ? 31.787 35.113 71.683 1.00 31.00 148 VAL C O 1
ATOM 2925 N N . ALA C 1 149 ? 31.346 33.221 70.464 1.00 30.71 149 ALA C N 1
ATOM 2926 C CA . ALA C 1 149 ? 31.610 32.316 71.524 1.00 34.75 149 ALA C CA 1
ATOM 2927 C C . ALA C 1 149 ? 33.102 32.421 71.887 1.00 36.99 149 ALA C C 1
ATOM 2928 O O . ALA C 1 149 ? 33.418 32.325 73.033 1.00 31.04 149 ALA C O 1
ATOM 2930 N N . PHE C 1 150 ? 33.953 32.549 70.855 1.00 34.85 150 PHE C N 1
ATOM 2931 C CA . PHE C 1 150 ? 35.366 32.847 70.979 1.00 33.88 150 PHE C CA 1
ATOM 2932 C C . PHE C 1 150 ? 35.660 34.045 71.794 1.00 34.36 150 PHE C C 1
ATOM 2933 O O . PHE C 1 150 ? 36.402 33.970 72.791 1.00 33.54 150 PHE C O 1
ATOM 2941 N N . PHE C 1 151 ? 35.003 35.153 71.477 1.00 36.01 151 PHE C N 1
ATOM 2942 C CA . PHE C 1 151 ? 35.222 36.378 72.208 1.00 34.22 151 PHE C CA 1
ATOM 2943 C C . PHE C 1 151 ? 34.837 36.295 73.667 1.00 38.53 151 PHE C C 1
ATOM 2944 O O . PHE C 1 151 ? 35.623 36.708 74.521 1.00 36.78 151 PHE C O 1
ATOM 2952 N N . GLU C 1 152 ? 33.666 35.720 73.966 1.00 35.63 152 GLU C N 1
ATOM 2953 C CA . GLU C 1 152 ? 33.266 35.520 75.297 1.00 36.19 152 GLU C CA 1
ATOM 2954 C C . GLU C 1 152 ? 34.103 34.496 75.983 1.00 38.13 152 GLU C C 1
ATOM 2955 O O . GLU C 1 152 ? 34.242 34.583 77.144 1.00 40.13 152 GLU C O 1
ATOM 2961 N N . PHE C 1 153 ? 34.519 33.428 75.304 1.00 37.50 153 PHE C N 1
ATOM 2962 C CA . PHE C 1 153 ? 35.409 32.523 76.003 1.00 37.64 153 PHE C CA 1
ATOM 2963 C C . PHE C 1 153 ? 36.709 33.228 76.436 1.00 38.30 153 PHE C C 1
ATOM 2964 O O . PHE C 1 153 ? 37.093 33.125 77.588 1.00 36.20 153 PHE C O 1
ATOM 2972 N N . GLY C 1 154 ? 37.320 34.005 75.546 1.00 38.30 154 GLY C N 1
ATOM 2973 C CA . GLY C 1 154 ? 38.514 34.755 75.911 1.00 40.70 154 GLY C CA 1
ATOM 2974 C C . GLY C 1 154 ? 38.214 35.719 77.064 1.00 40.34 154 GLY C C 1
ATOM 2975 O O . GLY C 1 154 ? 39.033 35.864 77.947 1.00 38.50 154 GLY C O 1
ATOM 2976 N N . GLY C 1 155 ? 37.025 36.328 77.075 1.00 37.00 155 GLY C N 1
ATOM 2977 C CA . GLY C 1 155 ? 36.599 37.213 78.129 1.00 39.60 155 GLY C CA 1
ATOM 2978 C C . GLY C 1 155 ? 36.440 36.620 79.501 1.00 39.17 155 GLY C C 1
ATOM 2979 O O . GLY C 1 155 ? 36.848 37.245 80.494 1.00 37.71 155 GLY C O 1
ATOM 2980 N N . VAL C 1 156 ? 35.916 35.405 79.525 1.00 36.72 156 VAL C N 1
ATOM 2981 C CA . VAL C 1 156 ? 35.844 34.606 80.726 1.00 38.04 156 VAL C CA 1
ATOM 2982 C C . VAL C 1 156 ? 37.208 34.210 81.296 1.00 42.01 156 VAL C C 1
ATOM 2983 O O . VAL C 1 156 ? 37.342 34.214 82.491 1.00 38.92 156 VAL C O 1
ATOM 2987 N N . MET C 1 157 ? 38.187 33.824 80.434 1.00 39.58 157 MET C N 1
ATOM 2988 C CA . MET C 1 157 ? 39.540 33.562 80.886 1.00 42.25 157 MET C CA 1
ATOM 2989 C C . MET C 1 157 ? 40.282 34.825 81.415 1.00 40.97 157 MET C C 1
ATOM 2990 O O . MET C 1 157 ? 41.022 34.734 82.366 1.00 43.99 157 MET C O 1
ATOM 2995 N N . CYS C 1 158 ? 39.974 35.982 80.870 1.00 36.88 158 CYS C N 1
ATOM 2996 C CA . CYS C 1 158 ? 40.439 37.185 81.395 1.00 38.83 158 CYS C CA 1
ATOM 2997 C C . CYS C 1 158 ? 39.910 37.542 82.809 1.00 38.70 158 CYS C C 1
ATOM 2998 O O . CYS C 1 158 ? 40.670 37.903 83.687 1.00 38.37 158 CYS C O 1
ATOM 3001 N N . VAL C 1 159 ? 38.599 37.425 82.978 1.00 37.66 159 VAL C N 1
ATOM 3002 C CA . VAL C 1 159 ? 37.950 37.704 84.217 1.00 40.99 159 VAL C CA 1
ATOM 3003 C C . VAL C 1 159 ? 38.418 36.716 85.253 1.00 42.76 159 VAL C C 1
ATOM 3004 O O . VAL C 1 159 ? 38.718 37.078 86.360 1.00 42.70 159 VAL C O 1
ATOM 3008 N N . GLU C 1 160 ? 38.503 35.450 84.886 1.00 44.71 160 GLU C N 1
ATOM 3009 C CA . GLU C 1 160 ? 38.944 34.467 85.840 1.00 48.10 160 GLU C CA 1
ATOM 3010 C C . GLU C 1 160 ? 40.415 34.794 86.303 1.00 48.31 160 GLU C C 1
ATOM 3011 O O . GLU C 1 160 ? 40.758 34.714 87.497 1.00 48.36 160 GLU C O 1
ATOM 3017 N N . SER C 1 161 ? 41.229 35.242 85.378 1.00 46.83 161 SER C N 1
ATOM 3018 C CA . SER C 1 161 ? 42.651 35.567 85.643 1.00 48.12 161 SER C CA 1
ATOM 3019 C C . SER C 1 161 ? 42.770 36.639 86.705 1.00 48.79 161 SER C C 1
ATOM 3020 O O . SER C 1 161 ? 43.555 36.503 87.636 1.00 51.22 161 SER C O 1
ATOM 3023 N N . VAL C 1 162 ? 41.961 37.693 86.561 1.00 48.31 162 VAL C N 1
ATOM 3024 C CA . VAL C 1 162 ? 41.965 38.813 87.469 1.00 47.82 162 VAL C CA 1
ATOM 3025 C C . VAL C 1 162 ? 41.395 38.319 88.811 1.00 47.77 162 VAL C C 1
ATOM 3026 O O . VAL C 1 162 ? 41.915 38.658 89.867 1.00 44.47 162 VAL C O 1
ATOM 3030 N N . ASN C 1 163 ? 40.332 37.507 88.746 1.00 46.78 163 ASN C N 1
ATOM 3031 C CA . ASN C 1 163 ? 39.748 36.951 89.957 1.00 48.92 163 ASN C CA 1
ATOM 3032 C C . ASN C 1 163 ? 40.731 36.126 90.774 1.00 51.09 163 ASN C C 1
ATOM 3033 O O . ASN C 1 163 ? 40.684 36.210 91.982 1.00 50.43 163 ASN C O 1
ATOM 3038 N N . ARG C 1 164 ? 41.607 35.373 90.108 1.00 51.12 164 ARG C N 1
ATOM 3039 C CA . ARG C 1 164 ? 42.606 34.529 90.764 1.00 55.68 164 ARG C CA 1
ATOM 3040 C C . ARG C 1 164 ? 43.956 35.211 91.018 1.00 55.98 164 ARG C C 1
ATOM 3041 O O . ARG C 1 164 ? 44.915 34.556 91.383 1.00 60.55 164 ARG C O 1
ATOM 3049 N N . GLU C 1 165 ? 43.991 36.527 90.925 1.00 52.84 165 GLU C N 1
ATOM 3050 C CA . GLU C 1 165 ? 45.161 37.287 91.204 1.00 54.39 165 GLU C CA 1
ATOM 3051 C C . GLU C 1 165 ? 46.261 37.027 90.159 1.00 53.52 165 GLU C C 1
ATOM 3052 O O . GLU C 1 165 ? 47.444 37.042 90.482 1.00 56.68 165 GLU C O 1
ATOM 3058 N N . MET C 1 166 ? 45.881 36.758 88.921 1.00 50.55 166 MET C N 1
ATOM 3059 C CA . MET C 1 166 ? 46.842 36.531 87.872 1.00 51.27 166 MET C CA 1
ATOM 3060 C C . MET C 1 166 ? 46.523 37.517 86.752 1.00 49.13 166 MET C C 1
ATOM 3061 O O . MET C 1 166 ? 46.352 37.101 85.571 1.00 45.42 166 MET C O 1
ATOM 3066 N N . SER C 1 167 ? 46.399 38.805 87.106 1.00 48.38 167 SER C N 1
ATOM 3067 C CA . SER C 1 167 ? 46.125 39.891 86.120 1.00 51.29 167 SER C CA 1
ATOM 3068 C C . SER C 1 167 ? 47.073 39.934 84.897 1.00 50.73 167 SER C C 1
ATOM 3069 O O . SER C 1 167 ? 46.634 40.294 83.839 1.00 51.27 167 SER C O 1
ATOM 3072 N N . PRO C 1 168 ? 48.397 39.671 85.072 1.00 54.45 168 PRO C N 1
ATOM 3073 C CA . PRO C 1 168 ? 49.271 39.749 83.853 1.00 55.36 168 PRO C CA 1
ATOM 3074 C C . PRO C 1 168 ? 48.857 38.743 82.750 1.00 52.34 168 PRO C C 1
ATOM 3075 O O . PRO C 1 168 ? 49.117 38.966 81.564 1.00 50.69 168 PRO C O 1
ATOM 3079 N N . LEU C 1 169 ? 48.152 37.695 83.124 1.00 52.95 169 LEU C N 1
ATOM 3080 C CA . LEU C 1 169 ? 47.646 36.777 82.111 1.00 53.40 169 LEU C CA 1
ATOM 3081 C C . LEU C 1 169 ? 46.661 37.365 81.143 1.00 50.45 169 LEU C C 1
ATOM 3082 O O . LEU C 1 169 ? 46.466 36.773 80.073 1.00 48.27 169 LEU C O 1
ATOM 3087 N N . VAL C 1 170 ? 45.997 38.468 81.495 1.00 46.63 170 VAL C N 1
ATOM 3088 C CA . VAL C 1 170 ? 45.082 39.115 80.548 1.00 45.63 170 VAL C CA 1
ATOM 3089 C C . VAL C 1 170 ? 45.838 39.633 79.300 1.00 45.30 170 VAL C C 1
ATOM 3090 O O . VAL C 1 170 ? 45.329 39.555 78.185 1.00 42.40 170 VAL C O 1
ATOM 3094 N N . ASP C 1 171 ? 47.017 40.162 79.476 1.00 45.67 171 ASP C N 1
ATOM 3095 C CA . ASP C 1 171 ? 47.848 40.610 78.327 1.00 47.83 171 ASP C CA 1
ATOM 3096 C C . ASP C 1 171 ? 48.183 39.461 77.381 1.00 45.57 171 ASP C C 1
ATOM 3097 O O . ASP C 1 171 ? 48.169 39.635 76.174 1.00 45.77 171 ASP C O 1
ATOM 3102 N N . ASN C 1 172 ? 48.570 38.329 77.935 1.00 45.53 172 ASN C N 1
ATOM 3103 C CA . ASN C 1 172 ? 48.839 37.123 77.176 1.00 47.53 172 ASN C CA 1
ATOM 3104 C C . ASN C 1 172 ? 47.593 36.645 76.428 1.00 46.84 172 ASN C C 1
ATOM 3105 O O . ASN C 1 172 ? 47.704 36.315 75.245 1.00 47.04 172 ASN C O 1
ATOM 3110 N N . ILE C 1 173 ? 46.427 36.676 77.085 1.00 44.74 173 ILE C N 1
ATOM 3111 C CA . ILE C 1 173 ? 45.188 36.116 76.541 1.00 45.18 173 ILE C CA 1
ATOM 3112 C C . ILE C 1 173 ? 44.731 36.977 75.375 1.00 43.38 173 ILE C C 1
ATOM 3113 O O . ILE C 1 173 ? 44.258 36.456 74.368 1.00 40.65 173 ILE C O 1
ATOM 3118 N N . ALA C 1 174 ? 44.864 38.298 75.542 1.00 47.52 174 ALA C N 1
ATOM 3119 C CA . ALA C 1 174 ? 44.634 39.273 74.482 1.00 45.92 174 ALA C CA 1
ATOM 3120 C C . ALA C 1 174 ? 45.553 39.060 73.304 1.00 48.51 174 ALA C C 1
ATOM 3121 O O . ALA C 1 174 ? 45.118 39.214 72.185 1.00 47.98 174 ALA C O 1
ATOM 3123 N N . LEU C 1 175 ? 46.831 38.712 73.567 1.00 48.40 175 LEU C N 1
ATOM 3124 C CA . LEU C 1 175 ? 47.717 38.328 72.522 1.00 49.56 175 LEU C CA 1
ATOM 3125 C C . LEU C 1 175 ? 47.269 37.065 71.824 1.00 46.95 175 LEU C C 1
ATOM 3126 O O . LEU C 1 175 ? 47.363 36.943 70.592 1.00 42.40 175 LEU C O 1
ATOM 3131 N N . TRP C 1 176 ? 46.862 36.073 72.576 1.00 47.22 176 TRP C N 1
ATOM 3132 C CA . TRP C 1 176 ? 46.508 34.814 71.917 1.00 46.53 176 TRP C CA 1
ATOM 3133 C C . TRP C 1 176 ? 45.239 34.987 71.006 1.00 44.64 176 TRP C C 1
ATOM 3134 O O . TRP C 1 176 ? 45.134 34.409 69.898 1.00 45.59 176 TRP C O 1
ATOM 3145 N N . MET C 1 177 ? 44.320 35.822 71.468 1.00 42.97 177 MET C N 1
ATOM 3146 C CA . MET C 1 177 ? 43.069 36.084 70.799 1.00 40.08 177 MET C CA 1
ATOM 3147 C C . MET C 1 177 ? 43.399 36.848 69.546 1.00 40.69 177 MET C C 1
ATOM 3148 O O . MET C 1 177 ? 42.889 36.521 68.514 1.00 37.48 177 MET C O 1
ATOM 3153 N N . THR C 1 178 ? 44.225 37.888 69.658 1.00 43.14 178 THR C N 1
ATOM 3154 C CA . THR C 1 178 ? 44.648 38.692 68.503 1.00 43.38 178 THR C CA 1
ATOM 3155 C C . THR C 1 178 ? 45.305 37.885 67.441 1.00 46.25 178 THR C C 1
ATOM 3156 O O . THR C 1 178 ? 44.931 38.013 66.260 1.00 50.20 178 THR C O 1
ATOM 3160 N N . GLU C 1 179 ? 46.232 37.026 67.829 1.00 47.13 179 GLU C N 1
ATOM 3161 C CA . GLU C 1 179 ? 46.909 36.176 66.847 1.00 48.63 179 GLU C CA 1
ATOM 3162 C C . GLU C 1 179 ? 46.031 35.077 66.229 1.00 48.57 179 GLU C C 1
ATOM 3163 O O . GLU C 1 179 ? 46.185 34.786 65.076 1.00 44.56 179 GLU C O 1
ATOM 3169 N N . TYR C 1 180 ? 45.177 34.422 66.998 1.00 45.01 180 TYR C N 1
ATOM 3170 C CA . TYR C 1 180 ? 44.199 33.524 66.427 1.00 45.30 180 TYR C CA 1
ATOM 3171 C C . TYR C 1 180 ? 43.273 34.214 65.373 1.00 43.17 180 TYR C C 1
ATOM 3172 O O . TYR C 1 180 ? 43.060 33.662 64.318 1.00 43.62 180 TYR C O 1
ATOM 3181 N N . LEU C 1 181 ? 42.746 35.400 65.698 1.00 41.47 181 LEU C N 1
ATOM 3182 C CA . LEU C 1 181 ? 42.032 36.206 64.788 1.00 41.96 181 LEU C CA 1
ATOM 3183 C C . LEU C 1 181 ? 42.792 36.508 63.548 1.00 40.69 181 LEU C C 1
ATOM 3184 O O . LEU C 1 181 ? 42.255 36.291 62.483 1.00 36.55 181 LEU C O 1
ATOM 3189 N N . ASN C 1 182 ? 43.968 37.134 63.690 1.00 44.48 182 ASN C N 1
ATOM 3190 C CA . ASN C 1 182 ? 44.800 37.543 62.581 1.00 48.31 182 ASN C CA 1
ATOM 3191 C C . ASN C 1 182 ? 45.251 36.318 61.730 1.00 50.32 182 ASN C C 1
ATOM 3192 O O . ASN C 1 182 ? 45.354 36.408 60.482 1.00 51.79 182 ASN C O 1
ATOM 3197 N N . ARG C 1 183 ? 45.532 35.190 62.361 1.00 50.16 183 ARG C N 1
ATOM 3198 C CA . ARG C 1 183 ? 46.132 34.066 61.634 1.00 52.70 183 ARG C CA 1
ATOM 3199 C C . ARG C 1 183 ? 45.106 33.048 61.157 1.00 50.57 183 ARG C C 1
ATOM 3200 O O . ARG C 1 183 ? 45.302 32.487 60.113 1.00 50.88 183 ARG C O 1
ATOM 3208 N N . HIS C 1 184 ? 43.964 32.890 61.841 1.00 49.03 184 HIS C N 1
ATOM 3209 C CA . HIS C 1 184 ? 42.972 31.831 61.503 1.00 46.17 184 HIS C CA 1
ATOM 3210 C C . HIS C 1 184 ? 41.568 32.277 61.190 1.00 44.44 184 HIS C C 1
ATOM 3211 O O . HIS C 1 184 ? 40.882 31.559 60.529 1.00 45.96 184 HIS C O 1
ATOM 3218 N N . LEU C 1 185 ? 41.127 33.436 61.663 1.00 41.57 185 LEU C N 1
ATOM 3219 C CA . LEU C 1 185 ? 39.772 33.838 61.419 1.00 39.46 185 LEU C CA 1
ATOM 3220 C C . LEU C 1 185 ? 39.687 34.997 60.434 1.00 38.61 185 LEU C C 1
ATOM 3221 O O . LEU C 1 185 ? 38.671 35.150 59.875 1.00 38.64 185 LEU C O 1
ATOM 3226 N N . HIS C 1 186 ? 40.749 35.775 60.234 1.00 39.88 186 HIS C N 1
ATOM 3227 C CA . HIS C 1 186 ? 40.732 36.902 59.350 1.00 43.17 186 HIS C CA 1
ATOM 3228 C C . HIS C 1 186 ? 40.214 36.654 57.913 1.00 44.97 186 HIS C C 1
ATOM 3229 O O . HIS C 1 186 ? 39.444 37.476 57.361 1.00 43.87 186 HIS C O 1
ATOM 3236 N N . THR C 1 187 ? 40.733 35.610 57.248 1.00 42.37 187 THR C N 1
ATOM 3237 C CA . THR C 1 187 ? 40.353 35.393 55.858 1.00 43.51 187 THR C CA 1
ATOM 3238 C C . THR C 1 187 ? 38.876 34.966 55.734 1.00 40.54 187 THR C C 1
ATOM 3239 O O . THR C 1 187 ? 38.238 35.360 54.815 1.00 43.68 187 THR C O 1
ATOM 3243 N N . TRP C 1 188 ? 38.367 34.191 56.671 1.00 36.57 188 TRP C N 1
ATOM 3244 C CA . TRP C 1 188 ? 36.979 33.887 56.676 1.00 38.31 188 TRP C CA 1
ATOM 3245 C C . TRP C 1 188 ? 36.147 35.190 56.894 1.00 37.85 188 TRP C C 1
ATOM 3246 O O . TRP C 1 188 ? 35.083 35.366 56.307 1.00 34.89 188 TRP C O 1
ATOM 3257 N N . ILE C 1 189 ? 36.554 36.012 57.866 1.00 37.10 189 ILE C N 1
ATOM 3258 C CA . ILE C 1 189 ? 35.834 37.237 58.132 1.00 41.06 189 ILE C CA 1
ATOM 3259 C C . ILE C 1 189 ? 35.750 38.076 56.830 1.00 39.87 189 ILE C C 1
ATOM 3260 O O . ILE C 1 189 ? 34.647 38.479 56.394 1.00 39.95 189 ILE C O 1
ATOM 3265 N N . GLN C 1 190 ? 36.867 38.249 56.175 1.00 43.69 190 GLN C N 1
ATOM 3266 C CA . GLN C 1 190 ? 36.908 39.008 54.932 1.00 47.60 190 GLN C CA 1
ATOM 3267 C C . GLN C 1 190 ? 36.073 38.356 53.793 1.00 47.16 190 GLN C C 1
ATOM 3268 O O . GLN C 1 190 ? 35.322 39.050 53.099 1.00 45.20 190 GLN C O 1
ATOM 3274 N N . ASP C 1 191 ? 36.184 37.031 53.637 1.00 43.15 191 ASP C N 1
ATOM 3275 C CA . ASP C 1 191 ? 35.391 36.302 52.675 1.00 43.09 191 ASP C CA 1
ATOM 3276 C C . ASP C 1 191 ? 33.889 36.377 52.920 1.00 40.28 191 ASP C C 1
ATOM 3277 O O . ASP C 1 191 ? 33.081 36.178 51.970 1.00 40.38 191 ASP C O 1
ATOM 3282 N N . ASN C 1 192 ? 33.499 36.658 54.148 1.00 37.43 192 ASN C N 1
ATOM 3283 C CA . ASN C 1 192 ? 32.096 36.748 54.495 1.00 39.35 192 ASN C CA 1
ATOM 3284 C C . ASN C 1 192 ? 31.612 38.166 54.723 1.00 41.03 192 ASN C C 1
ATOM 3285 O O . ASN C 1 192 ? 30.604 38.370 55.386 1.00 43.61 192 ASN C O 1
ATOM 3290 N N . GLY C 1 193 ? 32.315 39.139 54.156 1.00 38.28 193 GLY C N 1
ATOM 3291 C CA . GLY C 1 193 ? 31.880 40.519 54.158 1.00 39.34 193 GLY C CA 1
ATOM 3292 C C . GLY C 1 193 ? 32.402 41.470 55.187 1.00 40.41 193 GLY C C 1
ATOM 3293 O O . GLY C 1 193 ? 31.928 42.612 55.295 1.00 41.14 193 GLY C O 1
ATOM 3294 N N . GLY C 1 194 ? 33.370 41.000 55.955 1.00 42.81 194 GLY C N 1
ATOM 3295 C CA . GLY C 1 194 ? 33.969 41.737 56.982 1.00 38.73 194 GLY C CA 1
ATOM 3296 C C . GLY C 1 194 ? 33.093 41.882 58.189 1.00 38.52 194 GLY C C 1
ATOM 3297 O O . GLY C 1 194 ? 31.980 41.332 58.292 1.00 36.91 194 GLY C O 1
ATOM 3298 N N . TRP C 1 195 ? 33.635 42.593 59.154 1.00 38.22 195 TRP C N 1
ATOM 3299 C CA . TRP C 1 195 ? 32.895 42.933 60.351 1.00 40.35 195 TRP C CA 1
ATOM 3300 C C . TRP C 1 195 ? 31.584 43.734 60.103 1.00 41.94 195 TRP C C 1
ATOM 3301 O O . TRP C 1 195 ? 30.692 43.688 60.933 1.00 40.47 195 TRP C O 1
ATOM 3312 N N . ASP C 1 196 ? 31.537 44.476 58.995 1.00 42.55 196 ASP C N 1
ATOM 3313 C CA . ASP C 1 196 ? 30.293 45.072 58.488 1.00 41.60 196 ASP C CA 1
ATOM 3314 C C . ASP C 1 196 ? 29.166 44.073 58.287 1.00 41.44 196 ASP C C 1
ATOM 3315 O O . ASP C 1 196 ? 28.011 44.380 58.562 1.00 40.20 196 ASP C O 1
ATOM 3320 N N . ALA C 1 197 ? 29.478 42.863 57.838 1.00 40.48 197 ALA C N 1
ATOM 3321 C CA . ALA C 1 197 ? 28.457 41.803 57.748 1.00 37.96 197 ALA C CA 1
ATOM 3322 C C . ALA C 1 197 ? 27.919 41.392 59.079 1.00 35.30 197 ALA C C 1
ATOM 3323 O O . ALA C 1 197 ? 26.759 41.071 59.181 1.00 40.13 197 ALA C O 1
ATOM 3325 N N . PHE C 1 198 ? 28.770 41.345 60.090 1.00 34.63 198 PHE C N 1
ATOM 3326 C CA . PHE C 1 198 ? 28.348 41.023 61.370 1.00 36.01 198 PHE C CA 1
ATOM 3327 C C . PHE C 1 198 ? 27.393 42.101 61.985 1.00 37.85 198 PHE C C 1
ATOM 3328 O O . PHE C 1 198 ? 26.355 41.764 62.612 1.00 41.60 198 PHE C O 1
ATOM 3336 N N . VAL C 1 199 ? 27.800 43.358 61.830 1.00 37.43 199 VAL C N 1
ATOM 3337 C CA . VAL C 1 199 ? 27.005 44.500 62.236 1.00 39.26 199 VAL C CA 1
ATOM 3338 C C . VAL C 1 199 ? 25.566 44.474 61.644 1.00 39.48 199 VAL C C 1
ATOM 3339 O O . VAL C 1 199 ? 24.568 44.655 62.372 1.00 38.46 199 VAL C O 1
ATOM 3343 N N . GLU C 1 200 ? 25.508 44.216 60.349 1.00 38.87 200 GLU C N 1
ATOM 3344 C CA . GLU C 1 200 ? 24.261 44.005 59.662 1.00 40.94 200 GLU C CA 1
ATOM 3345 C C . GLU C 1 200 ? 23.409 42.814 60.145 1.00 40.65 200 GLU C C 1
ATOM 3346 O O . GLU C 1 200 ? 22.215 42.886 60.224 1.00 38.10 200 GLU C O 1
ATOM 3352 N N . LEU C 1 201 ? 24.051 41.689 60.412 1.00 42.00 201 LEU C N 1
ATOM 3353 C CA . LEU C 1 201 ? 23.372 40.482 60.905 1.00 40.69 201 LEU C CA 1
ATOM 3354 C C . LEU C 1 201 ? 22.761 40.720 62.254 1.00 38.77 201 LEU C C 1
ATOM 3355 O O . LEU C 1 201 ? 21.590 40.329 62.497 1.00 39.78 201 LEU C O 1
ATOM 3360 N N . TYR C 1 202 ? 23.559 41.306 63.140 1.00 36.46 202 TYR C N 1
ATOM 3361 C CA . TYR C 1 202 ? 23.133 41.543 64.496 1.00 38.94 202 TYR C CA 1
ATOM 3362 C C . TYR C 1 202 ? 22.194 42.742 64.667 1.00 44.04 202 TYR C C 1
ATOM 3363 O O . TYR C 1 202 ? 21.450 42.744 65.642 1.00 43.82 202 TYR C O 1
ATOM 3372 N N . GLY C 1 203 ? 22.101 43.664 63.692 1.00 42.29 203 GLY C N 1
ATOM 3373 C CA . GLY C 1 203 ? 21.291 44.838 63.868 1.00 45.17 203 GLY C CA 1
ATOM 3374 C C . GLY C 1 203 ? 19.837 44.517 64.216 1.00 50.37 203 GLY C C 1
ATOM 3375 O O . GLY C 1 203 ? 19.324 45.052 65.194 1.00 48.98 203 GLY C O 1
ATOM 3376 N N . PRO C 1 204 ? 19.190 43.583 63.478 1.00 50.45 204 PRO C N 1
ATOM 3377 C CA . PRO C 1 204 ? 17.809 43.164 63.831 1.00 55.93 204 PRO C CA 1
ATOM 3378 C C . PRO C 1 204 ? 17.680 42.699 65.283 1.00 56.31 204 PRO C C 1
ATOM 3379 O O . PRO C 1 204 ? 16.729 43.065 65.917 1.00 57.49 204 PRO C O 1
ATOM 3383 N N . SER C 1 205 ? 18.666 41.971 65.839 1.00 61.65 205 SER C N 1
ATOM 3384 C CA . SER C 1 205 ? 18.665 41.696 67.307 1.00 65.20 205 SER C CA 1
ATOM 3385 C C . SER C 1 205 ? 18.918 42.929 68.185 1.00 68.05 205 SER C C 1
ATOM 3386 O O . SER C 1 205 ? 18.387 42.991 69.281 1.00 70.84 205 SER C O 1
ATOM 3389 N N . MET C 1 206 ? 19.714 43.898 67.726 1.00 69.27 206 MET C N 1
ATOM 3390 C CA . MET C 1 206 ? 19.979 45.146 68.492 1.00 69.18 206 MET C CA 1
ATOM 3391 C C . MET C 1 206 ? 18.727 45.981 68.620 1.00 76.42 206 MET C C 1
ATOM 3392 O O . MET C 1 206 ? 18.400 46.426 69.720 1.00 71.43 206 MET C O 1
ATOM 3397 N N . ARG C 1 207 ? 18.056 46.190 67.472 1.00 79.42 207 ARG C N 1
ATOM 3398 C CA . ARG C 1 207 ? 16.828 46.981 67.373 1.00 88.24 207 ARG C CA 1
ATOM 3399 C C . ARG C 1 207 ? 15.656 46.465 68.254 1.00 95.86 207 ARG C C 1
ATOM 3400 O O . ARG C 1 207 ? 14.665 47.190 68.431 1.00 98.09 207 ARG C O 1
ATOM 3408 N N . LEU C 1 208 ? 15.779 45.247 68.807 1.00 97.83 208 LEU C N 1
ATOM 3409 C CA . LEU C 1 208 ? 14.853 44.754 69.856 1.00 102.70 208 LEU C CA 1
ATOM 3410 C C . LEU C 1 208 ? 15.191 45.323 71.237 1.00 104.60 208 LEU C C 1
ATOM 3411 O O . LEU C 1 208 ? 14.302 45.831 71.935 1.00 105.86 208 LEU C O 1
ATOM 3416 N N . GLU C 1 209 ? 16.467 45.224 71.618 1.00 104.31 209 GLU C N 1
ATOM 3417 C CA . GLU C 1 209 ? 16.996 45.904 72.819 1.00 103.51 209 GLU C CA 1
ATOM 3418 C C . GLU C 1 209 ? 17.170 47.418 72.571 1.00 105.83 209 GLU C C 1
ATOM 3419 O O . GLU C 1 209 ? 16.214 48.203 72.635 1.00 108.54 209 GLU C O 1
ATOM 3425 N N . ASP D 2 3 ? 4.594 33.504 55.334 1.00 70.01 3 ASP D N 1
ATOM 3426 C CA . ASP D 2 3 ? 4.151 32.760 56.544 1.00 68.02 3 ASP D CA 1
ATOM 3427 C C . ASP D 2 3 ? 5.277 32.674 57.611 1.00 64.41 3 ASP D C 1
ATOM 3428 O O . ASP D 2 3 ? 6.285 31.994 57.376 1.00 61.68 3 ASP D O 1
ATOM 3433 N N . PRO D 2 4 ? 5.095 33.341 58.789 1.00 63.22 4 PRO D N 1
ATOM 3434 C CA . PRO D 2 4 ? 6.067 33.367 59.918 1.00 60.91 4 PRO D CA 1
ATOM 3435 C C . PRO D 2 4 ? 6.400 32.003 60.555 1.00 59.53 4 PRO D C 1
ATOM 3436 O O . PRO D 2 4 ? 7.502 31.811 61.102 1.00 58.16 4 PRO D O 1
ATOM 3440 N N . LYS D 2 5 ? 5.442 31.092 60.520 1.00 62.80 5 LYS D N 1
ATOM 3441 C CA . LYS D 2 5 ? 5.692 29.746 60.965 1.00 61.96 5 LYS D CA 1
ATOM 3442 C C . LYS D 2 5 ? 6.894 29.137 60.243 1.00 54.02 5 LYS D C 1
ATOM 3443 O O . LYS D 2 5 ? 7.633 28.469 60.889 1.00 46.61 5 LYS D O 1
ATOM 3449 N N . LYS D 2 6 ? 7.071 29.378 58.944 1.00 51.86 6 LYS D N 1
ATOM 3450 C CA . LYS D 2 6 ? 8.190 28.829 58.205 1.00 51.21 6 LYS D CA 1
ATOM 3451 C C . LYS D 2 6 ? 9.535 29.331 58.661 1.00 47.60 6 LYS D C 1
ATOM 3452 O O . LYS D 2 6 ? 10.486 28.579 58.599 1.00 50.84 6 LYS D O 1
ATOM 3458 N N . VAL D 2 7 ? 9.640 30.569 59.138 1.00 46.78 7 VAL D N 1
ATOM 3459 C CA . VAL D 2 7 ? 10.916 31.044 59.655 1.00 43.92 7 VAL D CA 1
ATOM 3460 C C . VAL D 2 7 ? 11.197 30.274 60.926 1.00 41.71 7 VAL D C 1
ATOM 3461 O O . VAL D 2 7 ? 12.245 29.730 61.080 1.00 37.11 7 VAL D O 1
ATOM 3465 N N . LEU D 2 8 ? 10.198 30.150 61.799 1.00 43.99 8 LEU D N 1
ATOM 3466 C CA . LEU D 2 8 ? 10.338 29.430 63.005 1.00 44.99 8 LEU D CA 1
ATOM 3467 C C . LEU D 2 8 ? 10.688 27.920 62.741 1.00 45.35 8 LEU D C 1
ATOM 3468 O O . LEU D 2 8 ? 11.545 27.371 63.414 1.00 49.55 8 LEU D O 1
ATOM 3473 N N . ASP D 2 9 ? 10.109 27.324 61.707 1.00 47.72 9 ASP D N 1
ATOM 3474 C CA . ASP D 2 9 ? 10.346 25.888 61.362 1.00 49.13 9 ASP D CA 1
ATOM 3475 C C . ASP D 2 9 ? 11.747 25.605 60.931 1.00 45.74 9 ASP D C 1
ATOM 3476 O O . ASP D 2 9 ? 12.327 24.575 61.294 1.00 42.43 9 ASP D O 1
ATOM 3481 N N . LYS D 2 10 ? 12.317 26.509 60.140 1.00 42.72 10 LYS D N 1
ATOM 3482 C CA . LYS D 2 10 ? 13.694 26.339 59.708 1.00 43.66 10 LYS D CA 1
ATOM 3483 C C . LYS D 2 10 ? 14.674 26.474 60.899 1.00 41.55 10 LYS D C 1
ATOM 3484 O O . LYS D 2 10 ? 15.601 25.675 61.062 1.00 39.07 10 LYS D O 1
ATOM 3490 N N . ALA D 2 11 ? 14.431 27.430 61.769 1.00 38.32 11 ALA D N 1
ATOM 3491 C CA . ALA D 2 11 ? 15.270 27.618 62.971 1.00 35.06 11 ALA D CA 1
ATOM 3492 C C . ALA D 2 11 ? 15.197 26.378 63.942 1.00 36.39 11 ALA D C 1
ATOM 3493 O O . ALA D 2 11 ? 16.218 25.930 64.465 1.00 40.07 11 ALA D O 1
ATOM 3495 N N . LYS D 2 12 ? 14.006 25.781 64.073 1.00 40.96 12 LYS D N 1
ATOM 3496 C CA . LYS D 2 12 ? 13.790 24.559 64.853 1.00 44.82 12 LYS D CA 1
ATOM 3497 C C . LYS D 2 12 ? 14.542 23.407 64.283 1.00 40.23 12 LYS D C 1
ATOM 3498 O O . LYS D 2 12 ? 15.266 22.739 65.000 1.00 41.09 12 LYS D O 1
ATOM 3504 N N . ASP D 2 13 ? 14.395 23.232 62.980 1.00 38.62 13 ASP D N 1
ATOM 3505 C CA . ASP D 2 13 ? 15.104 22.196 62.283 1.00 42.02 13 ASP D CA 1
ATOM 3506 C C . ASP D 2 13 ? 16.627 22.249 62.521 1.00 40.57 13 ASP D C 1
ATOM 3507 O O . ASP D 2 13 ? 17.266 21.198 62.766 1.00 36.04 13 ASP D O 1
ATOM 3512 N N . GLU D 2 14 ? 17.167 23.461 62.348 1.00 40.60 14 GLU D N 1
ATOM 3513 C CA . GLU D 2 14 ? 18.581 23.733 62.470 1.00 40.31 14 GLU D CA 1
ATOM 3514 C C . GLU D 2 14 ? 19.089 23.442 63.894 1.00 37.26 14 GLU D C 1
ATOM 3515 O O . GLU D 2 14 ? 20.074 22.785 64.045 1.00 39.39 14 GLU D O 1
ATOM 3521 N N . ALA D 2 15 ? 18.295 23.822 64.882 1.00 36.55 15 ALA D N 1
ATOM 3522 C CA . ALA D 2 15 ? 18.598 23.624 66.262 1.00 33.79 15 ALA D CA 1
ATOM 3523 C C . ALA D 2 15 ? 18.485 22.187 66.679 1.00 36.10 15 ALA D C 1
ATOM 3524 O O . ALA D 2 15 ? 19.378 21.721 67.386 1.00 35.05 15 ALA D O 1
ATOM 3526 N N . GLU D 2 16 ? 17.449 21.502 66.209 1.00 38.26 16 GLU D N 1
ATOM 3527 C CA . GLU D 2 16 ? 17.284 20.112 66.525 1.00 41.82 16 GLU D CA 1
ATOM 3528 C C . GLU D 2 16 ? 18.420 19.310 65.862 1.00 40.52 16 GLU D C 1
ATOM 3529 O O . GLU D 2 16 ? 18.928 18.363 66.463 1.00 43.29 16 GLU D O 1
ATOM 3535 N N . ASN D 2 17 ? 18.782 19.634 64.645 1.00 41.56 17 ASN D N 1
ATOM 3536 C CA . ASN D 2 17 ? 19.936 18.952 63.956 1.00 41.73 17 ASN D CA 1
ATOM 3537 C C . ASN D 2 17 ? 21.240 19.159 64.677 1.00 40.00 17 ASN D C 1
ATOM 3538 O O . ASN D 2 17 ? 22.031 18.189 64.858 1.00 40.54 17 ASN D O 1
ATOM 3543 N N . ARG D 2 18 ? 21.454 20.366 65.174 1.00 38.27 18 ARG D N 1
ATOM 3544 C CA . ARG D 2 18 ? 22.687 20.668 65.781 1.00 39.95 18 ARG D CA 1
ATOM 3545 C C . ARG D 2 18 ? 22.855 19.931 67.101 1.00 39.04 18 ARG D C 1
ATOM 3546 O O . ARG D 2 18 ? 23.983 19.533 67.421 1.00 39.02 18 ARG D O 1
ATOM 3554 N N . VAL D 2 19 ? 21.783 19.842 67.872 1.00 39.74 19 VAL D N 1
ATOM 3555 C CA . VAL D 2 19 ? 21.767 19.023 69.135 1.00 43.47 19 VAL D CA 1
ATOM 3556 C C . VAL D 2 19 ? 22.092 17.526 68.798 1.00 45.27 19 VAL D C 1
ATOM 3557 O O . VAL D 2 19 ? 22.873 16.888 69.494 1.00 44.12 19 VAL D O 1
ATOM 3561 N N . ARG D 2 20 ? 21.564 17.021 67.682 1.00 43.44 20 ARG D N 1
ATOM 3562 C CA . ARG D 2 20 ? 21.798 15.618 67.281 1.00 46.89 20 ARG D CA 1
ATOM 3563 C C . ARG D 2 20 ? 23.223 15.514 66.875 1.00 46.96 20 ARG D C 1
ATOM 3564 O O . ARG D 2 20 ? 23.853 14.536 67.222 1.00 44.87 20 ARG D O 1
ATOM 3572 N N . GLU D 2 21 ? 23.780 16.583 66.272 1.00 44.40 21 GLU D N 1
ATOM 3573 C CA . GLU D 2 21 ? 25.210 16.535 65.955 1.00 43.44 21 GLU D CA 1
ATOM 3574 C C . GLU D 2 21 ? 26.014 16.577 67.197 1.00 42.31 21 GLU D C 1
ATOM 3575 O O . GLU D 2 21 ? 26.961 15.836 67.275 1.00 44.72 21 GLU D O 1
ATOM 3581 N N . LEU D 2 22 ? 25.644 17.389 68.186 1.00 38.84 22 LEU D N 1
ATOM 3582 C CA . LEU D 2 22 ? 26.332 17.342 69.458 1.00 39.30 22 LEU D CA 1
ATOM 3583 C C . LEU D 2 22 ? 26.358 15.926 70.118 1.00 40.14 22 LEU D C 1
ATOM 3584 O O . LEU D 2 22 ? 27.384 15.486 70.587 1.00 43.12 22 LEU D O 1
ATOM 3589 N N . LYS D 2 23 ? 25.236 15.244 70.126 1.00 41.96 23 LYS D N 1
ATOM 3590 C CA . LYS D 2 23 ? 25.097 13.943 70.718 1.00 43.39 23 LYS D CA 1
ATOM 3591 C C . LYS D 2 23 ? 26.069 13.030 70.001 1.00 43.89 23 LYS D C 1
ATOM 3592 O O . LYS D 2 23 ? 26.897 12.413 70.630 1.00 45.56 23 LYS D O 1
ATOM 3598 N N . GLN D 2 24 ? 26.017 13.053 68.686 1.00 42.99 24 GLN D N 1
ATOM 3599 C CA . GLN D 2 24 ? 26.993 12.409 67.840 1.00 46.78 24 GLN D CA 1
ATOM 3600 C C . GLN D 2 24 ? 28.420 12.661 68.151 1.00 48.78 24 GLN D C 1
ATOM 3601 O O . GLN D 2 24 ? 29.186 11.700 68.271 1.00 47.47 24 GLN D O 1
ATOM 3607 N N . ARG D 2 25 ? 28.786 13.936 68.292 1.00 46.16 25 ARG D N 1
ATOM 3608 C CA . ARG D 2 25 ? 30.194 14.273 68.602 1.00 47.43 25 ARG D CA 1
ATOM 3609 C C . ARG D 2 25 ? 30.639 13.734 69.980 1.00 45.40 25 ARG D C 1
ATOM 3610 O O . ARG D 2 25 ? 31.752 13.328 70.152 1.00 48.74 25 ARG D O 1
ATOM 3618 N N . LEU D 2 26 ? 29.738 13.760 70.947 1.00 45.34 26 LEU D N 1
ATOM 3619 C CA . LEU D 2 26 ? 30.008 13.276 72.300 1.00 46.02 26 LEU D CA 1
ATOM 3620 C C . LEU D 2 26 ? 30.052 11.754 72.373 1.00 47.72 26 LEU D C 1
ATOM 3621 O O . LEU D 2 26 ? 30.736 11.227 73.208 1.00 45.98 26 LEU D O 1
ATOM 3626 N N . GLU D 2 27 ? 29.312 11.090 71.509 1.00 49.94 27 GLU D N 1
ATOM 3627 C CA . GLU D 2 27 ? 29.460 9.640 71.279 1.00 53.73 27 GLU D CA 1
ATOM 3628 C C . GLU D 2 27 ? 30.789 9.250 70.639 1.00 56.62 27 GLU D C 1
ATOM 3629 O O . GLU D 2 27 ? 31.432 8.318 71.153 1.00 55.17 27 GLU D O 1
ATOM 3635 N N . GLU D 2 28 ? 31.251 9.979 69.626 1.00 56.55 28 GLU D N 1
ATOM 3636 C CA . GLU D 2 28 ? 32.622 9.828 69.153 1.00 60.60 28 GLU D CA 1
ATOM 3637 C C . GLU D 2 28 ? 33.555 9.988 70.311 1.00 61.28 28 GLU D C 1
ATOM 3638 O O . GLU D 2 28 ? 34.370 9.139 70.542 1.00 64.42 28 GLU D O 1
ATOM 3644 N N . LEU D 2 29 ? 33.455 11.094 71.032 1.00 59.29 29 LEU D N 1
ATOM 3645 C CA . LEU D 2 29 ? 34.346 11.297 72.173 1.00 61.59 29 LEU D CA 1
ATOM 3646 C C . LEU D 2 29 ? 34.300 10.179 73.235 1.00 63.17 29 LEU D C 1
ATOM 3647 O O . LEU D 2 29 ? 35.329 9.807 73.758 1.00 62.47 29 LEU D O 1
ATOM 3652 N N . TYR D 2 30 ? 33.120 9.644 73.516 1.00 64.48 30 TYR D N 1
ATOM 3653 C CA . TYR D 2 30 ? 32.953 8.570 74.522 1.00 66.38 30 TYR D CA 1
ATOM 3654 C C . TYR D 2 30 ? 33.454 7.219 74.026 1.00 68.87 30 TYR D C 1
ATOM 3655 O O . TYR D 2 30 ? 33.951 6.390 74.816 1.00 74.47 30 TYR D O 1
ATOM 3664 N N . LYS D 2 31 ? 33.331 7.008 72.719 1.00 70.68 31 LYS D N 1
ATOM 3665 C CA . LYS D 2 31 ? 33.751 5.776 72.054 1.00 75.46 31 LYS D CA 1
ATOM 3666 C C . LYS D 2 31 ? 35.268 5.628 72.086 1.00 78.78 31 LYS D C 1
ATOM 3667 O O . LYS D 2 31 ? 35.792 4.554 72.394 1.00 87.56 31 LYS D O 1
ATOM 3673 N N . GLU D 2 32 ? 35.957 6.686 71.682 1.00 78.66 32 GLU D N 1
ATOM 3674 C CA . GLU D 2 32 ? 37.410 6.709 71.675 1.00 85.13 32 GLU D CA 1
ATOM 3675 C C . GLU D 2 32 ? 37.975 6.999 73.058 1.00 85.66 32 GLU D C 1
ATOM 3676 O O . GLU D 2 32 ? 39.182 6.888 73.253 1.00 92.49 32 GLU D O 1
ATOM 3682 N N . ALA D 2 33 ? 37.111 7.280 74.031 1.00 83.73 33 ALA D N 1
ATOM 3683 C CA . ALA D 2 33 ? 37.497 7.167 75.450 1.00 87.49 33 ALA D CA 1
ATOM 3684 C C . ALA D 2 33 ? 37.460 5.714 75.960 1.00 91.41 33 ALA D C 1
ATOM 3685 O O . ALA D 2 33 ? 38.341 5.295 76.700 1.00 87.30 33 ALA D O 1
ATOM 3687 N N . ARG D 2 34 ? 36.401 4.996 75.582 1.00 95.35 34 ARG D N 1
ATOM 3688 C CA . ARG D 2 34 ? 36.162 3.613 75.987 1.00 101.26 34 ARG D CA 1
ATOM 3689 C C . ARG D 2 34 ? 37.292 2.658 75.633 1.00 108.66 34 ARG D C 1
ATOM 3690 O O . ARG D 2 34 ? 37.743 1.884 76.480 1.00 111.83 34 ARG D O 1
ATOM 3698 N N . LYS D 2 35 ? 37.728 2.702 74.377 1.00 110.08 35 LYS D N 1
ATOM 3699 C CA . LYS D 2 35 ? 38.780 1.793 73.884 1.00 111.14 35 LYS D CA 1
ATOM 3700 C C . LYS D 2 35 ? 40.126 2.064 74.520 1.00 109.77 35 LYS D C 1
ATOM 3701 O O . LYS D 2 35 ? 40.909 1.156 74.803 1.00 113.77 35 LYS D O 1
ATOM 3707 N N . LEU D 2 36 ? 40.359 3.345 74.741 1.00 106.51 36 LEU D N 1
ATOM 3708 C CA . LEU D 2 36 ? 41.673 3.891 74.913 1.00 105.36 36 LEU D CA 1
ATOM 3709 C C . LEU D 2 36 ? 42.042 3.794 76.377 1.00 105.06 36 LEU D C 1
ATOM 3710 O O . LEU D 2 36 ? 41.196 3.487 77.227 1.00 105.94 36 LEU D O 1
ATOM 3715 N N . ASP D 2 37 ? 43.313 4.013 76.698 1.00 104.24 37 ASP D N 1
ATOM 3716 C CA . ASP D 2 37 ? 43.706 3.830 78.077 1.00 100.72 37 ASP D CA 1
ATOM 3717 C C . ASP D 2 37 ? 43.127 4.897 78.966 1.00 97.44 37 ASP D C 1
ATOM 3718 O O . ASP D 2 37 ? 42.736 5.975 78.529 1.00 96.04 37 ASP D O 1
ATOM 3723 N N . LEU D 2 38 ? 43.165 4.569 80.241 1.00 98.43 38 LEU D N 1
ATOM 3724 C CA . LEU D 2 38 ? 42.387 5.206 81.269 1.00 95.78 38 LEU D CA 1
ATOM 3725 C C . LEU D 2 38 ? 43.254 6.243 82.021 1.00 95.43 38 LEU D C 1
ATOM 3726 O O . LEU D 2 38 ? 43.260 6.253 83.258 1.00 101.27 38 LEU D O 1
ATOM 3731 N N . THR D 2 39 ? 43.967 7.127 81.302 1.00 91.38 39 THR D N 1
ATOM 3732 C CA . THR D 2 39 ? 44.875 8.087 81.980 1.00 93.73 39 THR D CA 1
ATOM 3733 C C . THR D 2 39 ? 44.132 9.345 82.368 1.00 91.63 39 THR D C 1
ATOM 3734 O O . THR D 2 39 ? 43.111 9.644 81.767 1.00 92.62 39 THR D O 1
ATOM 3738 N N . GLN D 2 40 ? 44.644 10.091 83.350 1.00 91.60 40 GLN D N 1
ATOM 3739 C CA . GLN D 2 40 ? 43.984 11.348 83.767 1.00 88.71 40 GLN D CA 1
ATOM 3740 C C . GLN D 2 40 ? 44.106 12.473 82.769 1.00 85.06 40 GLN D C 1
ATOM 3741 O O . GLN D 2 40 ? 43.122 13.146 82.468 1.00 78.17 40 GLN D O 1
ATOM 3747 N N . GLU D 2 41 ? 45.313 12.678 82.267 1.00 85.17 41 GLU D N 1
ATOM 3748 C CA . GLU D 2 41 ? 45.546 13.690 81.239 1.00 82.51 41 GLU D CA 1
ATOM 3749 C C . GLU D 2 41 ? 44.574 13.539 80.023 1.00 79.82 41 GLU D C 1
ATOM 3750 O O . GLU D 2 41 ? 43.957 14.521 79.585 1.00 71.90 41 GLU D O 1
ATOM 3756 N N . MET D 2 42 ? 44.445 12.298 79.531 1.00 80.05 42 MET D N 1
ATOM 3757 C CA . MET D 2 42 ? 43.705 11.989 78.312 1.00 79.53 42 MET D CA 1
ATOM 3758 C C . MET D 2 42 ? 42.181 12.185 78.534 1.00 74.70 42 MET D C 1
ATOM 3759 O O . MET D 2 42 ? 41.453 12.607 77.619 1.00 66.02 42 MET D O 1
ATOM 3764 N N . ARG D 2 43 ? 41.750 11.904 79.767 1.00 72.88 43 ARG D N 1
ATOM 3765 C CA . ARG D 2 43 ? 40.373 11.998 80.222 1.00 70.71 43 ARG D CA 1
ATOM 3766 C C . ARG D 2 43 ? 39.935 13.430 80.456 1.00 69.00 43 ARG D C 1
ATOM 3767 O O . ARG D 2 43 ? 38.815 13.840 80.091 1.00 67.59 43 ARG D O 1
ATOM 3775 N N . GLN D 2 44 ? 40.804 14.196 81.106 1.00 68.68 44 GLN D N 1
ATOM 3776 C CA . GLN D 2 44 ? 40.598 15.626 81.224 1.00 67.94 44 GLN D CA 1
ATOM 3777 C C . GLN D 2 44 ? 40.497 16.303 79.845 1.00 65.03 44 GLN D C 1
ATOM 3778 O O . GLN D 2 44 ? 39.657 17.160 79.682 1.00 66.60 44 GLN D O 1
ATOM 3784 N N . GLU D 2 45 ? 41.345 15.909 78.879 1.00 64.06 45 GLU D N 1
ATOM 3785 C CA . GLU D 2 45 ? 41.256 16.428 77.509 1.00 61.54 45 GLU D CA 1
ATOM 3786 C C . GLU D 2 45 ? 39.859 16.157 76.905 1.00 57.64 45 GLU D C 1
ATOM 3787 O O . GLU D 2 45 ? 39.341 17.005 76.223 1.00 51.31 45 GLU D O 1
ATOM 3793 N N . LEU D 2 46 ? 39.297 14.979 77.164 1.00 55.94 46 LEU D N 1
ATOM 3794 C CA . LEU D 2 46 ? 38.000 14.617 76.589 1.00 54.14 46 LEU D CA 1
ATOM 3795 C C . LEU D 2 46 ? 36.877 15.425 77.229 1.00 49.52 46 LEU D C 1
ATOM 3796 O O . LEU D 2 46 ? 36.047 15.930 76.535 1.00 44.10 46 LEU D O 1
ATOM 3801 N N . VAL D 2 47 ? 36.920 15.574 78.549 1.00 50.45 47 VAL D N 1
ATOM 3802 C CA . VAL D 2 47 ? 35.999 16.388 79.254 1.00 49.70 47 VAL D CA 1
ATOM 3803 C C . VAL D 2 47 ? 36.071 17.821 78.741 1.00 50.79 47 VAL D C 1
ATOM 3804 O O . VAL D 2 47 ? 35.019 18.412 78.438 1.00 46.97 47 VAL D O 1
ATOM 3808 N N . ASP D 2 48 ? 37.286 18.366 78.594 1.00 52.09 48 ASP D N 1
ATOM 3809 C CA . ASP D 2 48 ? 37.440 19.705 77.968 1.00 53.80 48 ASP D CA 1
ATOM 3810 C C . ASP D 2 48 ? 36.948 19.780 76.553 1.00 50.53 48 ASP D C 1
ATOM 3811 O O . ASP D 2 48 ? 36.267 20.782 76.159 1.00 47.76 48 ASP D O 1
ATOM 3816 N N . LYS D 2 49 ? 37.256 18.767 75.733 1.00 47.51 49 LYS D N 1
ATOM 3817 C CA . LYS D 2 49 ? 36.663 18.799 74.389 1.00 47.36 49 LYS D CA 1
ATOM 3818 C C . LYS D 2 49 ? 35.126 18.805 74.397 1.00 43.41 49 LYS D C 1
ATOM 3819 O O . LYS D 2 49 ? 34.510 19.349 73.500 1.00 41.83 49 LYS D O 1
ATOM 3825 N N . ALA D 2 50 ? 34.521 18.176 75.397 1.00 40.72 50 ALA D N 1
ATOM 3826 C CA . ALA D 2 50 ? 33.083 18.070 75.531 1.00 41.40 50 ALA D CA 1
ATOM 3827 C C . ALA D 2 50 ? 32.519 19.463 75.839 1.00 42.12 50 ALA D C 1
ATOM 3828 O O . ALA D 2 50 ? 31.567 19.893 75.197 1.00 37.39 50 ALA D O 1
ATOM 3830 N N . ARG D 2 51 ? 33.159 20.170 76.772 1.00 43.86 51 ARG D N 1
ATOM 3831 C CA . ARG D 2 51 ? 32.754 21.500 77.117 1.00 42.07 51 ARG D CA 1
ATOM 3832 C C . ARG D 2 51 ? 32.876 22.375 75.920 1.00 41.10 51 ARG D C 1
ATOM 3833 O O . ARG D 2 51 ? 31.926 23.099 75.666 1.00 38.52 51 ARG D O 1
ATOM 3841 N N . ALA D 2 52 ? 33.977 22.253 75.140 1.00 38.61 52 ALA D N 1
ATOM 3842 C CA . ALA D 2 52 ? 34.162 23.077 74.005 1.00 37.26 52 ALA D CA 1
ATOM 3843 C C . ALA D 2 52 ? 33.145 22.745 72.876 1.00 39.50 52 ALA D C 1
ATOM 3844 O O . ALA D 2 52 ? 32.692 23.667 72.124 1.00 36.19 52 ALA D O 1
ATOM 3846 N N . ALA D 2 53 ? 32.829 21.453 72.736 1.00 35.83 53 ALA D N 1
ATOM 3847 C CA . ALA D 2 53 ? 31.856 21.012 71.803 1.00 36.87 53 ALA D CA 1
ATOM 3848 C C . ALA D 2 53 ? 30.442 21.596 72.156 1.00 36.61 53 ALA D C 1
ATOM 3849 O O . ALA D 2 53 ? 29.759 22.063 71.277 1.00 36.44 53 ALA D O 1
ATOM 3851 N N . SER D 2 54 ? 30.026 21.575 73.399 1.00 39.31 54 SER D N 1
ATOM 3852 C CA . SER D 2 54 ? 28.830 22.341 73.772 1.00 40.91 54 SER D CA 1
ATOM 3853 C C . SER D 2 54 ? 28.872 23.825 73.467 1.00 37.16 54 SER D C 1
ATOM 3854 O O . SER D 2 54 ? 27.872 24.369 72.995 1.00 37.41 54 SER D O 1
ATOM 3857 N N . LEU D 2 55 ? 30.006 24.446 73.702 1.00 37.42 55 LEU D N 1
ATOM 3858 C CA . LEU D 2 55 ? 30.162 25.870 73.427 1.00 39.19 55 LEU D CA 1
ATOM 3859 C C . LEU D 2 55 ? 29.916 26.109 71.945 1.00 36.12 55 LEU D C 1
ATOM 3860 O O . LEU D 2 55 ? 29.225 27.053 71.566 1.00 34.58 55 LEU D O 1
ATOM 3865 N N . GLN D 2 56 ? 30.454 25.237 71.116 1.00 32.89 56 GLN D N 1
ATOM 3866 C CA . GLN D 2 56 ? 30.293 25.333 69.718 1.00 33.21 56 GLN D CA 1
ATOM 3867 C C . GLN D 2 56 ? 28.831 25.173 69.360 1.00 33.87 56 GLN D C 1
ATOM 3868 O O . GLN D 2 56 ? 28.339 25.950 68.561 1.00 34.65 56 GLN D O 1
ATOM 3874 N N . ALA D 2 57 ? 28.160 24.136 69.846 1.00 34.82 57 ALA D N 1
ATOM 3875 C CA . ALA D 2 57 ? 26.699 23.989 69.574 1.00 35.32 57 ALA D CA 1
ATOM 3876 C C . ALA D 2 57 ? 25.883 25.224 69.971 1.00 37.98 57 ALA D C 1
ATOM 3877 O O . ALA D 2 57 ? 24.983 25.654 69.210 1.00 34.96 57 ALA D O 1
ATOM 3879 N N . ASN D 2 58 ? 26.272 25.838 71.076 1.00 35.85 58 ASN D N 1
ATOM 3880 C CA . ASN D 2 58 ? 25.601 26.989 71.549 1.00 39.00 58 ASN D CA 1
ATOM 3881 C C . ASN D 2 58 ? 25.829 28.176 70.606 1.00 39.31 58 ASN D C 1
ATOM 3882 O O . ASN D 2 58 ? 24.863 28.907 70.291 1.00 33.56 58 ASN D O 1
ATOM 3887 N N . GLY D 2 59 ? 27.089 28.324 70.133 1.00 35.87 59 GLY D N 1
ATOM 3888 C CA . GLY D 2 59 ? 27.395 29.218 69.102 1.00 34.61 59 GLY D CA 1
ATOM 3889 C C . GLY D 2 59 ? 26.514 29.117 67.871 1.00 32.97 59 GLY D C 1
ATOM 3890 O O . GLY D 2 59 ? 26.172 30.152 67.277 1.00 27.79 59 GLY D O 1
ATOM 3891 N N . ASP D 2 60 ? 26.290 27.890 67.400 1.00 31.62 60 ASP D N 1
ATOM 3892 C CA . ASP D 2 60 ? 25.743 27.615 66.147 1.00 31.75 60 ASP D CA 1
ATOM 3893 C C . ASP D 2 60 ? 24.243 27.808 66.247 1.00 32.73 60 ASP D C 1
ATOM 3894 O O . ASP D 2 60 ? 23.630 28.122 65.248 1.00 32.58 60 ASP D O 1
ATOM 3899 N N . ILE D 2 61 ? 23.691 27.509 67.403 1.00 31.99 61 ILE D N 1
ATOM 3900 C CA . ILE D 2 61 ? 22.291 27.756 67.633 1.00 37.78 61 ILE D CA 1
ATOM 3901 C C . ILE D 2 61 ? 22.027 29.247 67.836 1.00 36.54 61 ILE D C 1
ATOM 3902 O O . ILE D 2 61 ? 21.134 29.759 67.285 1.00 36.42 61 ILE D O 1
ATOM 3907 N N . PHE D 2 62 ? 22.902 29.929 68.542 1.00 37.24 62 PHE D N 1
ATOM 3908 C CA . PHE D 2 62 ? 22.865 31.372 68.568 1.00 36.79 62 PHE D CA 1
ATOM 3909 C C . PHE D 2 62 ? 22.864 31.963 67.164 1.00 37.89 62 PHE D C 1
ATOM 3910 O O . PHE D 2 62 ? 22.064 32.828 66.833 1.00 34.17 62 PHE D O 1
ATOM 3918 N N . TYR D 2 63 ? 23.763 31.484 66.316 1.00 35.56 63 TYR D N 1
ATOM 3919 C CA . TYR D 2 63 ? 23.845 31.983 65.012 1.00 34.24 63 TYR D CA 1
ATOM 3920 C C . TYR D 2 63 ? 22.535 31.686 64.230 1.00 35.91 63 TYR D C 1
ATOM 3921 O O . TYR D 2 63 ? 22.138 32.479 63.398 1.00 33.81 63 TYR D O 1
ATOM 3930 N N . ALA D 2 64 ? 21.988 30.473 64.356 1.00 35.21 64 ALA D N 1
ATOM 3931 C CA . ALA D 2 64 ? 20.767 30.157 63.661 1.00 38.56 64 ALA D CA 1
ATOM 3932 C C . ALA D 2 64 ? 19.640 31.160 64.033 1.00 38.13 64 ALA D C 1
ATOM 3933 O O . ALA D 2 64 ? 18.836 31.453 63.190 1.00 37.57 64 ALA D O 1
ATOM 3935 N N . ILE D 2 65 ? 19.569 31.535 65.288 1.00 38.38 65 ILE D N 1
ATOM 3936 C CA . ILE D 2 65 ? 18.553 32.458 65.762 1.00 44.88 65 ILE D CA 1
ATOM 3937 C C . ILE D 2 65 ? 18.850 33.896 65.301 1.00 42.01 65 ILE D C 1
ATOM 3938 O O . ILE D 2 65 ? 17.909 34.548 64.877 1.00 37.79 65 ILE D O 1
ATOM 3943 N N . LEU D 2 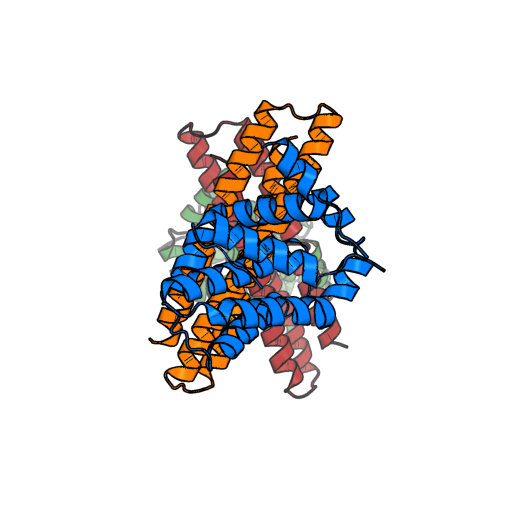66 ? 20.131 34.331 65.249 1.00 40.56 66 LEU D N 1
ATOM 3944 C CA . LEU D 2 66 ? 20.472 35.599 64.627 1.00 40.56 66 LEU D CA 1
ATOM 3945 C C . LEU D 2 66 ? 20.023 35.608 63.180 1.00 42.57 66 LEU D C 1
ATOM 3946 O O . LEU D 2 66 ? 19.534 36.630 62.732 1.00 42.28 66 LEU D O 1
ATOM 3951 N N . ARG D 2 67 ? 20.243 34.517 62.433 1.00 41.64 67 ARG D N 1
ATOM 3952 C CA . ARG D 2 67 ? 19.794 34.442 61.017 1.00 41.13 67 ARG D CA 1
ATOM 3953 C C . ARG D 2 67 ? 18.262 34.510 60.869 1.00 37.35 67 ARG D C 1
ATOM 3954 O O . ARG D 2 67 ? 17.782 35.153 59.946 1.00 34.06 67 ARG D O 1
ATOM 3962 N N . ALA D 2 68 ? 17.529 33.778 61.727 1.00 36.99 68 ALA D N 1
ATOM 3963 C CA . ALA D 2 68 ? 16.082 33.789 61.666 1.00 37.13 68 ALA D CA 1
ATOM 3964 C C . ALA D 2 68 ? 15.458 35.218 61.988 1.00 36.84 68 ALA D C 1
ATOM 3965 O O . ALA D 2 68 ? 14.550 35.693 61.291 1.00 37.23 68 ALA D O 1
ATOM 3967 N N . LEU D 2 69 ? 16.043 35.907 62.941 1.00 36.70 69 LEU D N 1
ATOM 3968 C CA . LEU D 2 69 ? 15.685 37.253 63.242 1.00 38.80 69 LEU D CA 1
ATOM 3969 C C . LEU D 2 69 ? 16.010 38.168 62.116 1.00 41.39 69 LEU D C 1
ATOM 3970 O O . LEU D 2 69 ? 15.183 39.073 61.780 1.00 43.75 69 LEU D O 1
ATOM 3975 N N . ALA D 2 70 ? 17.124 37.934 61.439 1.00 38.44 70 ALA D N 1
ATOM 3976 C CA . ALA D 2 70 ? 17.443 38.783 60.328 1.00 38.31 70 ALA D CA 1
ATOM 3977 C C . ALA D 2 70 ? 16.439 38.575 59.199 1.00 38.21 70 ALA D C 1
ATOM 3978 O O . ALA D 2 70 ? 16.031 39.543 58.488 1.00 38.98 70 ALA D O 1
ATOM 3980 N N . GLU D 2 71 ? 16.159 37.328 58.900 1.00 38.86 71 GLU D N 1
ATOM 3981 C CA . GLU D 2 71 ? 15.219 37.017 57.837 1.00 38.78 71 GLU D CA 1
ATOM 3982 C C . GLU D 2 71 ? 13.818 37.613 58.215 1.00 38.37 71 GLU D C 1
ATOM 3983 O O . GLU D 2 71 ? 13.102 38.082 57.344 1.00 38.69 71 GLU D O 1
ATOM 3989 N N . ALA D 2 72 ? 13.444 37.489 59.487 1.00 37.37 72 ALA D N 1
ATOM 3990 C CA . ALA D 2 72 ? 12.202 38.037 59.991 1.00 38.66 72 ALA D CA 1
ATOM 3991 C C . ALA D 2 72 ? 12.134 39.540 59.734 1.00 41.30 72 ALA D C 1
ATOM 3992 O O . ALA D 2 72 ? 11.077 40.053 59.329 1.00 45.10 72 ALA D O 1
ATOM 3994 N N . GLU D 2 73 ? 13.225 40.245 60.013 1.00 42.23 73 GLU D N 1
ATOM 3995 C CA . GLU D 2 73 ? 13.241 41.658 59.828 1.00 45.14 73 GLU D CA 1
ATOM 3996 C C . GLU D 2 73 ? 13.083 42.011 58.330 1.00 45.53 73 GLU D C 1
ATOM 3997 O O . GLU D 2 73 ? 12.305 42.862 58.022 1.00 43.15 73 GLU D O 1
ATOM 4003 N N . LYS D 2 74 ? 13.671 41.255 57.423 1.00 44.23 74 LYS D N 1
ATOM 4004 C CA . LYS D 2 74 ? 13.472 41.500 56.024 1.00 46.71 74 LYS D CA 1
ATOM 4005 C C . LYS D 2 74 ? 12.036 41.332 55.597 1.00 45.33 74 LYS D C 1
ATOM 4006 O O . LYS D 2 74 ? 11.536 42.135 54.803 1.00 48.18 74 LYS D O 1
ATOM 4012 N N . LEU D 2 75 ? 11.410 40.268 56.082 1.00 45.60 75 LEU D N 1
ATOM 4013 C CA . LEU D 2 75 ? 10.002 40.009 55.807 1.00 45.91 75 LEU D CA 1
ATOM 4014 C C . LEU D 2 75 ? 9.165 41.197 56.280 1.00 47.49 75 LEU D C 1
ATOM 4015 O O . LEU D 2 75 ? 8.205 41.590 55.589 1.00 46.83 75 LEU D O 1
ATOM 4020 N N . LYS D 2 76 ? 9.559 41.816 57.403 1.00 47.01 76 LYS D N 1
ATOM 4021 C CA . LYS D 2 76 ? 8.775 42.880 57.953 1.00 52.94 76 LYS D CA 1
ATOM 4022 C C . LYS D 2 76 ? 8.883 44.125 57.095 1.00 57.33 76 LYS D C 1
ATOM 4023 O O . LYS D 2 76 ? 7.863 44.714 56.747 1.00 60.29 76 LYS D O 1
ATOM 4029 N N . LYS D 2 77 ? 10.114 44.466 56.701 1.00 56.14 77 LYS D N 1
ATOM 4030 C CA . LYS D 2 77 ? 10.369 45.586 55.790 1.00 59.46 77 LYS D CA 1
ATOM 4031 C C . LYS D 2 77 ? 9.693 45.434 54.438 1.00 58.78 77 LYS D C 1
ATOM 4032 O O . LYS D 2 77 ? 9.235 46.414 53.884 1.00 62.07 77 LYS D O 1
ATOM 4038 N N . ALA D 2 78 ? 9.640 44.218 53.907 1.00 55.68 78 ALA D N 1
ATOM 4039 C CA . ALA D 2 78 ? 8.839 43.932 52.709 1.00 57.65 78 ALA D CA 1
ATOM 4040 C C . ALA D 2 78 ? 7.323 43.945 52.927 1.00 59.53 78 ALA D C 1
ATOM 4041 O O . ALA D 2 78 ? 6.577 43.782 51.963 1.00 63.91 78 ALA D O 1
ATOM 4043 N N . GLY D 2 79 ? 6.873 44.054 54.178 1.00 58.96 79 GLY D N 1
ATOM 4044 C CA . GLY D 2 79 ? 5.459 44.014 54.499 1.00 62.58 79 GLY D CA 1
ATOM 4045 C C . GLY D 2 79 ? 4.783 42.641 54.406 1.00 60.76 79 GLY D C 1
ATOM 4046 O O . GLY D 2 79 ? 3.550 42.573 54.342 1.00 61.75 79 GLY D O 1
ATOM 4047 N N . LEU D 2 80 ? 5.559 41.569 54.443 1.00 56.88 80 LEU D N 1
ATOM 4048 C CA . LEU D 2 80 ? 5.029 40.195 54.407 1.00 57.70 80 LEU D CA 1
ATOM 4049 C C . LEU D 2 80 ? 4.741 39.606 55.773 1.00 58.84 80 LEU D C 1
ATOM 4050 O O . LEU D 2 80 ? 4.247 38.461 55.898 1.00 59.29 80 LEU D O 1
ATOM 4055 N N . VAL D 2 81 ? 5.050 40.357 56.814 1.00 59.28 81 VAL D N 1
ATOM 4056 C CA . VAL D 2 81 ? 4.767 39.940 58.188 1.00 59.37 81 VAL D CA 1
ATOM 4057 C C . VAL D 2 81 ? 4.588 41.268 58.917 1.00 61.91 81 VAL D C 1
ATOM 4058 O O . VAL D 2 81 ? 5.186 42.269 58.515 1.00 56.33 81 VAL D O 1
ATOM 4062 N N . ASN D 2 82 ? 3.859 41.246 60.027 1.00 65.79 82 ASN D N 1
ATOM 4063 C CA . ASN D 2 82 ? 3.505 42.468 60.717 1.00 68.67 82 ASN D CA 1
ATOM 4064 C C . ASN D 2 82 ? 4.206 42.476 62.082 1.00 67.57 82 ASN D C 1
ATOM 4065 O O . ASN D 2 82 ? 5.012 41.572 62.408 1.00 69.08 82 ASN D O 1
ATOM 4070 N N . SER D 2 83 ? 4.037 43.536 62.836 1.00 68.43 83 SER D N 1
ATOM 4071 C CA . SER D 2 83 ? 4.789 43.649 64.090 1.00 70.39 83 SER D CA 1
ATOM 4072 C C . SER D 2 83 ? 4.375 42.623 65.173 1.00 68.56 83 SER D C 1
ATOM 4073 O O . SER D 2 83 ? 5.194 42.318 66.026 1.00 64.73 83 SER D O 1
ATOM 4076 N N . GLN D 2 84 ? 3.116 42.164 65.127 1.00 71.12 84 GLN D N 1
ATOM 4077 C CA . GLN D 2 84 ? 2.556 41.164 66.046 1.00 76.26 84 GLN D CA 1
ATOM 4078 C C . GLN D 2 84 ? 3.113 39.768 65.760 1.00 73.64 84 GLN D C 1
ATOM 4079 O O . GLN D 2 84 ? 3.544 39.073 66.679 1.00 79.96 84 GLN D O 1
ATOM 4085 N N . GLN D 2 85 ? 3.101 39.379 64.488 1.00 69.36 85 GLN D N 1
ATOM 4086 C CA . GLN D 2 85 ? 3.610 38.094 64.061 1.00 65.53 85 GLN D CA 1
ATOM 4087 C C . GLN D 2 85 ? 5.097 37.987 64.312 1.00 63.83 85 GLN D C 1
ATOM 4088 O O . GLN D 2 85 ? 5.597 36.935 64.747 1.00 62.36 85 GLN D O 1
ATOM 4094 N N . LEU D 2 86 ? 5.793 39.098 64.062 1.00 62.24 86 LEU D N 1
ATOM 4095 C CA . LEU D 2 86 ? 7.190 39.244 64.442 1.00 60.74 86 LEU D CA 1
ATOM 4096 C C . LEU D 2 86 ? 7.390 39.169 65.959 1.00 60.88 86 LEU D C 1
ATOM 4097 O O . LEU D 2 86 ? 8.381 38.622 66.400 1.00 60.76 86 LEU D O 1
ATOM 4102 N N . ASP D 2 87 ? 6.457 39.732 66.743 1.00 64.92 87 ASP D N 1
ATOM 4103 C CA . ASP D 2 87 ? 6.489 39.586 68.216 1.00 66.34 87 ASP D CA 1
ATOM 4104 C C . ASP D 2 87 ? 6.384 38.098 68.650 1.00 64.11 87 ASP D C 1
ATOM 4105 O O . ASP D 2 87 ? 7.034 37.687 69.573 1.00 61.50 87 ASP D O 1
ATOM 4110 N N . GLU D 2 88 ? 5.479 37.356 68.012 1.00 64.82 88 GLU D N 1
ATOM 4111 C CA . GLU D 2 88 ? 5.280 35.959 68.297 1.00 64.16 88 GLU D CA 1
ATOM 4112 C C . GLU D 2 88 ? 6.506 35.163 67.879 1.00 61.15 88 GLU D C 1
ATOM 4113 O O . GLU D 2 88 ? 6.954 34.294 68.624 1.00 56.87 88 GLU D O 1
ATOM 4119 N N . LEU D 2 89 ? 7.099 35.538 66.748 1.00 56.94 89 LEU D N 1
ATOM 4120 C CA . LEU D 2 89 ? 8.280 34.840 66.261 1.00 53.99 89 LEU D CA 1
ATOM 4121 C C . LEU D 2 89 ? 9.477 35.020 67.196 1.00 52.24 89 LEU D C 1
ATOM 4122 O O . LEU D 2 89 ? 10.074 34.027 67.671 1.00 48.76 89 LEU D O 1
ATOM 4127 N N . LYS D 2 90 ? 9.724 36.257 67.593 1.00 54.67 90 LYS D N 1
ATOM 4128 C CA . LYS D 2 90 ? 10.800 36.556 68.573 1.00 53.36 90 LYS D CA 1
ATOM 4129 C C . LYS D 2 90 ? 10.579 35.709 69.813 1.00 54.35 90 LYS D C 1
ATOM 4130 O O . LYS D 2 90 ? 11.516 35.020 70.270 1.00 55.35 90 LYS D O 1
ATOM 4136 N N . ARG D 2 91 ? 9.333 35.709 70.329 1.00 56.02 91 ARG D N 1
ATOM 4137 C CA . ARG D 2 91 ? 8.975 34.877 71.526 1.00 60.08 91 ARG D CA 1
ATOM 4138 C C . ARG D 2 91 ? 9.324 33.369 71.355 1.00 55.74 91 ARG D C 1
ATOM 4139 O O . ARG D 2 91 ? 9.980 32.802 72.211 1.00 54.82 91 ARG D O 1
ATOM 4147 N N . ARG D 2 92 ? 8.911 32.782 70.234 1.00 53.06 92 ARG D N 1
ATOM 4148 C CA . ARG D 2 92 ? 9.143 31.374 69.927 1.00 54.54 92 ARG D CA 1
ATOM 4149 C C . ARG D 2 92 ? 10.605 31.039 69.709 1.00 51.71 92 ARG D C 1
ATOM 4150 O O . ARG D 2 92 ? 11.076 30.010 70.180 1.00 51.49 92 ARG D O 1
ATOM 4158 N N . LEU D 2 93 ? 11.341 31.940 69.042 1.00 48.45 93 LEU D N 1
ATOM 4159 C CA . LEU D 2 93 ? 12.769 31.797 68.915 1.00 46.24 93 LEU D CA 1
ATOM 4160 C C . LEU D 2 93 ? 13.543 31.813 70.210 1.00 47.36 93 LEU D C 1
ATOM 4161 O O . LEU D 2 93 ? 14.531 31.071 70.318 1.00 48.19 93 LEU D O 1
ATOM 4166 N N . GLU D 2 94 ? 13.161 32.644 71.175 1.00 52.33 94 GLU D N 1
ATOM 4167 C CA . GLU D 2 94 ? 13.829 32.656 72.480 1.00 55.87 94 GLU D CA 1
ATOM 4168 C C . GLU D 2 94 ? 13.509 31.376 73.304 1.00 53.97 94 GLU D C 1
ATOM 4169 O O . GLU D 2 94 ? 14.374 30.881 73.993 1.00 50.41 94 GLU D O 1
ATOM 4175 N N . GLU D 2 95 ? 12.267 30.901 73.260 1.00 57.86 95 GLU D N 1
ATOM 4176 C CA . GLU D 2 95 ? 11.915 29.665 73.968 1.00 60.71 95 GLU D CA 1
ATOM 4177 C C . GLU D 2 95 ? 12.669 28.528 73.303 1.00 58.37 95 GLU D C 1
ATOM 4178 O O . GLU D 2 95 ? 13.263 27.690 73.980 1.00 55.69 95 GLU D O 1
ATOM 4184 N N . LEU D 2 96 ? 12.734 28.569 71.967 1.00 55.58 96 LEU D N 1
ATOM 4185 C CA . LEU D 2 96 ? 13.545 27.613 71.231 1.00 52.29 96 LEU D CA 1
ATOM 4186 C C . LEU D 2 96 ? 14.995 27.561 71.627 1.00 50.67 96 LEU D C 1
ATOM 4187 O O . LEU D 2 96 ? 15.583 26.454 71.742 1.00 48.72 96 LEU D O 1
ATOM 4192 N N . ALA D 2 97 ? 15.626 28.746 71.748 1.00 51.81 97 ALA D N 1
ATOM 4193 C CA . ALA D 2 97 ? 17.042 28.806 72.130 1.00 50.38 97 ALA D CA 1
ATOM 4194 C C . ALA D 2 97 ? 17.209 28.141 73.520 1.00 47.26 97 ALA D C 1
ATOM 4195 O O . ALA D 2 97 ? 18.193 27.494 73.792 1.00 47.01 97 ALA D O 1
ATOM 4197 N N . GLU D 2 98 ? 16.280 28.419 74.397 1.00 47.26 98 GLU D N 1
ATOM 4198 C CA . GLU D 2 98 ? 16.401 27.932 75.739 1.00 54.08 98 GLU D CA 1
ATOM 4199 C C . GLU D 2 98 ? 16.160 26.390 75.735 1.00 49.90 98 GLU D C 1
ATOM 4200 O O . GLU D 2 98 ? 16.954 25.666 76.321 1.00 46.03 98 GLU D O 1
ATOM 4206 N N . GLU D 2 99 ? 15.154 25.927 74.996 1.00 49.15 99 GLU D N 1
ATOM 4207 C CA . GLU D 2 99 ? 14.870 24.459 74.896 1.00 53.20 99 GLU D CA 1
ATOM 4208 C C . GLU D 2 99 ? 16.058 23.725 74.346 1.00 47.73 99 GLU D C 1
ATOM 4209 O O . GLU D 2 99 ? 16.487 22.736 74.891 1.00 47.55 99 GLU D O 1
ATOM 4215 N N . ALA D 2 100 ? 16.736 24.305 73.351 1.00 50.37 100 ALA D N 1
ATOM 4216 C CA . ALA D 2 100 ? 17.976 23.702 72.816 1.00 46.07 100 ALA D CA 1
ATOM 4217 C C . ALA D 2 100 ? 19.158 23.692 73.790 1.00 49.89 100 ALA D C 1
ATOM 4218 O O . ALA D 2 100 ? 19.942 22.708 73.925 1.00 44.00 100 ALA D O 1
ATOM 4220 N N . ARG D 2 101 ? 19.330 24.828 74.443 1.00 49.24 101 ARG D N 1
ATOM 4221 C CA . ARG D 2 101 ? 20.347 24.920 75.448 1.00 46.73 101 ARG D CA 1
ATOM 4222 C C . ARG D 2 101 ? 20.161 23.880 76.606 1.00 44.05 101 ARG D C 1
ATOM 4223 O O . ARG D 2 101 ? 21.088 23.212 76.971 1.00 44.49 101 ARG D O 1
ATOM 4231 N N A ARG D 2 102 ? 18.955 23.779 77.131 0.50 47.68 102 ARG D N 1
ATOM 4232 N N B ARG D 2 102 ? 18.969 23.744 77.166 0.50 46.61 102 ARG D N 1
ATOM 4233 C CA A ARG D 2 102 ? 18.628 22.768 78.147 0.50 48.72 102 ARG D CA 1
ATOM 4234 C CA B ARG D 2 102 ? 18.765 22.723 78.226 0.50 46.79 102 ARG D CA 1
ATOM 4235 C C A ARG D 2 102 ? 18.998 21.359 77.651 0.50 47.61 102 ARG D C 1
ATOM 4236 C C B ARG D 2 102 ? 19.018 21.321 77.670 0.50 46.54 102 ARG D C 1
ATOM 4237 O O A ARG D 2 102 ? 19.681 20.592 78.336 0.50 49.11 102 ARG D O 1
ATOM 4238 O O B ARG D 2 102 ? 19.629 20.500 78.361 0.50 48.04 102 ARG D O 1
ATOM 4253 N N . LYS D 2 103 ? 18.631 21.051 76.419 1.00 46.40 103 LYS D N 1
ATOM 4254 C CA . LYS D 2 103 ? 18.969 19.750 75.801 1.00 46.27 103 LYS D CA 1
ATOM 4255 C C . LYS D 2 103 ? 20.419 19.449 75.680 1.00 43.17 103 LYS D C 1
ATOM 4256 O O . LYS D 2 103 ? 20.845 18.348 75.980 1.00 44.12 103 LYS D O 1
ATOM 4262 N N . ALA D 2 104 ? 21.191 20.419 75.152 1.00 44.23 104 ALA D N 1
ATOM 4263 C CA . ALA D 2 104 ? 22.665 20.331 75.175 1.00 39.68 104 ALA D CA 1
ATOM 4264 C C . ALA D 2 104 ? 23.278 20.133 76.498 1.00 39.88 104 ALA D C 1
ATOM 4265 O O . ALA D 2 104 ? 24.210 19.313 76.631 1.00 39.77 104 ALA D O 1
ATOM 4267 N N . GLU D 2 105 ? 22.751 20.781 77.536 1.00 40.55 105 GLU D N 1
ATOM 4268 C CA . GLU D 2 105 ? 23.274 20.557 78.892 1.00 41.48 105 GLU D CA 1
ATOM 4269 C C . GLU D 2 105 ? 23.044 19.098 79.396 1.00 42.78 105 GLU D C 1
ATOM 4270 O O . GLU D 2 105 ? 23.895 18.510 80.000 1.00 45.34 105 GLU D O 1
ATOM 4276 N N . LYS D 2 106 ? 21.891 18.526 79.116 1.00 42.55 106 LYS D N 1
ATOM 4277 C CA . LYS D 2 106 ? 21.650 17.150 79.493 1.00 45.15 106 LYS D CA 1
ATOM 4278 C C . LYS D 2 106 ? 22.643 16.292 78.800 1.00 42.30 106 LYS D C 1
ATOM 4279 O O . LYS D 2 106 ? 23.251 15.436 79.420 1.00 41.02 106 LYS D O 1
ATOM 4285 N N . LEU D 2 107 ? 22.827 16.516 77.505 1.00 41.52 107 LEU D N 1
ATOM 4286 C CA . LEU D 2 107 ? 23.794 15.702 76.812 1.00 41.90 107 LEU D CA 1
ATOM 4287 C C . LEU D 2 107 ? 25.143 15.878 77.427 1.00 44.30 107 LEU D C 1
ATOM 4288 O O . LEU D 2 107 ? 25.806 14.882 77.707 1.00 44.03 107 LEU D O 1
ATOM 4293 N N . ARG D 2 108 ? 25.532 17.131 77.741 1.00 45.95 108 ARG D N 1
ATOM 4294 C CA . ARG D 2 108 ? 26.879 17.358 78.262 1.00 50.86 108 ARG D CA 1
ATOM 4295 C C . ARG D 2 108 ? 27.054 16.706 79.653 1.00 50.45 108 ARG D C 1
ATOM 4296 O O . ARG D 2 108 ? 28.045 16.004 79.887 1.00 50.82 108 ARG D O 1
ATOM 4304 N N . ASP D 2 109 ? 26.081 16.852 80.561 1.00 50.47 109 ASP D N 1
ATOM 4305 C CA . ASP D 2 109 ? 26.225 16.188 81.859 1.00 51.36 109 ASP D CA 1
ATOM 4306 C C . ASP D 2 109 ? 26.396 14.694 81.702 1.00 50.81 109 ASP D C 1
ATOM 4307 O O . ASP D 2 109 ? 27.170 14.076 82.384 1.00 48.08 109 ASP D O 1
ATOM 4312 N N . GLU D 2 110 ? 25.599 14.101 80.841 1.00 49.13 110 GLU D N 1
ATOM 4313 C CA . GLU D 2 110 ? 25.625 12.672 80.758 1.00 50.03 110 GLU D CA 1
ATOM 4314 C C . GLU D 2 110 ? 26.981 12.204 80.276 1.00 48.75 110 GLU D C 1
ATOM 4315 O O . GLU D 2 110 ? 27.514 11.310 80.869 1.00 46.64 110 GLU D O 1
ATOM 4321 N N . PHE D 2 111 ? 27.524 12.810 79.204 1.00 50.39 111 PHE D N 1
ATOM 4322 C CA . PHE D 2 111 ? 28.880 12.379 78.731 1.00 55.69 111 PHE D CA 1
ATOM 4323 C C . PHE D 2 111 ? 29.965 12.488 79.778 1.00 57.23 111 PHE D C 1
ATOM 4324 O O . PHE D 2 111 ? 30.766 11.542 79.995 1.00 65.43 111 PHE D O 1
ATOM 4332 N N . ARG D 2 112 ? 29.948 13.603 80.490 1.00 58.98 112 ARG D N 1
ATOM 4333 C CA . ARG D 2 112 ? 30.997 13.888 81.463 1.00 59.33 112 ARG D CA 1
ATOM 4334 C C . ARG D 2 112 ? 30.951 12.996 82.677 1.00 63.30 112 ARG D C 1
ATOM 4335 O O . ARG D 2 112 ? 31.986 12.442 83.120 1.00 63.91 112 ARG D O 1
ATOM 4343 N N . LEU D 2 113 ? 29.755 12.839 83.255 1.00 63.03 113 LEU D N 1
ATOM 4344 C CA . LEU D 2 113 ? 29.620 11.937 84.386 1.00 61.68 113 LEU D CA 1
ATOM 4345 C C . LEU D 2 113 ? 30.171 10.590 83.992 1.00 65.75 113 LEU D C 1
ATOM 4346 O O . LEU D 2 113 ? 30.904 9.965 84.760 1.00 62.84 113 LEU D O 1
ATOM 4351 N N . LYS D 2 114 ? 29.805 10.147 82.794 1.00 69.37 114 LYS D N 1
ATOM 4352 C CA . LYS D 2 114 ? 30.230 8.814 82.343 1.00 74.13 114 LYS D CA 1
ATOM 4353 C C . LYS D 2 114 ? 31.744 8.755 82.207 1.00 73.27 114 LYS D C 1
ATOM 4354 O O . LYS D 2 114 ? 32.367 7.806 82.651 1.00 79.16 114 LYS D O 1
ATOM 4360 N N . LEU D 2 115 ? 32.332 9.817 81.667 1.00 76.76 115 LEU D N 1
ATOM 4361 C CA . LEU D 2 115 ? 33.770 9.889 81.630 1.00 78.71 115 LEU D CA 1
ATOM 4362 C C . LEU D 2 115 ? 34.447 9.882 82.996 1.00 81.05 115 LEU D C 1
ATOM 4363 O O . LEU D 2 115 ? 35.048 8.868 83.413 1.00 78.00 115 LEU D O 1
ATOM 4368 N N . GLU D 2 116 ? 34.295 10.977 83.737 1.00 75.57 116 GLU D N 1
ATOM 4369 C CA . GLU D 2 116 ? 35.114 11.129 84.909 1.00 72.19 116 GLU D CA 1
ATOM 4370 C C . GLU D 2 116 ? 34.917 9.941 85.821 1.00 73.57 116 GLU D C 1
ATOM 4371 O O . GLU D 2 116 ? 35.862 9.512 86.458 1.00 73.45 116 GLU D O 1
ATOM 4377 N N . TYR D 2 117 ? 33.709 9.383 85.832 1.00 71.36 117 TYR D N 1
ATOM 4378 C CA . TYR D 2 117 ? 33.346 8.351 86.746 1.00 71.58 117 TYR D CA 1
ATOM 4379 C C . TYR D 2 117 ? 32.961 7.080 86.013 1.00 73.15 117 TYR D C 1
ATOM 4380 O O . TYR D 2 117 ? 32.682 6.081 86.700 1.00 72.59 117 TYR D O 1
#

Secondary structure (DSSP, 8-state):
----HHHHHHHHHHHHHHTTT------PPPHHHHHHHHHHHHHHHHHHHHHHHHHHHT----TTTHHHHHHHHHHHHTTT---HHHHHHHHHHHHHHHHHHHHTT-TTHHHHHHHHHHHHIIIIIHHHHHHTTHHHHHHHHHHHHHTT-/-THHHHHHHHHHHHHHHHHHHHHHHHHHHHHHSS---HHHHHHHHHHHHHHHHHHHHHHHHHHHHHHHHHHHHHHTTSS-HHHHHHHHHHHHHHHHHHHHHHHHHHHHHHHHHH-/----HHHHHHHHHHHHHHTTT-------S-HHHHHHHHHHHHHHHHHTHHHHHHHHHT----TTHHHHHHHHHHHHHTTT---HHHHHHHHHHHHHHHHHHHHTT-TTHHHHHHHHHHHHIIIIIHHHHHHTTHHHHHHHHHHHHHTT-/-HHHHHHHHHHHHHHHHHHHHHHHHHHHHHHHSS---HHHHHHHHHHHHHHHHHHHHHHHHHHHHHHHHHHHHHHTTSS-HHHHHHHHHHHHHHHHHHHHHHHHHHHHHHHHHH-

Foldseek 3Di:
DAEQLLVLLVLLLQVLQVVVVHHDDDVHDDPLLNVLLNVLLVVVCVVCVVVLVVVLVPDDDDLVCPVVVLVVVLCVLAVPHDDVVSVSVNSNVLNSSCVSCVVVVNNVVNVVSSVVSSCCCVPPVVVVCVVCPHSVVVSVVCVVVVVVD/DLVVLLVVLLVQLVVLLVVLLVVLVVLLVVLVVPDDDPVVLVVSLVVLVVSLVVSLVSSVVSVVVSLVVVVVCCVVVVAHVVSSVVSNVSSVVSSVVSSVSSVVSSVVSSVSNVD/DAAQLLLLLVLLLQVLQVVVVHHDPDVHPDPLLNVLLNVLLVVLCVVCVVVLVVVLVPDPDDLVCPVVVLVVVLCVLAVPHDDVNSVSVNSNVLNSSQVSCVVVVNNVVNVVSSVVSSCCCVPPVVVVCVVCPHSVNSSVVCVVVVVVD/DLVVLLVVLLVQLVVLLVVLLVVLCVLLVCCVVDDQDPVSLVVSLVVNVVSLVVSLVRSVVSLVVSLVVLVVCVVVVVAHVVSSVVSNVSSVVSSVVSNVSSVVSSVVSSVVRVD

CATH classification: 1.10.132.20

Solvent-accessible surface area: 26274 Å² total; per-residue (Å²): 166,19,42,61,6,140,49,0,0,33,94,6,0,66,31,7,0,43,114,121,79,72,116,18,124,81,73,126,11,45,96,70,1,26,76,1,2,70,69,0,0,37,13,0,21,139,24,1,154,147,16,10,55,45,21,18,77,98,18,148,8,47,96,204,52,0,115,43,49,0,20,34,9,2,113,7,0,20,112,91,32,30,24,13,0,22,0,0,0,0,0,3,7,0,2,29,0,0,25,29,0,30,102,88,165,35,33,100,5,0,63,61,0,1,99,26,0,12,67,36,0,78,184,111,0,51,98,56,1,67,124,63,51,9,3,77,30,0,32,137,29,10,7,8,6,50,148,50,145,103,44,144,127,20,42,36,126,4,40,72,56,0,23,54,27,13,21,71,1,86,46,34,6,48,96,0,25,90,87,2,160,183,98,133,36,81,118,146,77,54,77,75,14,14,18,48,2,21,0,3,2,8,3,1,2,0,18,4,0,54,6,1,0,77,8,3,16,90,1,20,136,46,74,146,71,61,114,12,74,70,141,68,7,74,75,17,39,119,93,1,66,94,11,0,68,67,2,2,120,76,1,36,115,12,8,60,61,9,86,100,104,20,89,199,143,54,66,70,3,141,38,0,0,56,96,6,0,66,34,7,2,39,114,131,78,68,116,18,127,86,159,97,6,42,102,69,0,26,78,1,2,81,51,0,0,39,10,0,26,144,44,3,176,152,13,12,57,40,19,22,78,122,22,153,4,43,88,185,24,0,144,36,78,11,54,29,10,2,113,4,0,19,114,92,31,32,22,11,0,19,0,0,0,0,0,5,6,0,1,29,0,0,27,31,0,31,103,82,166,46,34,95,10,0,68,63,0,1,107,24,0,20,47,42,0,78,174,112,1,45,99,54,2,50,124,69,50,10,3,76,24,0,33,131,26,0,7,10,3,38,153,74,133,111,31,58,143,21,4,40,129,3,44,50,48,2,28,51,30,12,47,90,1,87,80,38,7,90,90,2,46,137,56,23,185,150,80,109,142,56,126,152,71,50,76,80,16,1,25,44,0,20,0,2,1,5,2,0,0,0,17,2,0,46,4,0,0,85,8,8,12,87,1,22,135,49,85,160,70,61,125,12,75,65,144,64,6,86,63,9,49,114,53,0,78,92,8,5,90,83,3,14,99,74,0,8,120,27,5,44,92,6,47,87,96,9,61,182

Organism: Homo sapiens (NCBI:txid9606)

Nearest PDB structures (foldseek):
  5jsn-assembly2_D  TM=1.009E+00  e=1.501E-12  unidentified
  5jsb-assembly1_B  TM=9.442E-01  e=5.959E-09  synthetic construct
  4oyd-assembly2_D  TM=9.453E-01  e=8.196E-09  synthetic construct
  3lhp-assembly1_S  TM=9.636E-01  e=3.368E-04  synthetic construct
  3lf9-assembly1_A  TM=9.366E-01  e=1.843E-03  synthetic construct

InterPro domains:
  IPR002475 Bcl2-like [PS50062] (97-197)
  IPR003093 Apoptosis regulator, Bcl-2 protein, BH4 [PF02180] (8-32)
  IPR003093 Apoptosis regulator, Bcl-2 protein, BH4 [PS50063] (11-30)
  IPR003093 Apoptosis regulator, Bcl-2 protein, BH4 [SM00265] (7-33)
  IPR004725 Apoptosis regulator, Bcl-2/ BclX [TIGR00865] (2-239)
  IPR013278 Apoptosis regulator, Bcl-2 [PR01863] (1-18)
  IPR013278 Apoptosis regulator, Bcl-2 [PR01863] (36-60)
  IPR013278 Apoptosis regulator, Bcl-2 [PR01863] (81-98)
  IPR013278 Apoptosis regulator, Bcl-2 [PR01863] (204-221)
  IPR020717 Apoptosis regulator, Bcl-2, BH1 motif, conserved site [PS01080] (137-155)
  IPR020726 Apoptosis regulator, Bcl-2, BH2 motif, conserved site [PS01258] (188-199)
  IPR020728 Apoptosis regulator, Bcl-2, BH3 motif, conserved site [PS01259] (93-107)
  IPR020731 Apoptosis regulator, Bcl-2, BH4 motif, conserved site [PS01260] (10-30)
  IPR026298 Bcl-2 family [PR01862] (130-142)
  IPR026298 Bcl-2 family [PR01862] (143-171)
  IPR026298 Bcl-2 family [PR01862] (172-196)
  IPR026298 Bcl-2 family [PTHR11256] (5-205)
  IPR026298 Bcl-2 family [cd06845] (86-201)
  IPR036834 Bcl-2-like superfamily [G3DSA:1.10.437.10] (6-207)
  IPR036834 Bcl-2-like superfamily [SSF56854] (6-223)